Protein AF-0000000066589413 (afdb_homodimer)

Structure (mmCIF, N/CA/C/O backbone):
data_AF-0000000066589413-model_v1
#
loop_
_entity.id
_entity.type
_entity.pdbx_description
1 polymer 'Intraflagellar transport 172'
#
loop_
_atom_site.group_PDB
_atom_site.id
_atom_site.type_symbol
_atom_site.label_atom_id
_atom_site.label_alt_id
_atom_site.label_comp_id
_atom_site.label_asym_id
_atom_site.label_entity_id
_atom_site.label_seq_id
_atom_site.pdbx_PDB_ins_code
_atom_site.Cartn_x
_atom_site.Cartn_y
_atom_site.Cartn_z
_atom_site.occupancy
_atom_site.B_iso_or_equiv
_atom_site.auth_seq_id
_atom_site.auth_comp_id
_atom_site.auth_asym_id
_atom_site.auth_atom_id
_atom_site.pdbx_PDB_model_num
ATOM 1 N N . MET A 1 1 ? 19.422 2.709 15.188 1 61.81 1 MET A N 1
ATOM 2 C CA . MET A 1 1 ? 19.094 1.898 14.016 1 61.81 1 MET A CA 1
ATOM 3 C C . MET A 1 1 ? 19.391 2.662 12.727 1 61.81 1 MET A C 1
ATOM 5 O O . MET A 1 1 ? 19.125 3.861 12.633 1 61.81 1 MET A O 1
ATOM 9 N N . HIS A 1 2 ? 20.297 2.041 11.875 1 78.81 2 HIS A N 1
ATOM 10 C CA . HIS A 1 2 ? 20.703 2.691 10.633 1 78.81 2 HIS A CA 1
ATOM 11 C C . HIS A 1 2 ? 20.109 1.977 9.422 1 78.81 2 HIS A C 1
ATOM 13 O O . HIS A 1 2 ? 20.203 0.752 9.312 1 78.81 2 HIS A O 1
ATOM 19 N N . LEU A 1 3 ? 19.375 2.783 8.602 1 82.25 3 LEU A N 1
ATOM 20 C CA . LEU A 1 3 ? 18.844 2.23 7.363 1 82.25 3 LEU A CA 1
ATOM 21 C C . LEU A 1 3 ? 19.922 2.156 6.293 1 82.25 3 LEU A C 1
ATOM 23 O O . LEU A 1 3 ? 20.625 3.143 6.043 1 82.25 3 LEU A O 1
ATOM 27 N N . LYS A 1 4 ? 20.172 0.955 5.77 1 81.44 4 LYS A N 1
ATOM 28 C CA . LYS A 1 4 ? 21.172 0.753 4.727 1 81.44 4 LYS A CA 1
ATOM 29 C C . LYS A 1 4 ? 20.562 0.096 3.494 1 81.44 4 LYS A C 1
ATOM 31 O O . LYS A 1 4 ? 19.641 -0.715 3.611 1 81.44 4 LYS A O 1
ATOM 36 N N . HIS A 1 5 ? 21 0.683 2.309 1 77.81 5 HIS A N 1
ATOM 37 C CA . HIS A 1 5 ? 20.734 -0.089 1.099 1 77.81 5 HIS A CA 1
ATOM 38 C C . HIS A 1 5 ? 21.422 -1.448 1.151 1 77.81 5 HIS A C 1
ATOM 40 O O . HIS A 1 5 ? 22.641 -1.526 1.382 1 77.81 5 HIS A O 1
ATOM 46 N N . LEU A 1 6 ? 20.75 -2.443 0.965 1 71.81 6 LEU A N 1
ATOM 47 C CA . LEU A 1 6 ? 21.359 -3.764 1.078 1 71.81 6 LEU A CA 1
ATOM 48 C C . LEU A 1 6 ? 21.578 -4.383 -0.298 1 71.81 6 LEU A C 1
ATOM 50 O O . LEU A 1 6 ? 22.656 -4.902 -0.587 1 71.81 6 LEU A O 1
ATOM 54 N N . ARG A 1 7 ? 20.5 -4.32 -1.135 1 81 7 ARG A N 1
ATOM 55 C CA . ARG A 1 7 ? 20.625 -5.129 -2.344 1 81 7 ARG A CA 1
ATOM 56 C C . ARG A 1 7 ? 19.641 -4.66 -3.41 1 81 7 ARG A C 1
ATOM 58 O O . ARG A 1 7 ? 18.484 -4.348 -3.102 1 81 7 ARG A O 1
ATOM 65 N N . THR A 1 8 ? 20.156 -4.5 -4.688 1 83.12 8 THR A N 1
ATOM 66 C CA . THR A 1 8 ? 19.281 -4.391 -5.84 1 83.12 8 THR A CA 1
ATOM 67 C C . THR A 1 8 ? 18.734 -5.762 -6.242 1 83.12 8 THR A C 1
ATOM 69 O O . THR A 1 8 ? 19.5 -6.625 -6.68 1 83.12 8 THR A O 1
ATOM 72 N N . LEU A 1 9 ? 17.5 -5.93 -6.062 1 85.75 9 LEU A N 1
ATOM 73 C CA . LEU A 1 9 ? 16.906 -7.234 -6.32 1 85.75 9 LEU A CA 1
ATOM 74 C C . LEU A 1 9 ? 16.688 -7.441 -7.816 1 85.75 9 LEU A C 1
ATOM 76 O O . LEU A 1 9 ? 16.891 -8.547 -8.336 1 85.75 9 LEU A O 1
ATOM 80 N N . LEU A 1 10 ? 16.188 -6.449 -8.422 1 84.81 10 LEU A N 1
ATOM 81 C CA . LEU A 1 10 ? 16 -6.441 -9.867 1 84.81 10 LEU A CA 1
ATOM 82 C C . LEU A 1 10 ? 16.672 -5.223 -10.5 1 84.81 10 LEU A C 1
ATOM 84 O O . LEU A 1 10 ? 16.453 -4.094 -10.055 1 84.81 10 LEU A O 1
ATOM 88 N N . SER A 1 11 ? 17.531 -5.445 -11.414 1 83 11 SER A N 1
ATOM 89 C CA . SER A 1 11 ? 18.203 -4.375 -12.141 1 83 11 SER A CA 1
ATOM 90 C C . SER A 1 11 ? 17.281 -3.781 -13.211 1 83 11 SER A C 1
ATOM 92 O O . SER A 1 11 ? 16.266 -4.383 -13.57 1 83 11 SER A O 1
ATOM 94 N N . PRO A 1 12 ? 17.75 -2.555 -13.555 1 78.19 12 PRO A N 1
ATOM 95 C CA . PRO A 1 12 ? 16.953 -1.935 -14.617 1 78.19 12 PRO A CA 1
ATOM 96 C C . PRO A 1 12 ? 16.766 -2.85 -15.82 1 78.19 12 PRO A C 1
ATOM 98 O O . PRO A 1 12 ? 17.656 -3.621 -16.172 1 78.19 12 PRO A O 1
ATOM 101 N N . GLN A 1 13 ? 15.617 -2.99 -16.188 1 72.81 13 GLN A N 1
ATOM 102 C CA . GLN A 1 13 ? 15.312 -3.799 -17.359 1 72.81 13 GLN A CA 1
ATOM 103 C C . GLN A 1 13 ? 15.102 -2.924 -18.594 1 72.81 13 GLN A C 1
ATOM 105 O O . GLN A 1 13 ? 14.844 -1.724 -18.469 1 72.81 13 GLN A O 1
ATOM 110 N N . ASP A 1 14 ? 15.391 -3.48 -19.812 1 65.31 14 ASP A N 1
ATOM 111 C CA . ASP A 1 14 ? 15.102 -2.768 -21.047 1 65.31 14 ASP A CA 1
ATOM 112 C C . ASP A 1 14 ? 13.602 -2.518 -21.203 1 65.31 14 ASP A C 1
ATOM 114 O O . ASP A 1 14 ? 12.797 -3.449 -21.109 1 65.31 14 ASP A O 1
ATOM 118 N N . GLY A 1 15 ? 13.188 -1.229 -21.328 1 54.28 15 GLY A N 1
ATOM 119 C CA . GLY A 1 15 ? 11.812 -0.812 -21.547 1 54.28 15 GLY A CA 1
ATOM 120 C C . GLY A 1 15 ? 11.094 -0.425 -20.266 1 54.28 15 GLY A C 1
ATOM 121 O O . GLY A 1 15 ? 11.695 -0.423 -19.188 1 54.28 15 GLY A O 1
ATOM 122 N N . ALA A 1 16 ? 9.836 -0.073 -20.484 1 49.66 16 ALA A N 1
ATOM 123 C CA . ALA A 1 16 ? 8.93 0.5 -19.5 1 49.66 16 ALA A CA 1
ATOM 124 C C . ALA A 1 16 ? 8.852 -0.381 -18.25 1 49.66 16 ALA A C 1
ATOM 126 O O . ALA A 1 16 ? 9.305 -1.529 -18.266 1 49.66 16 ALA A O 1
ATOM 127 N N . ALA A 1 17 ? 7.84 -0.218 -17.391 1 55.28 17 ALA A N 1
ATOM 128 C CA . ALA A 1 17 ? 7.527 -0.595 -16.016 1 55.28 17 ALA A CA 1
ATOM 129 C C . ALA A 1 17 ? 7.504 -2.111 -15.852 1 55.28 17 ALA A C 1
ATOM 131 O O . ALA A 1 17 ? 6.656 -2.791 -16.438 1 55.28 17 ALA A O 1
ATOM 132 N N . LYS A 1 18 ? 8.656 -2.814 -15.352 1 74.44 18 LYS A N 1
ATOM 133 C CA . LYS A 1 18 ? 8.875 -4.254 -15.359 1 74.44 18 LYS A CA 1
ATOM 134 C C . LYS A 1 18 ? 8.266 -4.918 -14.133 1 74.44 18 LYS A C 1
ATOM 136 O O . LYS A 1 18 ? 7.875 -6.086 -14.18 1 74.44 18 LYS A O 1
ATOM 141 N N . VAL A 1 19 ? 7.914 -4.062 -13.188 1 86.69 19 VAL A N 1
ATOM 142 C CA . VAL A 1 19 ? 7.309 -4.699 -12.016 1 86.69 19 VAL A CA 1
ATOM 143 C C . VAL A 1 19 ? 5.871 -4.219 -11.852 1 86.69 19 VAL A C 1
ATOM 145 O O . VAL A 1 19 ? 5.598 -3.018 -11.938 1 86.69 19 VAL A O 1
ATOM 148 N N . THR A 1 20 ? 4.965 -5.09 -11.672 1 88.19 20 THR A N 1
ATOM 149 C CA . THR A 1 20 ? 3.564 -4.691 -11.586 1 88.19 20 THR A CA 1
ATOM 150 C C . THR A 1 20 ? 3.117 -4.613 -10.125 1 88.19 20 THR A C 1
ATOM 152 O O . THR A 1 20 ? 2.273 -3.783 -9.773 1 88.19 20 THR A O 1
ATOM 155 N N . CYS A 1 21 ? 3.701 -5.43 -9.242 1 89.81 21 CYS A N 1
ATOM 156 C CA . CYS A 1 21 ? 3.326 -5.367 -7.832 1 89.81 21 CYS A CA 1
ATOM 157 C C . CYS A 1 21 ? 4.344 -6.102 -6.965 1 89.81 21 CYS A C 1
ATOM 159 O O . CYS A 1 21 ? 5.164 -6.863 -7.477 1 89.81 21 CYS A O 1
ATOM 161 N N . MET A 1 22 ? 4.398 -5.789 -5.66 1 91.88 22 MET A N 1
ATOM 162 C CA . MET A 1 22 ? 5.238 -6.41 -4.641 1 91.88 22 MET A CA 1
ATOM 163 C C . MET A 1 22 ? 4.438 -6.688 -3.373 1 91.88 22 MET A C 1
ATOM 165 O O . MET A 1 22 ? 3.508 -5.945 -3.047 1 91.88 22 MET A O 1
ATOM 169 N N . ALA A 1 23 ? 4.812 -7.723 -2.645 1 94.94 23 ALA A N 1
ATOM 170 C CA . ALA A 1 23 ? 4.129 -8.047 -1.395 1 94.94 23 ALA A CA 1
ATOM 171 C C . ALA A 1 23 ? 5.066 -8.758 -0.425 1 94.94 23 ALA A C 1
ATOM 173 O O . ALA A 1 23 ? 5.832 -9.641 -0.825 1 94.94 23 ALA A O 1
ATOM 174 N N . TRP A 1 24 ? 4.984 -8.375 0.849 1 94.25 24 TRP A N 1
ATOM 175 C CA . TRP A 1 24 ? 5.672 -9.078 1.93 1 94.25 24 TRP A CA 1
ATOM 176 C C . TRP A 1 24 ? 4.758 -10.117 2.576 1 94.25 24 TRP A C 1
ATOM 178 O O . TRP A 1 24 ? 3.566 -9.859 2.775 1 94.25 24 TRP A O 1
ATOM 188 N N . SER A 1 25 ? 5.43 -11.219 2.92 1 96.75 25 SER A N 1
ATOM 189 C CA . SER A 1 25 ? 4.676 -12.188 3.715 1 96.75 25 SER A CA 1
ATOM 190 C C . SER A 1 25 ? 4.5 -11.703 5.152 1 96.75 25 SER A C 1
ATOM 192 O O . SER A 1 25 ? 5.316 -10.93 5.656 1 96.75 25 SER A O 1
ATOM 194 N N . GLN A 1 26 ? 3.486 -12.164 5.82 1 93.62 26 GLN A N 1
ATOM 195 C CA . GLN A 1 26 ? 3.131 -11.664 7.145 1 93.62 26 GLN A CA 1
ATOM 196 C C . GLN A 1 26 ? 4.191 -12.031 8.172 1 93.62 26 GLN A C 1
ATOM 198 O O . GLN A 1 26 ? 4.422 -11.289 9.133 1 93.62 26 GLN A O 1
ATOM 203 N N . ASN A 1 27 ? 4.84 -13.133 7.992 1 94.75 27 ASN A N 1
ATOM 204 C CA . ASN A 1 27 ? 5.879 -13.547 8.93 1 94.75 27 ASN A CA 1
ATOM 205 C C . ASN A 1 27 ? 7.215 -12.883 8.617 1 94.75 27 ASN A C 1
ATOM 207 O O . ASN A 1 27 ? 8.227 -13.195 9.234 1 94.75 27 ASN A O 1
ATOM 211 N N . ASN A 1 28 ? 7.293 -12.117 7.594 1 93 28 ASN A N 1
ATOM 212 C CA . ASN A 1 28 ? 8.438 -11.312 7.18 1 93 28 ASN A CA 1
ATOM 213 C C . ASN A 1 28 ? 9.562 -12.188 6.617 1 93 28 ASN A C 1
ATOM 215 O O . ASN A 1 28 ? 10.68 -11.711 6.43 1 93 28 ASN A O 1
ATOM 219 N N . ALA A 1 29 ? 9.227 -13.422 6.25 1 95.06 29 ALA A N 1
ATOM 220 C CA . ALA A 1 29 ? 10.258 -14.359 5.809 1 95.06 29 ALA A CA 1
ATOM 221 C C . ALA A 1 29 ? 10.391 -14.352 4.285 1 95.06 29 ALA A C 1
ATOM 223 O O . ALA A 1 29 ? 11.398 -14.812 3.742 1 95.06 29 ALA A O 1
ATOM 224 N N . LYS A 1 30 ? 9.328 -13.93 3.621 1 95.25 30 LYS A N 1
ATOM 225 C CA . LYS A 1 30 ? 9.297 -13.93 2.162 1 95.25 30 LYS A CA 1
ATOM 226 C C . LYS A 1 30 ? 8.805 -12.586 1.624 1 95.25 30 LYS A C 1
ATOM 228 O O . LYS A 1 30 ? 8.039 -11.891 2.291 1 95.25 30 LYS A O 1
ATOM 233 N N . PHE A 1 31 ? 9.219 -12.25 0.531 1 94.81 31 PHE A N 1
ATOM 234 C CA . PHE A 1 31 ? 8.516 -11.25 -0.264 1 94.81 31 PHE A CA 1
ATOM 235 C C . PHE A 1 31 ? 8.492 -11.641 -1.735 1 94.81 31 PHE A C 1
ATOM 237 O O . PHE A 1 31 ? 9.32 -12.438 -2.182 1 94.81 31 PHE A O 1
ATOM 244 N N . ALA A 1 32 ? 7.539 -11.172 -2.445 1 96.19 32 ALA A N 1
ATOM 245 C CA . ALA A 1 32 ? 7.285 -11.539 -3.838 1 96.19 32 ALA A CA 1
ATOM 246 C C . ALA A 1 32 ? 7.238 -10.297 -4.727 1 96.19 32 ALA A C 1
ATOM 248 O O . ALA A 1 32 ? 6.762 -9.242 -4.305 1 96.19 32 ALA A O 1
ATOM 249 N N . VAL A 1 33 ? 7.762 -10.422 -5.891 1 93.94 33 VAL A N 1
ATOM 250 C CA . VAL A 1 33 ? 7.723 -9.398 -6.926 1 93.94 33 VAL A CA 1
ATOM 251 C C . VAL A 1 33 ? 7.152 -9.984 -8.211 1 93.94 33 VAL A C 1
ATOM 253 O O . VAL A 1 33 ? 7.625 -11.016 -8.695 1 93.94 33 VAL A O 1
ATOM 256 N N . CYS A 1 34 ? 6.164 -9.375 -8.664 1 94.12 34 CYS A N 1
ATOM 257 C CA . CYS A 1 34 ? 5.609 -9.805 -9.945 1 94.12 34 CYS A CA 1
ATOM 258 C C . CYS A 1 34 ? 6.086 -8.898 -11.07 1 94.12 34 CYS A C 1
ATOM 260 O O . CYS A 1 34 ? 5.902 -7.68 -11.016 1 94.12 34 CYS A O 1
ATOM 262 N N . THR A 1 35 ? 6.645 -9.5 -12.086 1 90.56 35 THR A N 1
ATOM 263 C CA . THR A 1 35 ? 7.156 -8.734 -13.219 1 90.56 35 THR A CA 1
ATOM 264 C C . THR A 1 35 ? 6.066 -8.531 -14.266 1 90.56 35 THR A C 1
ATOM 266 O O . THR A 1 35 ? 5.016 -9.164 -14.211 1 90.56 35 THR A O 1
ATOM 269 N N . VAL A 1 36 ? 6.309 -7.691 -15.25 1 90 36 VAL A N 1
ATOM 270 C CA . VAL A 1 36 ? 5.371 -7.418 -16.328 1 90 36 VAL A CA 1
ATOM 271 C C . VAL A 1 36 ? 5.191 -8.672 -17.188 1 90 36 VAL A C 1
ATOM 273 O O . VAL A 1 36 ? 4.176 -8.82 -17.875 1 90 36 VAL A O 1
ATOM 276 N N . ASP A 1 37 ? 6.156 -9.562 -17.141 1 90.31 37 ASP A N 1
ATOM 277 C CA . ASP A 1 37 ? 6.062 -10.82 -17.891 1 90.31 37 ASP A CA 1
ATOM 278 C C . ASP A 1 37 ? 5.242 -11.852 -17.109 1 90.31 37 ASP A C 1
ATOM 280 O O . ASP A 1 37 ? 5.215 -13.031 -17.469 1 90.31 37 ASP A O 1
ATOM 284 N N . ARG A 1 38 ? 4.648 -11.508 -16.016 1 95.06 38 ARG A N 1
ATOM 285 C CA . ARG A 1 38 ? 3.691 -12.312 -15.25 1 95.06 38 ARG A CA 1
ATOM 286 C C . ARG A 1 38 ? 4.391 -13.461 -14.531 1 95.06 38 ARG A C 1
ATOM 288 O O . ARG A 1 38 ? 3.832 -14.555 -14.406 1 95.06 38 ARG A O 1
ATOM 295 N N . VAL A 1 39 ? 5.602 -13.156 -14.164 1 94.88 39 VAL A N 1
ATOM 296 C CA . VAL A 1 39 ? 6.371 -14.07 -13.328 1 94.88 39 VAL A CA 1
ATOM 297 C C . VAL A 1 39 ? 6.465 -13.523 -11.914 1 94.88 39 VAL A C 1
ATOM 299 O O . VAL A 1 39 ? 6.797 -12.352 -11.711 1 94.88 39 VAL A O 1
ATOM 302 N N . VAL A 1 40 ? 6.109 -14.352 -10.961 1 97 40 VAL A N 1
ATOM 303 C CA . VAL A 1 40 ? 6.293 -14.016 -9.555 1 97 40 VAL A CA 1
ATOM 304 C C . VAL A 1 40 ? 7.652 -14.523 -9.078 1 97 40 VAL A C 1
ATOM 306 O O . VAL A 1 40 ? 7.918 -15.727 -9.109 1 97 40 VAL A O 1
ATOM 309 N N . LEU A 1 41 ? 8.477 -13.609 -8.688 1 95.81 41 LEU A N 1
ATOM 310 C CA . LEU A 1 41 ? 9.766 -13.914 -8.07 1 95.81 41 LEU A CA 1
ATOM 311 C C . LEU A 1 41 ? 9.648 -13.945 -6.555 1 95.81 41 LEU A C 1
ATOM 313 O O . LEU A 1 41 ? 9.078 -13.023 -5.953 1 95.81 41 LEU A O 1
ATOM 317 N N . LEU A 1 42 ? 10.156 -15.016 -5.984 1 97.06 42 LEU A N 1
ATOM 318 C CA . LEU A 1 42 ? 10.094 -15.188 -4.539 1 97.06 42 LEU A CA 1
ATOM 319 C C . LEU A 1 42 ? 11.469 -15.008 -3.912 1 97.06 42 LEU A C 1
ATOM 321 O O . LEU A 1 42 ? 12.43 -15.68 -4.312 1 97.06 42 LEU A O 1
ATOM 325 N N . TYR A 1 43 ? 11.539 -14.148 -2.943 1 95.94 43 TYR A N 1
ATOM 326 C CA . TYR A 1 43 ? 12.781 -13.836 -2.246 1 95.94 43 TYR A CA 1
ATOM 327 C C . TYR A 1 43 ? 12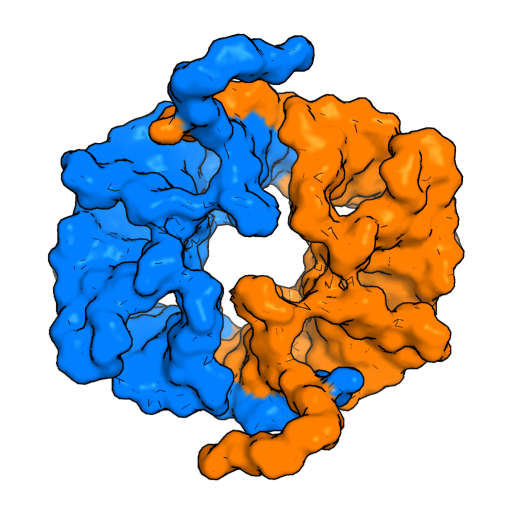.68 -14.18 -0.765 1 95.94 43 TYR A C 1
ATOM 329 O O . TYR A 1 43 ? 11.586 -14.141 -0.19 1 95.94 43 TYR A O 1
ATOM 337 N N . ASP A 1 44 ? 13.766 -14.461 -0.127 1 94.44 44 ASP A N 1
ATOM 338 C CA . ASP A 1 44 ? 13.797 -14.57 1.328 1 94.44 44 ASP A CA 1
ATOM 339 C C . ASP A 1 44 ? 14.008 -13.203 1.976 1 94.44 44 ASP A C 1
ATOM 341 O O . ASP A 1 44 ? 14.055 -12.18 1.284 1 94.44 44 ASP A O 1
ATOM 345 N N . GLU A 1 45 ? 14.078 -13.164 3.283 1 88.19 45 GLU A N 1
ATOM 346 C CA . GLU A 1 45 ? 14.133 -11.93 4.055 1 88.19 45 GLU A CA 1
ATOM 347 C C . GLU A 1 45 ? 15.445 -11.188 3.809 1 88.19 45 GLU A C 1
ATOM 349 O O . GLU A 1 45 ? 15.562 -10 4.133 1 88.19 45 GLU A O 1
ATOM 354 N N . HIS A 1 46 ? 16.391 -11.859 3.18 1 86.38 46 HIS A N 1
ATOM 355 C CA . HIS A 1 46 ? 17.688 -11.242 2.93 1 86.38 46 HIS A CA 1
ATOM 356 C C . HIS A 1 46 ? 17.812 -10.773 1.484 1 86.38 46 HIS A C 1
ATOM 358 O O . HIS A 1 46 ? 18.859 -10.273 1.073 1 86.38 46 HIS A O 1
ATOM 364 N N . GLY A 1 47 ? 16.766 -11 0.693 1 89.62 47 GLY A N 1
ATOM 365 C CA . GLY A 1 47 ? 16.766 -10.523 -0.681 1 89.62 47 GLY A CA 1
ATOM 366 C C . GLY A 1 47 ? 17.312 -11.531 -1.666 1 89.62 47 GLY A C 1
ATOM 367 O O . GLY A 1 47 ? 17.625 -11.188 -2.811 1 89.62 47 GLY A O 1
ATOM 368 N N . GLU A 1 48 ? 17.531 -12.734 -1.168 1 93.56 48 GLU A N 1
ATOM 369 C CA . GLU A 1 48 ? 17.938 -13.805 -2.078 1 93.56 48 GLU A CA 1
ATOM 370 C C . GLU A 1 48 ? 16.734 -14.406 -2.791 1 93.56 48 GLU A C 1
ATOM 372 O O . GLU A 1 48 ? 15.766 -14.82 -2.146 1 93.56 48 GLU A O 1
ATOM 377 N N . ARG A 1 49 ? 16.875 -14.422 -4.129 1 94.38 49 ARG A N 1
ATOM 378 C CA . ARG A 1 49 ? 15.805 -15.07 -4.883 1 94.38 49 ARG A CA 1
ATOM 379 C C . ARG A 1 49 ? 15.82 -16.578 -4.672 1 94.38 49 ARG A C 1
ATOM 381 O O . ARG A 1 49 ? 16.812 -17.25 -5.008 1 94.38 49 ARG A O 1
ATOM 388 N N . ARG A 1 50 ? 14.719 -17.125 -4.242 1 97.56 50 ARG A N 1
ATOM 389 C CA . ARG A 1 50 ? 14.711 -18.531 -3.852 1 97.56 50 ARG A CA 1
ATOM 390 C C . ARG A 1 50 ? 13.867 -19.359 -4.816 1 97.56 50 ARG A C 1
ATOM 392 O O . ARG A 1 50 ? 14.102 -20.562 -4.977 1 97.56 50 ARG A O 1
ATOM 399 N N . ASP A 1 51 ? 12.891 -18.688 -5.391 1 97.56 51 ASP A N 1
ATOM 400 C CA . ASP A 1 51 ? 11.977 -19.406 -6.273 1 97.56 51 ASP A CA 1
ATOM 401 C C . ASP A 1 51 ? 11.227 -18.438 -7.191 1 97.56 51 ASP A C 1
ATOM 403 O O . ASP A 1 51 ? 11.367 -17.219 -7.07 1 97.56 51 ASP A O 1
ATOM 407 N N . LYS A 1 52 ? 10.531 -19.016 -8.125 1 96.75 52 LYS A N 1
ATOM 408 C CA . LYS A 1 52 ? 9.656 -18.234 -9 1 96.75 52 LYS A CA 1
ATOM 409 C C . LYS A 1 52 ? 8.547 -19.094 -9.594 1 96.75 52 LYS A C 1
ATOM 411 O O . LYS A 1 52 ? 8.641 -20.328 -9.586 1 96.75 52 LYS A O 1
ATOM 416 N N . PHE A 1 53 ? 7.57 -18.531 -10.047 1 97.56 53 PHE A N 1
ATOM 417 C CA . PHE A 1 53 ? 6.547 -19.219 -10.828 1 97.56 53 PHE A CA 1
ATOM 418 C C . PHE A 1 53 ? 5.824 -18.234 -11.742 1 97.56 53 PHE A C 1
ATOM 420 O O . PHE A 1 53 ? 5.758 -17.047 -11.461 1 97.56 53 PHE A O 1
ATOM 427 N N . SER A 1 54 ? 5.199 -18.766 -12.812 1 97.38 54 SER A N 1
ATOM 428 C CA . SER A 1 54 ? 4.387 -17.984 -13.727 1 97.38 54 SER A CA 1
ATOM 429 C C . SER A 1 54 ? 2.912 -18.016 -13.336 1 97.38 54 SER A C 1
ATOM 431 O O . SER A 1 54 ? 2.398 -19.062 -12.945 1 97.38 54 SER A O 1
ATOM 433 N N . THR A 1 55 ? 2.336 -16.875 -13.438 1 98.06 55 THR A N 1
ATOM 434 C CA . THR A 1 55 ? 0.884 -16.875 -13.289 1 98.06 55 THR A CA 1
ATOM 435 C C . THR A 1 55 ? 0.208 -17.359 -14.57 1 98.06 55 THR A C 1
ATOM 437 O O . THR A 1 55 ? 0.861 -17.516 -15.602 1 98.06 55 THR A O 1
ATOM 440 N N . LYS A 1 56 ? -1.093 -17.625 -14.484 1 97.88 56 LYS A N 1
ATOM 441 C CA . LYS A 1 56 ? -1.821 -18.203 -15.602 1 97.88 56 LYS A CA 1
ATOM 442 C C . LYS A 1 56 ? -2.928 -17.266 -16.094 1 97.88 56 LYS A C 1
ATOM 444 O O . LYS A 1 56 ? -3.555 -16.578 -15.281 1 97.88 56 LYS A O 1
ATOM 449 N N . PRO A 1 57 ? -3.135 -17.312 -17.422 1 98.19 57 PRO A N 1
ATOM 450 C CA . PRO A 1 57 ? -4.305 -16.562 -17.906 1 98.19 57 PRO A CA 1
ATOM 451 C C . PRO A 1 57 ? -5.625 -17.234 -17.516 1 98.19 57 PRO A C 1
ATOM 453 O O . PRO A 1 57 ? -5.668 -18.438 -17.266 1 98.19 57 PRO A O 1
ATOM 456 N N . ALA A 1 58 ? -6.645 -16.453 -17.422 1 98.06 58 ALA A N 1
ATOM 457 C CA . ALA A 1 58 ? -7.977 -17 -17.156 1 98.06 58 ALA A CA 1
ATOM 458 C C . ALA A 1 58 ? -8.398 -17.969 -18.25 1 98.06 58 ALA A C 1
ATOM 460 O O . ALA A 1 58 ? -9.102 -18.953 -17.969 1 98.06 58 ALA A O 1
ATOM 461 N N . ASP A 1 59 ? -8.062 -17.656 -19.453 1 97.69 59 ASP A N 1
ATOM 462 C CA . ASP A 1 59 ? -8.273 -18.5 -20.625 1 97.69 59 ASP A CA 1
ATOM 463 C C . ASP A 1 59 ? -6.984 -18.672 -21.422 1 97.69 59 ASP A C 1
ATOM 465 O O . ASP A 1 59 ? -6.477 -17.719 -22 1 97.69 59 ASP A O 1
ATOM 469 N N . MET A 1 60 ? -6.527 -19.844 -21.453 1 94.56 60 MET A N 1
ATOM 470 C CA . MET A 1 60 ? -5.242 -20.141 -22.078 1 94.56 60 MET A CA 1
ATOM 471 C C . MET A 1 60 ? -5.25 -19.781 -23.562 1 94.56 60 MET A C 1
ATOM 473 O O . MET A 1 60 ? -4.195 -19.531 -24.141 1 94.56 60 MET A O 1
ATOM 477 N N . LYS A 1 61 ? -6.383 -19.625 -24.172 1 96.44 61 LYS A N 1
ATOM 478 C CA . LYS A 1 61 ? -6.496 -19.328 -25.594 1 96.44 61 LYS A CA 1
ATOM 479 C C . LYS A 1 61 ? -5.961 -17.938 -25.906 1 96.44 61 LYS A C 1
ATOM 481 O O . LYS A 1 61 ? -5.535 -17.672 -27.031 1 96.44 61 LYS A O 1
ATOM 486 N N . TYR A 1 62 ? -6.043 -17.031 -24.938 1 94.69 62 TYR A N 1
ATOM 487 C CA . TYR A 1 62 ? -5.648 -15.656 -25.188 1 94.69 62 TYR A CA 1
ATOM 488 C C . TYR A 1 62 ? -4.156 -15.469 -24.953 1 94.69 62 TYR A C 1
ATOM 490 O O . TYR A 1 62 ? -3.578 -14.453 -25.359 1 94.69 62 TYR A O 1
ATOM 498 N N . GLY A 1 63 ? -3.469 -16.5 -24.219 1 92.69 63 GLY A N 1
ATOM 499 C CA . GLY A 1 63 ? -2.023 -16.469 -24.062 1 92.69 63 GLY A CA 1
ATOM 500 C C . GLY A 1 63 ? -1.586 -15.758 -22.781 1 92.69 63 GLY A C 1
ATOM 501 O O . GLY A 1 63 ? -2.395 -15.094 -22.125 1 92.69 63 GLY A O 1
ATOM 502 N N . ARG A 1 64 ? -0.321 -15.703 -22.625 1 90.81 64 ARG A N 1
ATOM 503 C CA . ARG A 1 64 ? 0.267 -15.258 -21.375 1 90.81 64 ARG A CA 1
ATOM 504 C C . ARG A 1 64 ? 0.35 -13.734 -21.312 1 90.81 64 ARG A C 1
ATOM 506 O O . ARG A 1 64 ? 0.51 -13.156 -20.234 1 90.81 64 ARG A O 1
ATOM 513 N N . LYS A 1 65 ? 0.262 -13.141 -22.438 1 93 65 LYS A N 1
ATOM 514 C CA . LYS A 1 65 ? 0.401 -11.688 -22.453 1 93 65 LYS A CA 1
ATOM 515 C C . LYS A 1 65 ? -0.964 -11.008 -22.469 1 93 65 LYS A C 1
ATOM 517 O O . LYS A 1 65 ? -1.055 -9.789 -22.641 1 93 65 LYS A O 1
ATOM 522 N N . SER A 1 66 ? -1.994 -11.742 -22.25 1 96.88 66 SER A N 1
ATOM 523 C CA . SER A 1 66 ? -3.352 -11.242 -22.438 1 96.88 66 SER A CA 1
ATOM 524 C C . SER A 1 66 ? -3.879 -10.57 -21.188 1 96.88 66 SER A C 1
ATOM 526 O O . SER A 1 66 ? -5.035 -10.148 -21.141 1 96.88 66 SER A O 1
ATOM 528 N N . TYR A 1 67 ? -3.158 -10.477 -20.219 1 97.75 67 TYR A N 1
ATOM 529 C CA . TYR A 1 67 ? -3.607 -9.914 -18.953 1 97.75 67 TYR A CA 1
ATOM 530 C C . TYR A 1 67 ? -2.455 -9.234 -18.219 1 97.75 67 TYR A C 1
ATOM 532 O O . TYR A 1 67 ? -1.303 -9.32 -18.641 1 97.75 67 TYR A O 1
ATOM 540 N N . MET A 1 68 ? -2.789 -8.492 -17.25 1 96.38 68 MET A N 1
ATOM 541 C CA . MET A 1 68 ? -1.846 -7.914 -16.297 1 96.38 68 MET A CA 1
ATOM 542 C C . MET A 1 68 ? -2.217 -8.297 -14.859 1 96.38 68 MET A C 1
ATOM 544 O O . MET A 1 68 ? -3.396 -8.438 -14.539 1 96.38 68 MET A O 1
ATOM 548 N N . VAL A 1 69 ? -1.195 -8.5 -14.047 1 96.88 69 VAL A N 1
ATOM 549 C CA . VAL A 1 69 ? -1.418 -8.68 -12.617 1 96.88 69 VAL A CA 1
ATOM 550 C C . VAL A 1 69 ? -1.562 -7.32 -11.938 1 96.88 69 VAL A C 1
ATOM 552 O O . VAL A 1 69 ? -0.692 -6.457 -12.07 1 96.88 69 VAL A O 1
ATOM 555 N N . LYS A 1 70 ? -2.645 -7.086 -11.188 1 96.25 70 LYS A N 1
ATOM 556 C CA . LYS A 1 70 ? -2.93 -5.777 -10.609 1 96.25 70 LYS A CA 1
ATOM 557 C C . LYS A 1 70 ? -2.768 -5.797 -9.094 1 96.25 70 LYS A C 1
ATOM 559 O O . LYS A 1 70 ? -2.615 -4.75 -8.461 1 96.25 70 LYS A O 1
ATOM 564 N N . GLY A 1 71 ? -2.789 -6.953 -8.5 1 95.56 71 GLY A N 1
ATOM 565 C CA . GLY A 1 71 ? -2.654 -7.082 -7.059 1 95.56 71 GLY A CA 1
ATOM 566 C C . GLY A 1 71 ? -2.115 -8.438 -6.629 1 95.56 71 GLY A C 1
ATOM 567 O O . GLY A 1 71 ? -2.352 -9.445 -7.297 1 95.56 71 GLY A O 1
ATOM 568 N N . MET A 1 72 ? -1.442 -8.445 -5.559 1 97.62 72 MET A N 1
ATOM 569 C CA . MET A 1 72 ? -0.865 -9.641 -4.953 1 97.62 72 MET A CA 1
ATOM 570 C C . MET A 1 72 ? -0.855 -9.531 -3.434 1 97.62 72 MET A C 1
ATOM 572 O O . MET A 1 72 ? -0.581 -8.469 -2.887 1 97.62 72 MET A O 1
ATOM 576 N N . ALA A 1 73 ? -1.185 -10.578 -2.783 1 97.88 73 ALA A N 1
ATOM 577 C CA . ALA A 1 73 ? -1.154 -10.602 -1.323 1 97.88 73 ALA A CA 1
ATOM 578 C C . ALA A 1 73 ? -0.854 -12 -0.798 1 97.88 73 ALA A C 1
ATOM 580 O O . ALA A 1 73 ? -1.38 -12.992 -1.313 1 97.88 73 ALA A O 1
ATOM 581 N N . PHE A 1 74 ? -0.009 -12.039 0.236 1 98.19 74 PHE A N 1
ATOM 582 C CA . PHE A 1 74 ? 0.226 -13.297 0.937 1 98.19 74 PHE A CA 1
ATOM 583 C C . PHE A 1 74 ? -0.932 -13.625 1.873 1 98.19 74 PHE A C 1
ATOM 585 O O . PHE A 1 74 ? -1.526 -12.719 2.469 1 98.19 74 PHE A O 1
ATOM 592 N N . SER A 1 75 ? -1.152 -14.914 1.979 1 98.38 75 SER A N 1
ATOM 593 C CA . SER A 1 75 ? -2.045 -15.344 3.053 1 98.38 75 SER A CA 1
ATOM 594 C C . SER A 1 75 ? -1.452 -15.023 4.422 1 98.38 75 SER A C 1
ATOM 596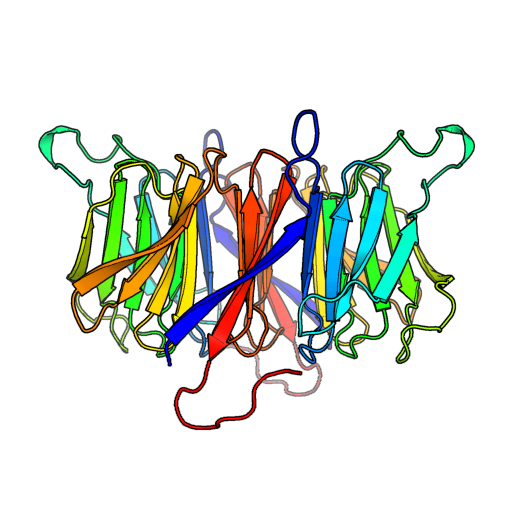 O O . SER A 1 75 ? -0.233 -14.914 4.566 1 98.38 75 SER A O 1
ATOM 598 N N . PRO A 1 76 ? -2.365 -14.875 5.418 1 96.62 76 PRO A N 1
ATOM 599 C CA . PRO A 1 76 ? -1.865 -14.562 6.758 1 96.62 76 PRO A CA 1
ATOM 600 C C . PRO A 1 76 ? -0.863 -15.594 7.273 1 96.62 76 PRO A C 1
ATOM 602 O O . PRO A 1 76 ? 0.048 -15.25 8.031 1 96.62 76 PRO A O 1
ATOM 605 N N . ASP A 1 77 ? -0.943 -16.812 6.855 1 97.5 77 ASP A N 1
ATOM 606 C CA . ASP A 1 77 ? -0.011 -17.844 7.305 1 97.5 77 ASP A CA 1
ATOM 607 C C . ASP A 1 77 ? 1.231 -17.891 6.418 1 97.5 77 ASP A C 1
ATOM 609 O O . ASP A 1 77 ? 2.107 -18.734 6.609 1 97.5 77 ASP A O 1
ATOM 613 N N . SER A 1 78 ? 1.287 -17.109 5.348 1 97.94 78 SER A N 1
ATOM 614 C CA . SER A 1 78 ? 2.447 -16.859 4.496 1 97.94 78 SER A CA 1
ATOM 615 C C . SER A 1 78 ? 2.732 -18.047 3.588 1 97.94 78 SER A C 1
ATOM 617 O O . SER A 1 78 ? 3.852 -18.203 3.096 1 97.94 78 SER A O 1
ATOM 619 N N . THR A 1 79 ? 1.716 -18.906 3.324 1 98.44 79 THR A N 1
ATOM 620 C CA . THR A 1 79 ? 1.965 -20.094 2.533 1 98.44 79 THR A CA 1
ATOM 621 C C . THR A 1 79 ? 1.261 -20.016 1.183 1 98.44 79 THR A C 1
ATOM 623 O O . THR A 1 79 ? 1.41 -20.906 0.342 1 98.44 79 THR A O 1
ATOM 626 N N . LYS A 1 80 ? 0.519 -18.984 0.951 1 98.75 80 LYS A N 1
ATOM 627 C CA . LYS A 1 80 ? -0.201 -18.797 -0.304 1 98.75 80 LYS A CA 1
ATOM 628 C C . LYS A 1 80 ? -0.081 -17.359 -0.79 1 98.75 80 LYS A C 1
ATOM 630 O O . LYS A 1 80 ? 0.224 -16.453 -0.005 1 98.75 80 LYS A O 1
ATOM 635 N N . ILE A 1 81 ? -0.33 -17.172 -2.053 1 98.75 81 ILE A N 1
ATOM 636 C CA . ILE A 1 81 ? -0.375 -15.844 -2.658 1 98.75 81 ILE A CA 1
ATOM 637 C C . ILE A 1 81 ? -1.624 -15.719 -3.527 1 98.75 81 ILE A C 1
ATOM 639 O O . ILE A 1 81 ? -1.877 -16.562 -4.391 1 98.75 81 ILE A O 1
ATOM 643 N N . ALA A 1 82 ? -2.395 -14.711 -3.262 1 98.88 82 ALA A N 1
ATOM 644 C CA . ALA A 1 82 ? -3.508 -14.344 -4.133 1 98.88 82 ALA A CA 1
ATOM 645 C C . ALA A 1 82 ? -3.055 -13.383 -5.223 1 98.88 82 ALA A C 1
ATOM 647 O O . ALA A 1 82 ? -2.309 -12.438 -4.953 1 98.88 82 ALA A O 1
ATOM 648 N N . ILE A 1 83 ? -3.521 -13.602 -6.418 1 98.81 83 ILE A N 1
ATOM 649 C CA . ILE A 1 83 ? -3.162 -12.789 -7.57 1 98.81 83 ILE A CA 1
ATOM 650 C C . ILE A 1 83 ? -4.43 -12.305 -8.273 1 98.81 83 ILE A C 1
ATOM 652 O O . ILE A 1 83 ? -5.238 -13.109 -8.734 1 98.81 83 ILE A O 1
ATOM 656 N N . GLY A 1 84 ? -4.609 -11.008 -8.305 1 98.81 84 GLY A N 1
ATOM 657 C CA . GLY A 1 84 ? -5.699 -10.391 -9.055 1 98.81 84 GLY A CA 1
ATOM 658 C C . GLY A 1 84 ? -5.293 -9.93 -10.438 1 98.81 84 GLY A C 1
ATOM 659 O O . GLY A 1 84 ? -4.277 -9.242 -10.594 1 98.81 84 GLY A O 1
ATOM 660 N N . GLN A 1 85 ? -6.145 -10.312 -11.422 1 98.75 85 GLN A N 1
ATOM 661 C CA . GLN A 1 85 ? -5.738 -10.109 -12.812 1 98.75 85 GLN A CA 1
ATOM 662 C C . GLN A 1 85 ? -6.789 -9.32 -13.578 1 98.75 85 GLN A C 1
ATOM 664 O O . GLN A 1 85 ? -7.965 -9.312 -13.211 1 98.75 85 GLN A O 1
ATOM 669 N N . THR A 1 86 ? -6.332 -8.68 -14.703 1 98.56 86 THR A N 1
ATOM 670 C CA . THR A 1 86 ? -7.203 -7.852 -15.531 1 98.56 86 THR A CA 1
ATOM 671 C C . THR A 1 86 ? -8.102 -8.719 -16.406 1 98.56 86 THR A C 1
ATOM 673 O O . THR A 1 86 ? -9.062 -8.227 -17 1 98.56 86 THR A O 1
ATOM 676 N N . ASP A 1 87 ? -7.832 -10.008 -16.562 1 98.62 87 ASP A N 1
ATOM 677 C CA . ASP A 1 87 ? -8.719 -10.906 -17.297 1 98.62 87 ASP A CA 1
ATOM 678 C C . ASP A 1 87 ? -9.773 -11.516 -16.375 1 98.62 87 ASP A C 1
ATOM 680 O O . ASP A 1 87 ? -10.164 -12.672 -16.562 1 98.62 87 ASP A O 1
ATOM 684 N N . ASN A 1 88 ? -10.156 -10.836 -15.305 1 98.75 88 ASN A N 1
ATOM 685 C CA . ASN A 1 88 ? -11.344 -11.047 -14.477 1 98.75 88 ASN A CA 1
ATOM 686 C C . ASN A 1 88 ? -11.195 -12.281 -13.594 1 98.75 88 ASN A C 1
ATOM 688 O O . ASN A 1 88 ? -12.148 -13.039 -13.406 1 98.75 88 ASN A O 1
ATOM 692 N N . ILE A 1 89 ? -10.031 -12.492 -13.039 1 98.81 89 ILE A N 1
ATOM 693 C CA . ILE A 1 89 ? -9.867 -13.688 -12.211 1 98.81 89 ILE A CA 1
ATOM 694 C C . ILE A 1 89 ? -8.922 -13.398 -11.055 1 98.81 89 ILE A C 1
ATOM 696 O O . ILE A 1 89 ? -8.008 -12.578 -11.18 1 98.81 89 ILE A O 1
ATOM 700 N N . ILE A 1 90 ? -9.172 -14 -9.969 1 98.94 90 ILE A N 1
ATOM 701 C CA . ILE A 1 90 ? -8.211 -14.141 -8.875 1 98.94 90 ILE A CA 1
ATOM 702 C C . ILE A 1 90 ? -7.785 -15.594 -8.75 1 98.94 90 ILE A C 1
ATOM 704 O O . ILE A 1 90 ? -8.625 -16.484 -8.578 1 98.94 90 ILE A O 1
ATOM 708 N N . TYR A 1 91 ? -6.508 -15.836 -8.828 1 98.88 91 TYR A N 1
ATOM 709 C CA . TYR A 1 91 ? -5.941 -17.125 -8.484 1 98.88 91 TYR A CA 1
ATOM 710 C C . TYR A 1 91 ? -5.266 -17.094 -7.121 1 98.88 91 TYR A C 1
ATOM 712 O O . TYR A 1 91 ? -4.617 -16.094 -6.773 1 98.88 91 TYR A O 1
ATOM 720 N N . VAL A 1 92 ? -5.406 -18.172 -6.406 1 98.88 92 VAL A N 1
ATOM 721 C CA . VAL A 1 92 ? -4.594 -18.391 -5.211 1 98.88 92 VAL A CA 1
ATOM 722 C C . VAL A 1 92 ? -3.588 -19.5 -5.461 1 98.88 92 VAL A C 1
ATOM 724 O O . VAL A 1 92 ? -3.969 -20.625 -5.816 1 98.88 92 VAL A O 1
ATOM 727 N N . TYR A 1 93 ? -2.363 -19.188 -5.316 1 98.88 93 TYR A N 1
ATOM 728 C CA . TYR A 1 93 ? -1.28 -20.156 -5.449 1 98.88 93 TYR A CA 1
ATOM 729 C C . TYR A 1 93 ? -0.789 -20.625 -4.082 1 98.88 93 TYR A C 1
ATOM 731 O O . TYR A 1 93 ? -0.425 -19.797 -3.238 1 98.88 93 TYR A O 1
ATOM 739 N N . LYS A 1 94 ? -0.774 -21.891 -3.908 1 98.69 94 LYS A N 1
ATOM 740 C CA . LYS A 1 94 ? -0.03 -22.453 -2.783 1 98.69 94 LYS A CA 1
ATOM 741 C C . LYS A 1 94 ? 1.471 -22.453 -3.062 1 98.69 94 LYS A C 1
ATOM 743 O O . LYS A 1 94 ? 1.922 -23.031 -4.055 1 98.69 94 LYS A O 1
ATOM 748 N N . ILE A 1 95 ? 2.203 -21.766 -2.219 1 98.31 95 ILE A N 1
ATOM 749 C CA . ILE A 1 95 ? 3.645 -21.719 -2.438 1 98.31 95 ILE A CA 1
ATOM 750 C C . ILE A 1 95 ? 4.348 -22.562 -1.377 1 98.31 95 ILE A C 1
ATOM 752 O O . ILE A 1 95 ? 5.531 -22.891 -1.515 1 98.31 95 ILE A O 1
ATOM 756 N N . GLY A 1 96 ? 3.623 -22.844 -0.308 1 97.75 96 GLY A N 1
ATOM 757 C CA . GLY A 1 96 ? 4.129 -23.75 0.702 1 97.75 96 GLY A CA 1
ATOM 758 C C . GLY A 1 96 ? 5.008 -23.078 1.736 1 97.75 96 GLY A C 1
ATOM 759 O O . GLY A 1 96 ? 5.207 -21.859 1.688 1 97.75 96 GLY A O 1
ATOM 760 N N . GLU A 1 97 ? 5.441 -23.875 2.699 1 96.38 97 GLU A N 1
ATOM 761 C CA . GLU A 1 97 ? 6.324 -23.406 3.764 1 96.38 97 GLU A CA 1
ATOM 762 C C . GLU A 1 97 ? 7.781 -23.406 3.314 1 96.38 97 GLU A C 1
ATOM 764 O O . GLU A 1 97 ? 8.539 -22.5 3.65 1 96.38 97 GLU A O 1
ATOM 769 N N . ASP A 1 98 ? 8.07 -24.359 2.504 1 97 98 ASP A N 1
ATOM 770 C CA . ASP A 1 98 ? 9.445 -24.516 2.043 1 97 98 ASP A CA 1
ATOM 771 C C . ASP A 1 98 ? 9.609 -24 0.616 1 97 98 ASP A C 1
ATOM 773 O O . ASP A 1 98 ? 8.695 -24.125 -0.203 1 97 98 ASP A O 1
ATOM 777 N N . TRP A 1 99 ? 10.766 -23.562 0.298 1 96.69 99 TRP A N 1
ATOM 778 C CA . TRP A 1 99 ? 11.023 -22.953 -1 1 96.69 99 TRP A CA 1
ATOM 779 C C . TRP A 1 99 ? 10.859 -23.969 -2.125 1 96.69 99 TRP A C 1
ATOM 781 O O . TRP A 1 99 ? 10.492 -23.609 -3.246 1 96.69 99 TRP A O 1
ATOM 791 N N . GLY A 1 100 ? 11.109 -25.219 -1.798 1 95.88 100 GLY A N 1
ATOM 792 C CA . GLY A 1 100 ? 11.062 -26.266 -2.807 1 95.88 100 GLY A CA 1
ATOM 793 C C . GLY A 1 100 ? 9.656 -26.797 -3.051 1 95.88 100 GLY A C 1
ATOM 794 O O . GLY A 1 100 ? 9.445 -27.625 -3.936 1 95.88 100 GLY A O 1
ATOM 795 N N . ASP A 1 101 ? 8.695 -26.359 -2.328 1 97.81 101 ASP A N 1
ATOM 796 C CA . ASP A 1 101 ? 7.328 -26.844 -2.496 1 97.81 101 ASP A CA 1
ATOM 797 C C . ASP A 1 101 ? 6.785 -26.484 -3.877 1 97.81 101 ASP A C 1
ATOM 799 O O . ASP A 1 101 ? 7.062 -25.406 -4.395 1 97.81 101 ASP A O 1
ATOM 803 N N . LYS A 1 102 ? 6 -27.375 -4.426 1 97.19 102 LYS A N 1
ATOM 804 C CA . LYS A 1 102 ? 5.359 -27.125 -5.711 1 97.19 102 LYS A CA 1
ATOM 805 C C . LYS A 1 102 ? 4.363 -25.969 -5.605 1 97.19 102 LYS A C 1
ATOM 807 O O . LYS A 1 102 ? 3.625 -25.875 -4.625 1 97.19 102 LYS A O 1
ATOM 812 N N . LYS A 1 103 ? 4.395 -25.141 -6.562 1 98.12 103 LYS A N 1
ATOM 813 C CA . LYS A 1 103 ? 3.412 -24.062 -6.66 1 98.12 103 LYS A CA 1
ATOM 814 C C . LYS A 1 103 ? 2.148 -24.531 -7.375 1 98.12 103 LYS A C 1
ATOM 816 O O . LYS A 1 103 ? 2.209 -24.953 -8.531 1 98.12 103 LYS A O 1
ATOM 821 N N . VAL A 1 104 ? 1.059 -24.531 -6.668 1 98.5 104 VAL A N 1
ATOM 822 C CA . VAL A 1 104 ? -0.168 -25.062 -7.262 1 98.5 104 VAL A CA 1
ATOM 823 C C . VAL A 1 104 ? -1.312 -24.078 -7.035 1 98.5 104 VAL A C 1
ATOM 825 O O . VAL A 1 104 ? -1.407 -23.453 -5.973 1 98.5 104 VAL A O 1
ATOM 828 N N . ILE A 1 105 ? -2.152 -23.953 -8.039 1 98.62 105 ILE A N 1
ATOM 829 C CA . ILE A 1 105 ? -3.365 -23.172 -7.863 1 98.62 105 ILE A CA 1
ATOM 830 C C . ILE A 1 105 ? -4.355 -23.922 -6.984 1 98.62 105 ILE A C 1
ATOM 832 O O . ILE A 1 105 ? -4.707 -25.062 -7.281 1 98.62 105 ILE A O 1
ATOM 836 N N . CYS A 1 106 ? -4.848 -23.266 -5.965 1 98.69 106 CYS A N 1
ATOM 837 C CA . CYS A 1 106 ? -5.734 -23.969 -5.043 1 98.69 106 CYS A CA 1
ATOM 838 C C . CYS A 1 106 ? -7.094 -23.281 -4.969 1 98.69 106 CYS A C 1
ATOM 840 O O . CYS A 1 106 ? -8.055 -23.859 -4.453 1 98.69 106 CYS A O 1
ATOM 842 N N . ASN A 1 107 ? -7.293 -22.062 -5.383 1 98.75 107 ASN A N 1
ATOM 843 C CA . ASN A 1 107 ? -8.562 -21.359 -5.551 1 98.75 107 ASN A CA 1
ATOM 844 C C . ASN A 1 107 ? -8.594 -20.547 -6.844 1 98.75 107 ASN A C 1
ATOM 846 O O . ASN A 1 107 ? -7.559 -20.062 -7.293 1 98.75 107 ASN A O 1
ATOM 850 N N . LYS A 1 108 ? -9.75 -20.453 -7.344 1 98.44 108 LYS A N 1
ATOM 851 C CA . LYS A 1 108 ? -10.047 -19.609 -8.492 1 98.44 108 LYS A CA 1
ATOM 852 C C . LYS A 1 108 ? -11.359 -18.844 -8.289 1 98.44 108 LYS A C 1
ATOM 854 O O . LYS A 1 108 ? -12.383 -19.453 -7.969 1 98.44 108 LYS A O 1
ATOM 859 N N . PHE A 1 109 ? -11.336 -17.531 -8.484 1 98.81 109 PHE A N 1
ATOM 860 C CA . PHE A 1 109 ? -12.539 -16.703 -8.383 1 98.81 109 PHE A CA 1
ATOM 861 C C . PHE A 1 109 ? -12.734 -15.891 -9.656 1 98.81 109 PHE A C 1
ATOM 863 O O . PHE A 1 109 ? -12.07 -14.875 -9.859 1 98.81 109 PHE A O 1
ATOM 870 N N . ILE A 1 110 ? -13.656 -16.359 -10.469 1 98.62 110 ILE A N 1
ATOM 871 C CA . ILE A 1 110 ? -13.977 -15.633 -11.703 1 98.62 110 ILE A CA 1
ATOM 872 C C . ILE A 1 110 ? -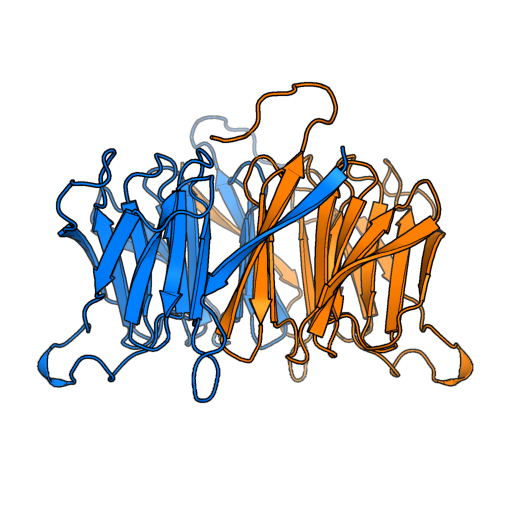14.852 -14.43 -11.375 1 98.62 110 ILE A C 1
ATOM 874 O O . ILE A 1 110 ? -15.805 -14.531 -10.602 1 98.62 110 ILE A O 1
ATOM 878 N N . GLN A 1 111 ? -14.523 -13.32 -11.961 1 98.5 111 GLN A N 1
ATOM 879 C CA . GLN A 1 111 ? -15.242 -12.078 -11.719 1 98.5 111 GLN A CA 1
ATOM 880 C C . GLN A 1 111 ? -15.891 -11.547 -12.992 1 98.5 111 GLN A C 1
ATOM 882 O O . GLN A 1 111 ? -15.648 -12.078 -14.086 1 98.5 111 GLN A O 1
ATOM 887 N N . THR A 1 112 ? -16.688 -10.539 -12.773 1 98.19 112 THR A N 1
ATOM 888 C CA . THR A 1 112 ? -17.422 -9.984 -13.906 1 98.19 112 THR A CA 1
ATOM 889 C C . THR A 1 112 ? -16.609 -8.898 -14.602 1 98.19 112 THR A C 1
ATOM 891 O O . THR A 1 112 ? -16.969 -8.453 -15.695 1 98.19 112 THR A O 1
ATOM 894 N N . SER A 1 113 ? -15.57 -8.445 -14.039 1 98.62 113 SER A N 1
ATOM 895 C CA . SER A 1 113 ? -14.664 -7.457 -14.625 1 98.62 113 SER A CA 1
ATOM 896 C C . SER A 1 113 ? -13.266 -7.574 -14.031 1 98.62 113 SER A C 1
ATOM 898 O O . SER A 1 113 ? -13.023 -8.398 -13.148 1 98.62 113 SER A O 1
ATOM 900 N N . ALA A 1 114 ? -12.359 -6.742 -14.57 1 98.75 114 ALA A N 1
ATOM 901 C CA . ALA A 1 114 ? -10.953 -6.785 -14.172 1 98.75 114 ALA A CA 1
ATOM 902 C C . ALA A 1 114 ? -10.805 -6.551 -12.672 1 98.75 114 ALA A C 1
ATOM 904 O O . ALA A 1 114 ? -11.484 -5.695 -12.102 1 98.75 114 ALA A O 1
ATOM 905 N N . VAL A 1 115 ? -9.953 -7.336 -12.031 1 98.75 115 VAL A N 1
ATOM 906 C CA . VAL A 1 115 ? -9.547 -7.055 -10.656 1 98.75 115 VAL A CA 1
ATOM 907 C C . VAL A 1 115 ? -8.578 -5.871 -10.641 1 98.75 115 VAL A C 1
ATOM 909 O O . VAL A 1 115 ? -7.672 -5.789 -11.469 1 98.75 115 VAL A O 1
ATOM 912 N N . THR A 1 116 ? -8.766 -4.953 -9.695 1 97.81 116 THR A N 1
ATOM 913 C CA . THR A 1 116 ? -7.953 -3.744 -9.703 1 97.81 116 THR A CA 1
ATOM 914 C C . THR A 1 116 ? -7.043 -3.693 -8.484 1 97.81 116 THR A C 1
ATOM 916 O O . THR A 1 116 ? -6.008 -3.023 -8.5 1 97.81 116 THR A O 1
ATOM 919 N N . CYS A 1 117 ? -7.371 -4.328 -7.438 1 96.31 117 CYS A N 1
ATOM 920 C CA . CYS A 1 117 ? -6.613 -4.379 -6.191 1 96.31 117 CYS A CA 1
ATOM 921 C C . CYS A 1 117 ? -7.129 -5.492 -5.285 1 96.31 117 CYS A C 1
ATOM 923 O O . CYS A 1 117 ? -8.25 -5.969 -5.461 1 96.31 117 CYS A O 1
ATOM 925 N N . LEU A 1 118 ? -6.34 -5.941 -4.363 1 97.69 118 LEU A N 1
ATOM 926 C CA . LEU A 1 118 ? -6.82 -6.926 -3.396 1 97.69 118 LEU A CA 1
ATOM 927 C C . LEU A 1 118 ? -5.969 -6.898 -2.131 1 97.69 118 LEU A C 1
ATOM 929 O O . LEU A 1 118 ? -4.848 -6.395 -2.143 1 97.69 118 LEU A O 1
ATOM 933 N N . GLN A 1 119 ? -6.504 -7.336 -1.054 1 96.75 119 GLN A N 1
ATOM 934 C CA . GLN A 1 119 ? -5.902 -7.555 0.258 1 96.75 119 GLN A CA 1
ATOM 935 C C . GLN A 1 119 ? -6.344 -8.891 0.849 1 96.75 119 GLN A C 1
ATOM 937 O O . GLN A 1 119 ? -7.449 -9.367 0.577 1 96.75 119 GLN A O 1
ATOM 942 N N . TRP A 1 120 ? -5.445 -9.523 1.608 1 97.44 120 TRP A N 1
ATOM 943 C CA . TRP A 1 120 ? -5.77 -10.75 2.324 1 97.44 120 TRP A CA 1
ATOM 944 C C . TRP A 1 120 ? -5.656 -10.547 3.832 1 97.44 120 TRP A C 1
ATOM 946 O O . TRP A 1 120 ? -4.711 -11.039 4.461 1 97.44 120 TRP A O 1
ATOM 956 N N . PRO A 1 121 ? -6.68 -9.984 4.48 1 94.56 121 PRO A N 1
ATOM 957 C CA . PRO A 1 121 ? -6.562 -9.523 5.867 1 94.56 121 PRO A CA 1
ATOM 958 C C . PRO A 1 121 ? -6.805 -10.641 6.883 1 94.56 121 PRO A C 1
ATOM 960 O O . PRO A 1 121 ? -6.363 -10.547 8.031 1 94.56 121 PRO A O 1
ATOM 963 N N . ALA A 1 122 ? -7.523 -11.68 6.488 1 94.06 122 ALA A N 1
ATOM 964 C CA . ALA A 1 122 ? -7.887 -12.75 7.414 1 94.06 122 ALA A CA 1
ATOM 965 C C . ALA A 1 122 ? -7.727 -14.117 6.762 1 94.06 122 ALA A C 1
ATOM 967 O O . ALA A 1 122 ? -7.738 -14.234 5.535 1 94.06 122 ALA A O 1
ATOM 968 N N . GLU A 1 123 ? -7.656 -15.062 7.551 1 94.12 123 GLU A N 1
ATOM 969 C CA . GLU A 1 123 ? -7.246 -16.406 7.18 1 94.12 123 GLU A CA 1
ATOM 970 C C . GLU A 1 123 ? -7.871 -16.828 5.852 1 94.12 123 GLU A C 1
ATOM 972 O O . GLU A 1 123 ? -7.164 -17.25 4.934 1 94.12 123 GLU A O 1
ATOM 977 N N . TYR A 1 124 ? -9.172 -16.641 5.695 1 96.81 124 TYR A N 1
ATOM 978 C CA . TYR A 1 124 ? -9.836 -17.188 4.516 1 96.81 124 TYR A CA 1
ATOM 979 C C . TYR A 1 124 ? -10.469 -16.078 3.689 1 96.81 124 TYR A C 1
ATOM 981 O O . TYR A 1 124 ? -11.211 -16.344 2.74 1 96.81 124 TYR A O 1
ATOM 989 N N . ILE A 1 125 ? -10.18 -14.844 4.027 1 96.75 125 ILE A N 1
ATOM 990 C CA . ILE A 1 125 ? -10.945 -13.766 3.404 1 96.75 125 ILE A CA 1
ATOM 991 C C . ILE A 1 125 ? -10.008 -12.859 2.605 1 96.75 125 ILE A C 1
ATOM 993 O O . ILE A 1 125 ? -9.133 -12.211 3.174 1 96.75 125 ILE A O 1
ATOM 997 N N . ILE A 1 126 ? -10.219 -12.805 1.338 1 98.12 126 ILE A N 1
ATOM 998 C CA . ILE A 1 126 ? -9.594 -11.836 0.442 1 98.12 126 ILE A CA 1
ATOM 999 C C . ILE A 1 126 ? -10.602 -10.742 0.084 1 98.12 126 ILE A C 1
ATOM 1001 O O . ILE A 1 126 ? -11.734 -11.031 -0.296 1 98.12 126 ILE A O 1
ATOM 1005 N N . VAL A 1 127 ? -10.258 -9.508 0.263 1 98 127 VAL A N 1
ATOM 1006 C CA . VAL A 1 127 ? -11.078 -8.367 -0.155 1 98 127 VAL A CA 1
ATOM 1007 C C . VAL A 1 127 ? -10.484 -7.746 -1.415 1 98 127 VAL A C 1
ATOM 1009 O O . VAL A 1 127 ? -9.266 -7.547 -1.504 1 98 127 VAL A O 1
ATOM 1012 N N . PHE A 1 128 ? -11.336 -7.434 -2.383 1 98.38 128 PHE A N 1
ATOM 1013 C CA . PHE A 1 128 ? -10.781 -6.961 -3.646 1 98.38 128 PHE A CA 1
ATOM 1014 C C . PHE A 1 128 ? -11.75 -6.012 -4.34 1 98.38 128 PHE A C 1
ATOM 1016 O O . PHE A 1 128 ? -12.938 -5.98 -4.012 1 98.38 128 PHE A O 1
ATOM 1023 N N . GLY A 1 129 ? -11.227 -5.246 -5.191 1 98.5 129 GLY A N 1
ATOM 1024 C CA . GLY A 1 129 ? -11.992 -4.305 -5.996 1 98.5 129 GLY A CA 1
ATOM 1025 C C . GLY A 1 129 ? -12 -4.656 -7.473 1 98.5 129 GLY A C 1
ATOM 1026 O O . GLY A 1 129 ? -11.062 -5.285 -7.973 1 98.5 129 GLY A O 1
ATOM 1027 N N . LEU A 1 130 ? -13.016 -4.203 -8.125 1 98.69 130 LEU A N 1
ATOM 1028 C CA . LEU A 1 130 ? -13.18 -4.457 -9.555 1 98.69 130 LEU A CA 1
ATOM 1029 C C . LEU A 1 130 ? -13.219 -3.152 -10.336 1 98.69 130 LEU A C 1
ATOM 1031 O O . LEU A 1 130 ? -13.531 -2.098 -9.781 1 98.69 130 LEU A O 1
ATOM 1035 N N . ALA A 1 131 ? -12.938 -3.285 -11.594 1 98.06 131 ALA A N 1
ATOM 1036 C CA . ALA A 1 131 ? -12.961 -2.137 -12.492 1 98.06 131 ALA A CA 1
ATOM 1037 C C . ALA A 1 131 ? -14.359 -1.548 -12.602 1 98.06 131 ALA A C 1
ATOM 1039 O O . ALA A 1 131 ? -14.523 -0.337 -12.773 1 98.06 131 ALA A O 1
ATOM 1040 N N . GLU A 1 132 ? -15.312 -2.379 -12.414 1 97.88 132 GLU A N 1
ATOM 1041 C CA . GLU A 1 132 ? -16.688 -1.896 -12.562 1 97.88 132 GLU A CA 1
ATOM 1042 C C . GLU A 1 132 ? -17.203 -1.287 -11.258 1 97.88 132 GLU A C 1
ATOM 1044 O O . GLU A 1 132 ? -18.359 -0.888 -11.172 1 97.88 132 GLU A O 1
ATOM 1049 N N . GLY A 1 133 ? -16.484 -1.296 -10.188 1 96.12 133 GLY A N 1
ATOM 1050 C CA . GLY A 1 133 ? -16.797 -0.454 -9.047 1 96.12 133 GLY A CA 1
ATOM 1051 C C . GLY A 1 133 ? -17.219 -1.243 -7.816 1 96.12 133 GLY A C 1
ATOM 1052 O O . GLY A 1 133 ? -17.406 -0.673 -6.742 1 96.12 133 GLY A O 1
ATOM 1053 N N . LYS A 1 134 ? -17.203 -2.586 -7.914 1 97.12 134 LYS A N 1
ATOM 1054 C CA . LYS A 1 134 ? -17.594 -3.412 -6.777 1 97.12 134 LYS A CA 1
ATOM 1055 C C . LYS A 1 134 ? -16.406 -3.725 -5.883 1 97.12 134 LYS A C 1
ATOM 1057 O O . LYS A 1 134 ? -15.297 -3.963 -6.375 1 97.12 134 LYS A O 1
ATOM 1062 N N . VAL A 1 135 ? -16.641 -3.666 -4.637 1 97.62 135 VAL A N 1
ATOM 1063 C CA . VAL A 1 135 ? -15.766 -4.277 -3.643 1 97.62 135 VAL A CA 1
ATOM 1064 C C . VAL A 1 135 ? -16.344 -5.617 -3.197 1 97.62 135 VAL A C 1
ATOM 1066 O O . VAL A 1 135 ? -17.5 -5.688 -2.756 1 97.62 135 VAL A O 1
ATOM 1069 N N . ARG A 1 136 ? -15.531 -6.637 -3.318 1 98.12 136 ARG A N 1
ATOM 1070 C CA . ARG A 1 136 ? -16.031 -7.988 -3.104 1 98.12 136 ARG A CA 1
ATOM 1071 C C . ARG A 1 136 ? -15.156 -8.75 -2.127 1 98.12 136 ARG A C 1
ATOM 1073 O O . ARG A 1 136 ? -14.047 -8.312 -1.805 1 98.12 136 ARG A O 1
ATOM 1080 N N . LEU A 1 137 ? -15.734 -9.844 -1.611 1 97.56 137 LEU A N 1
ATOM 1081 C CA . LEU A 1 137 ? -15.07 -10.758 -0.693 1 97.56 137 LEU A CA 1
ATOM 1082 C C . LEU A 1 137 ? -14.977 -12.156 -1.291 1 97.56 137 LEU A C 1
ATOM 1084 O O . LEU A 1 137 ? -15.977 -12.688 -1.784 1 97.56 137 LEU A O 1
ATOM 1088 N N . ALA A 1 138 ? -13.75 -12.695 -1.381 1 98.44 138 ALA A N 1
ATOM 1089 C CA . ALA A 1 138 ? -13.531 -14.094 -1.752 1 98.44 138 ALA A CA 1
ATOM 1090 C C . ALA A 1 138 ? -13.18 -14.938 -0.53 1 98.44 138 ALA A C 1
ATOM 1092 O O . ALA A 1 138 ? -12.266 -14.602 0.227 1 98.44 138 ALA A O 1
ATOM 1093 N N . ASN A 1 139 ? -13.891 -15.984 -0.307 1 98 139 ASN A N 1
ATOM 1094 C CA . ASN A 1 139 ? -13.656 -16.938 0.778 1 98 139 ASN A CA 1
ATOM 1095 C C . ASN A 1 139 ? -12.93 -18.172 0.285 1 98 139 ASN A C 1
ATOM 1097 O O . ASN A 1 139 ? -13.5 -19 -0.439 1 98 139 ASN A O 1
ATOM 1101 N N . THR A 1 140 ? -11.719 -18.375 0.66 1 98.5 140 THR A N 1
ATOM 1102 C CA . THR A 1 140 ? -10.883 -19.438 0.116 1 98.5 140 THR A CA 1
ATOM 1103 C C . THR A 1 140 ? -11.297 -20.781 0.689 1 98.5 140 THR A C 1
ATOM 1105 O O . THR A 1 140 ? -10.922 -21.828 0.154 1 98.5 140 THR A O 1
ATOM 1108 N N . LYS A 1 141 ? -11.992 -20.781 1.782 1 97.44 141 LYS A N 1
ATOM 1109 C CA . LYS A 1 141 ? -12.5 -22.031 2.342 1 97.44 141 LYS A CA 1
ATOM 1110 C C . LYS A 1 141 ? -13.695 -22.547 1.54 1 97.44 141 LYS A C 1
ATOM 1112 O O . LYS A 1 141 ? -13.781 -23.734 1.245 1 97.44 141 LYS A O 1
ATOM 1117 N N . THR A 1 142 ? -14.562 -21.641 1.176 1 97.12 142 THR A N 1
ATOM 1118 C CA . THR A 1 142 ? -15.781 -22.047 0.478 1 97.12 142 THR A CA 1
ATOM 1119 C C . THR A 1 142 ? -15.609 -21.906 -1.032 1 97.12 142 THR A C 1
ATOM 1121 O O . THR A 1 142 ? -16.406 -22.438 -1.805 1 97.12 142 THR A O 1
ATOM 1124 N N . ASN A 1 143 ? -14.586 -21.203 -1.477 1 97.81 143 ASN A N 1
ATOM 1125 C CA . ASN A 1 143 ? -14.312 -20.922 -2.881 1 97.81 143 ASN A CA 1
ATOM 1126 C C . ASN A 1 143 ? -15.438 -20.109 -3.52 1 97.81 143 ASN A C 1
ATOM 1128 O O . ASN A 1 143 ? -15.773 -20.328 -4.688 1 97.81 143 ASN A O 1
ATOM 1132 N N . LYS A 1 144 ? -16.047 -19.234 -2.68 1 97.62 144 LYS A N 1
ATOM 1133 C CA . LYS A 1 144 ? -17.109 -18.344 -3.152 1 97.62 144 LYS A CA 1
ATOM 1134 C C . LYS A 1 144 ? -16.75 -16.891 -2.928 1 97.62 144 LYS A C 1
ATOM 1136 O O . LYS A 1 144 ? -15.961 -16.562 -2.045 1 97.62 144 LYS A O 1
ATOM 1141 N N . SER A 1 145 ? -17.266 -16.094 -3.793 1 97.69 145 SER A N 1
ATOM 1142 C CA . SER A 1 145 ? -17.109 -14.656 -3.6 1 97.69 145 SER A CA 1
ATOM 1143 C C . SER A 1 145 ? -18.453 -13.938 -3.584 1 97.69 145 SER A C 1
ATOM 1145 O O . SER A 1 145 ? -19.438 -14.461 -4.098 1 97.69 145 SER A O 1
ATOM 1147 N N . SER A 1 146 ? -18.5 -12.828 -2.891 1 97.06 146 SER A N 1
ATOM 1148 C CA . SER A 1 146 ? -19.719 -12.039 -2.781 1 97.06 146 SER A CA 1
ATOM 1149 C C . SER A 1 146 ? -19.406 -10.539 -2.781 1 97.06 146 SER A C 1
ATOM 1151 O O . SER A 1 146 ? -18.297 -10.133 -2.426 1 97.06 146 SER A O 1
ATOM 1153 N N . THR A 1 147 ? -20.422 -9.773 -3.191 1 96.62 147 THR A N 1
ATOM 1154 C CA . THR A 1 147 ? -20.266 -8.32 -3.203 1 96.62 147 THR A CA 1
ATOM 1155 C C . THR A 1 147 ? -20.547 -7.738 -1.818 1 96.62 147 THR A C 1
ATOM 1157 O O . THR A 1 147 ? -21.516 -8.125 -1.156 1 96.62 147 THR A O 1
ATOM 1160 N N . ILE A 1 148 ? -19.734 -6.871 -1.377 1 94.62 148 ILE A N 1
ATOM 1161 C CA . ILE A 1 148 ? -19.906 -6.195 -0.096 1 94.62 148 ILE A CA 1
ATOM 1162 C C . ILE A 1 148 ? -20.453 -4.781 -0.325 1 94.62 148 ILE A C 1
ATOM 1164 O O . ILE A 1 148 ? -21.219 -4.266 0.487 1 94.62 148 ILE A O 1
ATOM 1168 N N . TYR A 1 149 ? -19.891 -4.109 -1.322 1 92.12 149 TYR A N 1
ATOM 1169 C CA . TYR A 1 149 ? -20.266 -2.758 -1.716 1 92.12 149 TYR A CA 1
ATOM 1170 C C . TYR A 1 149 ? -20.078 -2.557 -3.217 1 92.12 149 TYR A C 1
ATOM 1172 O O . TYR A 1 149 ? -19.219 -3.186 -3.834 1 92.12 149 TYR A O 1
ATOM 1180 N N . GLY A 1 150 ? -20.984 -1.736 -3.732 1 88.75 150 GLY A N 1
ATOM 1181 C CA . GLY A 1 150 ? -20.828 -1.456 -5.148 1 88.75 150 GLY A CA 1
ATOM 1182 C C . GLY A 1 150 ? -21.234 -0.046 -5.531 1 88.75 150 GLY A C 1
ATOM 1183 O O . GLY A 1 150 ? -22.234 0.469 -5.035 1 88.75 150 GLY A O 1
ATOM 1184 N N . THR A 1 151 ? -20.375 0.512 -6.172 1 85.75 151 THR A N 1
ATOM 1185 C CA . THR A 1 151 ? -20.672 1.713 -6.941 1 85.75 151 THR A CA 1
ATOM 1186 C C . THR A 1 151 ? -20.406 1.487 -8.43 1 85.75 151 THR A C 1
ATOM 1188 O O . THR A 1 151 ? -20.094 0.371 -8.844 1 85.75 151 THR A O 1
ATOM 1191 N N . GLU A 1 152 ? -20.609 2.43 -9.266 1 90.56 152 GLU A N 1
ATOM 1192 C CA . GLU A 1 152 ? -20.281 2.32 -10.688 1 90.56 152 GLU A CA 1
ATOM 1193 C C . GLU A 1 152 ? -18.875 2.824 -10.961 1 90.56 152 GLU A C 1
ATOM 1195 O O . GLU A 1 152 ? -18.406 2.785 -12.102 1 90.56 152 GLU A O 1
ATOM 1200 N N . SER A 1 153 ? -18.25 3.207 -9.984 1 91.44 153 SER A N 1
ATOM 1201 C CA . SER A 1 153 ? -16.953 3.861 -10.18 1 91.44 153 SER A CA 1
ATOM 1202 C C . SER A 1 153 ? -15.805 2.918 -9.852 1 91.44 153 SER A C 1
ATOM 1204 O O . SER A 1 153 ? -15.789 2.295 -8.789 1 91.44 153 SER A O 1
ATOM 1206 N N . TYR A 1 154 ? -14.82 2.883 -10.719 1 94.06 154 TYR A N 1
ATOM 1207 C CA . TYR A 1 154 ? -13.602 2.092 -10.656 1 94.06 154 TYR A CA 1
ATOM 1208 C C . TYR A 1 154 ? -13.008 2.121 -9.258 1 94.06 154 TYR A C 1
ATOM 1210 O O . TYR A 1 154 ? -12.836 3.193 -8.664 1 94.06 154 TYR A O 1
ATOM 1218 N N . VAL A 1 155 ? -12.789 0.862 -8.586 1 94.69 155 VAL A N 1
ATOM 1219 C CA . VAL A 1 155 ? -12.086 0.812 -7.309 1 94.69 155 VAL A CA 1
ATOM 1220 C C . VAL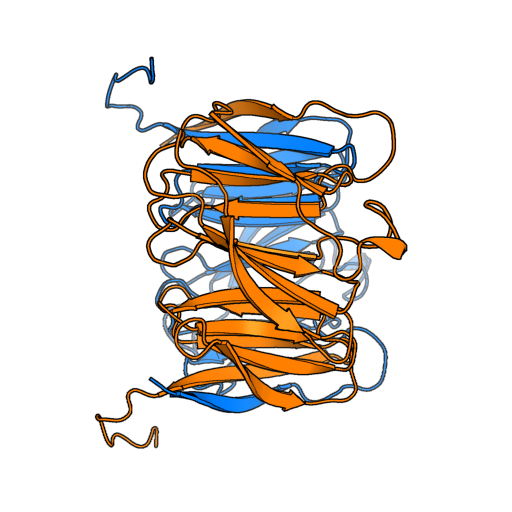 A 1 155 ? -10.594 1.062 -7.527 1 94.69 155 VAL A C 1
ATOM 1222 O O . VAL A 1 155 ? -9.906 0.242 -8.141 1 94.69 155 VAL A O 1
ATOM 1225 N N . VAL A 1 156 ? -10.086 2.064 -7.016 1 91.38 156 VAL A N 1
ATOM 1226 C CA . VAL A 1 156 ? -8.711 2.484 -7.273 1 91.38 156 VAL A CA 1
ATOM 1227 C C . VAL A 1 156 ? -7.766 1.792 -6.293 1 91.38 156 VAL A C 1
ATOM 1229 O O . VAL A 1 156 ? -6.656 1.406 -6.664 1 91.38 156 VAL A O 1
ATOM 1232 N N . SER A 1 157 ? -8.211 1.673 -5.09 1 90.62 157 SER A N 1
ATOM 1233 C CA . SER A 1 157 ? -7.285 1.169 -4.082 1 90.62 157 SER A CA 1
ATOM 1234 C C . SER A 1 157 ? -8.031 0.568 -2.895 1 90.62 157 SER A C 1
ATOM 1236 O O . SER A 1 157 ? -9.219 0.844 -2.697 1 90.62 157 SER A O 1
ATOM 1238 N N . LEU A 1 158 ? -7.355 -0.316 -2.221 1 93.31 158 LEU A N 1
ATOM 1239 C CA . LEU A 1 158 ? -7.746 -0.875 -0.931 1 93.31 158 LEU A CA 1
ATOM 1240 C C . LEU A 1 158 ? -6.617 -0.74 0.085 1 93.31 158 LEU A C 1
ATOM 1242 O O . LEU A 1 158 ? -5.441 -0.893 -0.262 1 93.31 158 LEU A O 1
ATOM 1246 N N . THR A 1 159 ? -6.93 -0.418 1.293 1 90.12 159 THR A N 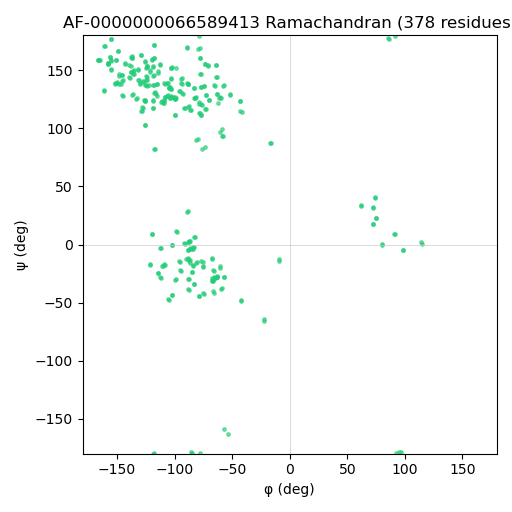1
ATOM 1247 C CA . THR A 1 159 ? -5.945 -0.453 2.367 1 90.12 159 THR A CA 1
ATOM 1248 C C . THR A 1 159 ? -6.551 -1.031 3.643 1 90.12 159 THR A C 1
ATOM 1250 O O . THR A 1 159 ? -7.75 -0.876 3.891 1 90.12 159 THR A O 1
ATOM 1253 N N . THR A 1 160 ? -5.746 -1.788 4.383 1 91.44 160 THR A N 1
ATOM 1254 C CA . THR A 1 160 ? -6.148 -2.381 5.652 1 91.44 160 THR A CA 1
ATOM 1255 C C . THR A 1 160 ? -5.348 -1.786 6.809 1 91.44 160 THR A C 1
ATOM 1257 O O . THR A 1 160 ? -4.203 -1.359 6.621 1 91.44 160 THR A O 1
ATOM 1260 N N . ASN A 1 161 ? -6.043 -1.757 7.926 1 89.38 161 ASN A N 1
ATOM 1261 C CA . ASN A 1 161 ? -5.281 -1.306 9.086 1 89.38 161 ASN A CA 1
ATOM 1262 C C . ASN A 1 161 ? -4.387 -2.414 9.633 1 89.38 161 ASN A C 1
ATOM 1264 O O . ASN A 1 161 ? -4.379 -3.527 9.109 1 89.38 161 ASN A O 1
ATOM 1268 N N . CYS A 1 162 ? -3.645 -2.113 10.688 1 83.31 162 CYS A N 1
ATOM 1269 C CA . CYS A 1 162 ? -2.631 -3.027 11.203 1 83.31 162 CYS A CA 1
ATOM 1270 C C . CYS A 1 162 ? -3.27 -4.293 11.766 1 83.31 162 CYS A C 1
ATOM 1272 O O . CYS A 1 162 ? -2.697 -5.379 11.664 1 83.31 162 CYS A O 1
ATOM 1274 N N . SER A 1 163 ? -4.438 -4.168 12.273 1 84.5 163 SER A N 1
ATOM 1275 C CA . SER A 1 163 ? -5.113 -5.324 12.859 1 84.5 163 SER A CA 1
ATOM 1276 C C . SER A 1 163 ? -5.766 -6.184 11.781 1 84.5 163 SER A C 1
ATOM 1278 O O . SER A 1 163 ? -6.164 -7.316 12.047 1 84.5 163 SER A O 1
ATOM 1280 N N . GLY A 1 164 ? -5.879 -5.598 10.648 1 86.44 164 GLY A N 1
ATOM 1281 C CA . GLY A 1 164 ? -6.562 -6.297 9.57 1 86.44 164 GLY A CA 1
ATOM 1282 C C . GLY A 1 164 ? -8.078 -6.23 9.68 1 86.44 164 GLY A C 1
ATOM 1283 O O . GLY A 1 164 ? -8.789 -6.719 8.797 1 86.44 164 GLY A O 1
ATOM 1284 N N . LYS A 1 165 ? -8.625 -5.613 10.641 1 88.25 165 LYS A N 1
ATOM 1285 C CA . LYS A 1 165 ? -10.062 -5.59 10.883 1 88.25 165 LYS A CA 1
ATOM 1286 C C . LYS A 1 165 ? -10.734 -4.453 10.117 1 88.25 165 LYS A C 1
ATOM 1288 O O . LYS A 1 165 ? -11.93 -4.516 9.82 1 88.25 165 LYS A O 1
ATOM 1293 N N . GLY A 1 166 ? -10.023 -3.455 9.914 1 90.31 166 GLY A N 1
ATOM 1294 C CA . GLY A 1 166 ? -10.547 -2.316 9.172 1 90.31 166 GLY A CA 1
ATOM 1295 C C . GLY A 1 166 ? -10.016 -2.227 7.758 1 90.31 166 GLY A C 1
ATOM 1296 O O . GLY A 1 166 ? -8.812 -2.379 7.531 1 90.31 166 GLY A O 1
ATOM 1297 N N . ILE A 1 167 ? -10.906 -1.98 6.789 1 93.06 167 ILE A N 1
ATOM 1298 C CA . ILE A 1 167 ? -10.539 -1.855 5.383 1 93.06 167 ILE A CA 1
ATOM 1299 C C . ILE A 1 167 ? -11.148 -0.58 4.801 1 93.06 167 ILE A C 1
ATOM 1301 O O . ILE A 1 167 ? -12.289 -0.228 5.117 1 93.06 167 ILE A O 1
ATOM 1305 N N . LEU A 1 168 ? -10.438 0.112 4.039 1 92.31 168 LEU A N 1
ATOM 1306 C CA . LEU A 1 168 ? -10.914 1.265 3.283 1 92.31 168 LEU A CA 1
ATOM 1307 C C . LEU A 1 168 ? -10.781 1.022 1.783 1 92.31 168 LEU A C 1
ATOM 1309 O O . LEU A 1 168 ? -9.789 0.455 1.324 1 92.31 168 LEU A O 1
ATOM 1313 N N . SER A 1 169 ? -11.789 1.398 1.055 1 93.19 169 SER A N 1
ATOM 1314 C CA . SER A 1 169 ? -11.68 1.426 -0.401 1 93.19 169 SER A CA 1
ATOM 1315 C C . SER A 1 169 ? -11.789 2.85 -0.937 1 93.19 169 SER A C 1
ATOM 1317 O O . SER A 1 169 ? -12.547 3.662 -0.406 1 93.19 169 SER A O 1
ATOM 1319 N N . GLY A 1 170 ? -10.992 3.16 -1.851 1 91.19 170 GLY A N 1
ATOM 1320 C CA . GLY A 1 170 ? -11.094 4.383 -2.629 1 91.19 170 GLY A CA 1
ATOM 1321 C C . GLY A 1 170 ? -11.539 4.148 -4.059 1 91.19 170 GLY A C 1
ATOM 1322 O O . GLY A 1 170 ? -11.07 3.215 -4.715 1 91.19 170 GLY A O 1
ATOM 1323 N N . HIS A 1 171 ? -12.414 5.02 -4.523 1 91.5 171 HIS A N 1
ATOM 1324 C CA . HIS A 1 171 ? -12.977 4.891 -5.859 1 91.5 171 HIS A CA 1
ATOM 1325 C C . HIS A 1 171 ? -12.609 6.078 -6.738 1 91.5 171 HIS A C 1
ATOM 1327 O O . HIS A 1 171 ? -12.203 7.129 -6.23 1 91.5 171 HIS A O 1
ATOM 1333 N N . ALA A 1 172 ? -12.711 5.895 -8.039 1 89.31 172 ALA A N 1
ATOM 1334 C CA . ALA A 1 172 ? -12.266 6.891 -9.008 1 89.31 172 ALA A CA 1
ATOM 1335 C C . ALA A 1 172 ? -13.07 8.18 -8.875 1 89.31 172 ALA A C 1
ATOM 1337 O O . ALA A 1 172 ? -12.562 9.266 -9.164 1 89.31 172 ALA A O 1
ATOM 1338 N N . ASP A 1 173 ? -14.281 8.07 -8.398 1 87.19 173 ASP A N 1
ATOM 1339 C CA . ASP A 1 173 ? -15.109 9.273 -8.289 1 87.19 173 ASP A CA 1
ATOM 1340 C C . ASP A 1 173 ? -14.883 9.977 -6.957 1 87.19 173 ASP A C 1
ATOM 1342 O O . ASP A 1 173 ? -15.602 10.922 -6.617 1 87.19 173 ASP A O 1
ATOM 1346 N N . GLY A 1 174 ? -13.914 9.414 -6.145 1 84.5 174 GLY A N 1
ATOM 1347 C CA . GLY A 1 174 ? -13.57 10.039 -4.875 1 84.5 174 GLY A CA 1
ATOM 1348 C C . GLY A 1 174 ? -14.266 9.391 -3.689 1 84.5 174 GLY A C 1
ATOM 1349 O O . GLY A 1 174 ? -13.969 9.719 -2.539 1 84.5 174 GLY A O 1
ATOM 1350 N N . THR A 1 175 ? -15.133 8.438 -3.969 1 88.88 175 THR A N 1
ATOM 1351 C CA . THR A 1 175 ? -15.812 7.734 -2.887 1 88.88 175 THR A CA 1
ATOM 1352 C C . THR A 1 175 ? -14.812 6.969 -2.023 1 88.88 175 THR A C 1
ATOM 1354 O O . THR A 1 175 ? -13.898 6.328 -2.545 1 88.88 175 THR A O 1
ATOM 1357 N N . ILE A 1 176 ? -14.922 7.172 -0.762 1 90.94 176 ILE A N 1
ATOM 1358 C CA . ILE A 1 176 ? -14.195 6.355 0.201 1 90.94 176 ILE A CA 1
ATOM 1359 C C . ILE A 1 176 ? -15.18 5.574 1.064 1 90.94 176 ILE A C 1
ATOM 1361 O O . ILE A 1 176 ? -16.125 6.148 1.616 1 90.94 176 ILE A O 1
ATOM 1365 N N . VAL A 1 177 ? -14.969 4.309 1.161 1 92.69 177 VAL A N 1
ATOM 1366 C CA . VAL A 1 177 ? -15.883 3.439 1.897 1 92.69 177 VAL A CA 1
ATOM 1367 C C . VAL A 1 177 ? -15.109 2.646 2.945 1 92.69 177 VAL A C 1
ATOM 1369 O O . VAL A 1 177 ? -14.016 2.143 2.67 1 92.69 177 VAL A O 1
ATOM 1372 N N . ARG A 1 178 ? -15.656 2.535 4.102 1 92.38 178 ARG A N 1
ATOM 1373 C CA . ARG A 1 178 ? -15.07 1.766 5.191 1 92.38 178 ARG A CA 1
ATOM 1374 C C . ARG A 1 178 ? -15.828 0.46 5.41 1 92.38 178 ARG A C 1
ATOM 1376 O O . ARG A 1 178 ? -17.062 0.432 5.352 1 92.38 178 ARG A O 1
ATOM 1383 N N . TYR A 1 179 ? -15.062 -0.553 5.648 1 92.25 179 TYR A N 1
ATOM 1384 C CA . TYR A 1 179 ? -15.578 -1.873 5.992 1 92.25 179 TYR A CA 1
ATOM 1385 C C . TYR A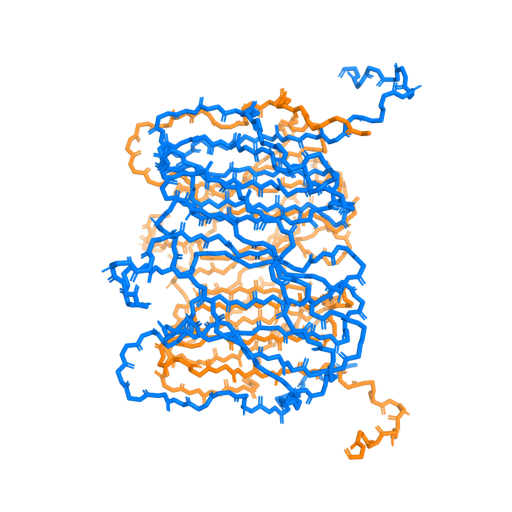 1 179 ? -14.992 -2.355 7.316 1 92.25 179 TYR A C 1
ATOM 1387 O O . TYR A 1 179 ? -13.898 -1.94 7.707 1 92.25 179 TYR A O 1
ATOM 1395 N N . PHE A 1 180 ? -15.703 -3.205 7.988 1 89.75 180 PHE A N 1
ATOM 1396 C CA . PHE A 1 180 ? -15.172 -3.75 9.234 1 89.75 180 PHE A CA 1
ATOM 1397 C C . PHE A 1 180 ? -15.609 -5.199 9.414 1 89.75 180 PHE A C 1
ATOM 1399 O O . PHE A 1 180 ? -16.734 -5.566 9.055 1 89.75 180 PHE A O 1
ATOM 1406 N N . PHE A 1 181 ? -14.633 -5.965 9.938 1 86.62 181 PHE A N 1
ATOM 1407 C CA . PHE A 1 181 ? -14.984 -7.32 10.352 1 86.62 181 PHE A CA 1
ATOM 1408 C C . PHE A 1 181 ? -15.703 -7.305 11.703 1 86.62 181 PHE A C 1
ATOM 1410 O O . PHE A 1 181 ? -15.195 -6.742 12.672 1 86.62 181 PHE A O 1
ATOM 1417 N N . ASP A 1 182 ? -16.969 -7.668 11.727 1 77.62 182 ASP A N 1
ATOM 1418 C CA . ASP A 1 182 ? -17.719 -7.762 12.977 1 77.62 182 ASP A CA 1
ATOM 1419 C C . ASP A 1 182 ? -17.578 -9.141 13.609 1 77.62 182 ASP A C 1
ATOM 1421 O O . ASP A 1 182 ? -17.406 -10.141 12.898 1 77.62 182 ASP A O 1
ATOM 1425 N N . ASP A 1 183 ? -17 -9.18 14.859 1 63.34 183 ASP A N 1
ATOM 1426 C CA . ASP A 1 183 ? -17.047 -10.461 15.562 1 63.34 183 ASP A CA 1
ATOM 1427 C C . ASP A 1 183 ? -18.484 -10.938 15.75 1 63.34 183 ASP A C 1
ATOM 1429 O O . ASP A 1 183 ? -19.359 -10.141 16.078 1 63.34 183 ASP A O 1
ATOM 1433 N N . GLU A 1 184 ? -19.094 -11.672 15.031 1 53.62 184 GLU A N 1
ATOM 1434 C CA . GLU A 1 184 ? -20.422 -12.18 15.367 1 53.62 184 GLU A CA 1
ATOM 1435 C C . GLU A 1 184 ? -20.656 -12.125 16.875 1 53.62 184 GLU A C 1
ATOM 1437 O O . GLU A 1 184 ? -21.812 -11.992 17.312 1 53.62 184 GLU A O 1
ATOM 1442 N N . GLY A 1 185 ? -19.969 -12.852 17.703 1 40.06 185 GLY A N 1
ATOM 1443 C CA . GLY A 1 185 ? -20.469 -13.07 19.047 1 40.06 185 GLY A CA 1
ATOM 1444 C C . GLY A 1 185 ? -20.516 -11.797 19.875 1 40.06 185 GLY A C 1
ATOM 1445 O O . GLY A 1 185 ? -20.938 -11.828 21.031 1 40.06 185 GLY A O 1
ATOM 1446 N N . SER A 1 186 ? -19.562 -10.898 19.859 1 37.41 186 SER A N 1
ATOM 1447 C CA . SER A 1 186 ? -19.781 -9.875 20.875 1 37.41 186 SER A CA 1
ATOM 1448 C C . SER A 1 186 ? -20.812 -8.852 20.422 1 37.41 186 SER A C 1
ATOM 1450 O O . SER A 1 186 ? -20.797 -8.414 19.266 1 37.41 186 SER A O 1
ATOM 1452 N N . GLY A 1 187 ? -22.078 -8.914 20.625 1 35.5 187 GLY A N 1
ATOM 1453 C CA . GLY A 1 187 ? -23.203 -8 20.703 1 35.5 187 GLY A CA 1
ATOM 1454 C C . GLY A 1 187 ? -22.797 -6.539 20.719 1 35.5 187 GLY A C 1
ATOM 1455 O O . GLY A 1 187 ? -23.594 -5.668 21.078 1 35.5 187 GLY A O 1
ATOM 1456 N N . GLU A 1 188 ? -21.609 -6.242 20.906 1 34.59 188 GLU A N 1
ATOM 1457 C CA . GLU A 1 188 ? -21.484 -4.82 21.219 1 34.59 188 GLU A CA 1
ATOM 1458 C C . GLU A 1 188 ? -21.641 -3.975 19.953 1 34.59 188 GLU A C 1
ATOM 1460 O O . GLU A 1 188 ? -20.953 -4.199 18.953 1 34.59 188 GLU A O 1
ATOM 1465 N N . SER A 1 189 ? -22.859 -3.658 19.469 1 32.25 189 SER A N 1
ATOM 1466 C CA . SER A 1 189 ? -23.328 -2.52 18.688 1 32.25 189 SER A CA 1
ATOM 1467 C C . SER A 1 189 ? -22.344 -1.364 18.75 1 32.25 189 SER A C 1
ATOM 1469 O O . SER A 1 189 ? -21.891 -0.981 19.828 1 32.25 189 SER A O 1
ATOM 1471 N N . GLN A 1 190 ? -21.359 -1.314 17.875 1 34.66 190 GLN A N 1
ATOM 1472 C CA . GLN A 1 190 ? -20.734 -0.002 18 1 34.66 190 GLN A CA 1
ATOM 1473 C C . GLN A 1 190 ? -21.781 1.098 18.125 1 34.66 190 GLN A C 1
ATOM 1475 O O . GLN A 1 190 ? -22.734 1.146 17.328 1 34.66 190 GLN A O 1
ATOM 1480 N N . PRO A 1 191 ? -21.969 1.908 19.25 1 31.5 191 PRO A N 1
ATOM 1481 C CA . PRO A 1 191 ? -23 2.936 19.391 1 31.5 191 PRO A CA 1
ATOM 1482 C C . PRO A 1 191 ? -23.031 3.914 18.219 1 31.5 191 PRO A C 1
ATOM 1484 O O . PRO A 1 191 ? -22.031 4.082 17.531 1 31.5 191 PRO A O 1
ATOM 1487 N N . MET B 1 1 ? -16.234 -14.469 11.438 1 61.53 1 MET B N 1
ATOM 1488 C CA . MET B 1 1 ? -16.078 -13.039 11.219 1 61.53 1 MET B CA 1
ATOM 1489 C C . MET B 1 1 ? -16.672 -12.625 9.875 1 61.53 1 MET B C 1
ATOM 1491 O O . MET B 1 1 ? -16.531 -13.336 8.883 1 61.53 1 MET B O 1
ATOM 1495 N N . HIS B 1 2 ? -17.656 -11.664 9.906 1 79 2 HIS B N 1
ATOM 1496 C CA . HIS B 1 2 ? -18.344 -11.211 8.703 1 79 2 HIS B CA 1
ATOM 1497 C C . HIS B 1 2 ? -17.922 -9.789 8.336 1 79 2 HIS B C 1
ATOM 1499 O O . HIS B 1 2 ? -17.938 -8.898 9.188 1 79 2 HIS B O 1
ATOM 1505 N N . LEU B 1 3 ? -17.422 -9.695 7.086 1 81.94 3 LEU B N 1
ATOM 1506 C CA . LEU B 1 3 ? -17.078 -8.359 6.594 1 81.94 3 LEU B CA 1
ATOM 1507 C C . LEU B 1 3 ? -18.328 -7.613 6.148 1 81.94 3 LEU B C 1
ATOM 1509 O O . LEU B 1 3 ? -19.125 -8.141 5.371 1 81.94 3 LEU B O 1
ATOM 1513 N N . LYS B 1 4 ? -18.578 -6.438 6.785 1 81.5 4 LYS B N 1
ATOM 1514 C CA . LYS B 1 4 ? -19.734 -5.613 6.445 1 81.5 4 LYS B CA 1
ATOM 1515 C C . LYS B 1 4 ? -19.312 -4.211 6.031 1 81.5 4 LYS B C 1
ATOM 1517 O O . LYS B 1 4 ? -18.297 -3.689 6.527 1 81.5 4 LYS B O 1
ATOM 1522 N N . HIS B 1 5 ? -20.031 -3.736 4.875 1 78.75 5 HIS B N 1
ATOM 1523 C CA . HIS B 1 5 ? -19.938 -2.305 4.621 1 78.75 5 HIS B CA 1
ATOM 1524 C C . HIS B 1 5 ? -20.484 -1.499 5.789 1 78.75 5 HIS B C 1
ATOM 1526 O O . HIS B 1 5 ? -21.625 -1.729 6.219 1 78.75 5 HIS B O 1
ATOM 1532 N N . LEU B 1 6 ? -19.781 -0.651 6.285 1 72.25 6 LEU B N 1
ATOM 1533 C CA . LEU B 1 6 ? -20.25 0.094 7.449 1 72.25 6 LEU B CA 1
ATOM 1534 C C . LEU B 1 6 ? -20.656 1.51 7.062 1 72.25 6 LEU B C 1
ATOM 1536 O O . LEU B 1 6 ? -21.703 1.991 7.477 1 72.25 6 LEU B O 1
ATOM 1540 N N . ARG B 1 7 ? -19.766 2.176 6.266 1 81.38 7 ARG B N 1
ATOM 1541 C CA . ARG B 1 7 ? -20.031 3.604 6.109 1 81.38 7 ARG B CA 1
ATOM 1542 C C . ARG B 1 7 ? -19.297 4.164 4.891 1 81.38 7 ARG B C 1
ATOM 1544 O O . ARG B 1 7 ? -18.141 3.828 4.648 1 81.38 7 ARG B O 1
ATOM 1551 N N . THR B 1 8 ? -20.047 4.953 4.035 1 83.69 8 THR B N 1
ATOM 1552 C CA . THR B 1 8 ? -19.406 5.809 3.051 1 83.69 8 THR B CA 1
ATOM 1553 C C . THR B 1 8 ? -18.844 7.066 3.709 1 83.69 8 THR B C 1
ATOM 1555 O O . THR B 1 8 ? -19.609 7.898 4.215 1 83.69 8 THR B O 1
ATOM 1558 N N . LEU B 1 9 ? -17.594 7.164 3.742 1 86.38 9 LEU B N 1
ATOM 1559 C CA . LEU B 1 9 ? -16.953 8.281 4.434 1 86.38 9 LEU B CA 1
ATOM 1560 C C . LEU B 1 9 ? -16.984 9.539 3.58 1 86.38 9 LEU B C 1
ATOM 1562 O O . LEU B 1 9 ? -17.172 10.641 4.102 1 86.38 9 LEU B O 1
ATOM 1566 N N . LEU B 1 10 ? -16.688 9.367 2.357 1 85.19 10 LEU B N 1
ATOM 1567 C CA . LEU B 1 10 ? -16.766 10.453 1.384 1 85.19 10 LEU B CA 1
ATOM 1568 C C . LEU B 1 10 ? -17.641 10.055 0.196 1 85.19 10 LEU B C 1
ATOM 1570 O O . LEU B 1 10 ? -17.438 8.984 -0.391 1 85.19 10 LEU B O 1
ATOM 1574 N N . SER B 1 11 ? -18.625 10.82 -0.079 1 83.5 11 SER B N 1
ATOM 1575 C CA . SER B 1 11 ? -19.5 10.586 -1.224 1 83.5 11 SER B CA 1
ATOM 1576 C C . SER B 1 11 ? -18.844 11.047 -2.521 1 83.5 11 SER B C 1
ATOM 1578 O O . SER B 1 11 ? -17.859 11.805 -2.498 1 83.5 11 SER B O 1
ATOM 1580 N N . PRO B 1 12 ? -19.469 10.445 -3.564 1 78.62 12 PRO B N 1
ATOM 1581 C CA . PRO B 1 12 ? -18.922 10.875 -4.855 1 78.62 12 PRO B CA 1
ATOM 1582 C C . PRO B 1 12 ? -18.875 12.391 -5.008 1 78.62 12 PRO B C 1
ATOM 1584 O O . PRO B 1 12 ? -19.766 13.094 -4.508 1 78.62 12 PRO B O 1
ATOM 1587 N N . GLN B 1 13 ? -17.812 12.836 -5.359 1 73.69 13 GLN B N 1
ATOM 1588 C CA . GLN B 1 13 ? -17.672 14.266 -5.598 1 73.69 13 GLN B CA 1
ATOM 1589 C C . GLN B 1 13 ? -17.688 14.578 -7.094 1 73.69 13 GLN B C 1
ATOM 1591 O O . GLN B 1 13 ? -17.469 13.688 -7.922 1 73.69 13 GLN B O 1
ATOM 1596 N N . ASP B 1 14 ? -18.125 15.773 -7.469 1 67.19 14 ASP B N 1
ATOM 1597 C CA . ASP B 1 14 ? -18.078 16.203 -8.867 1 67.19 14 ASP B CA 1
ATOM 1598 C C . ASP B 1 14 ? -16.641 16.234 -9.375 1 67.19 14 ASP B C 1
ATOM 1600 O O . ASP B 1 14 ? -15.773 16.875 -8.773 1 67.19 14 ASP B O 1
ATOM 1604 N N . GLY B 1 15 ? -16.359 15.547 -10.492 1 56.25 15 GLY B N 1
ATOM 1605 C CA . GLY B 1 15 ? -15.07 15.539 -11.156 1 56.25 15 GLY B CA 1
ATOM 1606 C C . GLY B 1 15 ? -14.188 14.375 -10.734 1 56.25 15 GLY B C 1
ATOM 1607 O O . GLY B 1 15 ? -14.609 13.516 -9.969 1 56.25 15 GLY B O 1
ATOM 1608 N N . ALA B 1 16 ? -13.031 14.422 -11.32 1 50.88 16 ALA B N 1
ATOM 1609 C CA . ALA B 1 16 ? -12.023 13.367 -11.25 1 50.88 16 ALA B CA 1
ATOM 1610 C C . ALA B 1 16 ? -11.648 13.07 -9.797 1 50.88 16 ALA B C 1
ATOM 1612 O O . ALA B 1 16 ? -12.062 13.781 -8.883 1 50.88 16 ALA B O 1
ATOM 1613 N N . ALA B 1 17 ? -10.484 12.477 -9.547 1 56.19 17 ALA B N 1
ATOM 1614 C CA . ALA B 1 17 ? -9.875 11.797 -8.406 1 56.19 17 ALA B CA 1
ATOM 1615 C C . ALA B 1 17 ? -9.797 12.727 -7.199 1 56.19 17 ALA B C 1
ATOM 1617 O O . ALA B 1 17 ? -9.086 13.734 -7.227 1 56.19 17 ALA B O 1
ATOM 1618 N N . LYS B 1 18 ? -10.781 12.641 -6.16 1 74.94 18 LYS B N 1
ATOM 1619 C CA . LYS B 1 18 ? -10.898 13.609 -5.078 1 74.94 18 LYS B CA 1
ATOM 1620 C C . LYS B 1 18 ? -10.039 13.203 -3.881 1 74.94 18 LYS B C 1
ATOM 1622 O O . LYS B 1 18 ? -9.602 14.062 -3.107 1 74.94 18 LYS B O 1
ATOM 1627 N N . VAL B 1 19 ? -9.594 11.969 -3.979 1 87.25 19 VAL B N 1
ATOM 1628 C CA . VAL B 1 19 ? -8.742 11.578 -2.861 1 87.25 19 VAL B CA 1
ATOM 1629 C C . VAL B 1 19 ? -7.34 11.25 -3.373 1 87.25 19 VAL B C 1
ATOM 1631 O O . VAL B 1 19 ? -7.184 10.547 -4.371 1 87.25 19 VAL B O 1
ATOM 1634 N N . THR B 1 20 ? -6.363 11.781 -2.789 1 88.44 20 THR B N 1
ATOM 1635 C CA . THR B 1 20 ? -5.008 11.57 -3.281 1 88.44 20 THR B CA 1
ATOM 1636 C C . THR B 1 20 ? -4.305 10.477 -2.479 1 88.44 20 THR B C 1
ATOM 1638 O O . THR B 1 20 ? -3.479 9.742 -3.018 1 88.44 20 THR B O 1
ATOM 1641 N N . CYS B 1 21 ? -4.664 10.32 -1.198 1 90.06 21 CYS B N 1
ATOM 1642 C CA . CYS B 1 21 ? -4.043 9.266 -0.4 1 90.06 21 CYS B CA 1
ATOM 1643 C C . CYS B 1 21 ? -4.82 9.023 0.887 1 90.06 21 CYS B C 1
ATOM 1645 O O . CYS B 1 21 ? -5.66 9.844 1.272 1 90.06 21 CYS B O 1
ATOM 1647 N N . MET B 1 22 ? -4.656 7.852 1.503 1 91.94 22 MET B N 1
ATOM 1648 C CA . MET B 1 22 ? -5.242 7.438 2.773 1 91.94 22 MET B CA 1
ATOM 1649 C C . MET B 1 22 ? -4.203 6.742 3.652 1 91.94 22 MET B C 1
ATOM 1651 O O . MET B 1 22 ? -3.299 6.082 3.143 1 91.94 22 MET B O 1
ATOM 1655 N N . ALA B 1 23 ? -4.348 6.859 4.945 1 94.81 23 ALA B N 1
ATOM 1656 C CA . ALA B 1 23 ? -3.424 6.199 5.863 1 94.81 23 ALA B CA 1
ATOM 1657 C C . ALA B 1 23 ? -4.105 5.879 7.191 1 94.81 23 ALA B C 1
ATOM 1659 O O . ALA B 1 23 ? -4.859 6.699 7.727 1 94.81 23 ALA B O 1
ATOM 1660 N N . TRP B 1 24 ? -3.824 4.688 7.73 1 94.25 24 TRP B N 1
ATOM 1661 C CA . TRP B 1 24 ? -4.242 4.297 9.07 1 94.25 24 TRP B CA 1
ATOM 1662 C C . TRP B 1 24 ? -3.141 4.582 10.086 1 94.25 24 TRP B C 1
ATOM 1664 O O . TRP B 1 24 ? -1.959 4.363 9.812 1 94.25 24 TRP B O 1
ATOM 1674 N N . SER B 1 25 ? -3.646 5.016 11.25 1 96.69 25 SER B N 1
ATOM 1675 C CA . SER B 1 25 ? -2.682 5.133 12.336 1 96.69 25 SER B CA 1
ATOM 1676 C C . SER B 1 25 ? -2.285 3.762 12.875 1 96.69 25 SER B C 1
ATOM 1678 O O . SER B 1 25 ? -3.057 2.805 12.773 1 96.69 25 SER B O 1
ATOM 1680 N N . GLN B 1 26 ? -1.13 3.666 13.461 1 93.5 26 GLN B N 1
ATOM 1681 C CA . GLN B 1 26 ? -0.58 2.381 13.883 1 93.5 26 GLN B CA 1
ATOM 1682 C C . GLN B 1 26 ? -1.398 1.775 15.016 1 93.5 26 GLN B C 1
ATOM 1684 O O . GLN B 1 26 ? -1.506 0.553 15.133 1 93.5 26 GLN B O 1
ATOM 1689 N N . ASN B 1 27 ? -1.983 2.596 15.828 1 94.62 27 ASN B N 1
ATOM 1690 C CA . ASN B 1 27 ? -2.791 2.092 16.938 1 94.62 27 ASN B CA 1
ATOM 1691 C C . ASN B 1 27 ? -4.211 1.764 16.484 1 94.62 27 ASN B C 1
ATOM 1693 O O . ASN B 1 27 ? -5.066 1.427 17.312 1 94.62 27 ASN B O 1
ATOM 1697 N N . ASN B 1 28 ? -4.531 2 15.273 1 92.81 28 ASN B N 1
ATOM 1698 C CA . ASN B 1 28 ? -5.797 1.674 14.625 1 92.81 28 ASN B CA 1
ATOM 1699 C C . ASN B 1 28 ? -6.926 2.576 15.109 1 92.81 28 ASN B C 1
ATOM 1701 O O . ASN B 1 28 ? -8.102 2.311 14.836 1 92.81 28 ASN B O 1
ATOM 1705 N N . ALA B 1 29 ? -6.57 3.713 15.734 1 94.88 29 ALA B N 1
ATOM 1706 C CA . ALA B 1 29 ? -7.59 4.574 16.328 1 94.88 29 ALA B CA 1
ATOM 1707 C C . ALA B 1 29 ? -7.996 5.688 15.367 1 94.88 29 ALA B C 1
ATOM 1709 O O . ALA B 1 29 ? -9.047 6.316 15.547 1 94.88 29 ALA B O 1
ATOM 1710 N N . LYS B 1 30 ? -7.117 5.992 14.422 1 95.19 30 LYS B N 1
ATOM 1711 C CA . LYS B 1 30 ? -7.352 7.074 13.477 1 95.19 30 LYS B CA 1
ATOM 1712 C C . LYS B 1 30 ? -7.086 6.617 12.047 1 95.19 30 LYS B C 1
ATOM 1714 O O . LYS B 1 30 ? -6.27 5.719 11.812 1 95.19 30 LYS B O 1
ATOM 1719 N N . PHE B 1 31 ? -7.73 7.156 11.156 1 94.75 31 PHE B N 1
ATOM 1720 C CA . PHE B 1 31 ? -7.27 7.141 9.773 1 94.75 31 PHE B CA 1
ATOM 1721 C C . PHE B 1 31 ? -7.484 8.5 9.109 1 94.75 31 PHE B C 1
ATOM 1723 O O . PHE B 1 31 ? -8.312 9.289 9.562 1 94.75 31 PHE B O 1
ATOM 1730 N N . ALA B 1 32 ? -6.707 8.797 8.148 1 96.19 32 ALA B N 1
ATOM 1731 C CA . ALA B 1 32 ? -6.684 10.094 7.477 1 96.19 32 ALA B CA 1
ATOM 1732 C C . ALA B 1 32 ? -6.902 9.938 5.973 1 96.19 32 ALA B C 1
ATOM 1734 O O . ALA B 1 32 ? -6.445 8.961 5.375 1 96.19 32 ALA B O 1
ATOM 1735 N N . VAL B 1 33 ? -7.625 10.828 5.402 1 94.12 33 VAL B N 1
ATOM 1736 C CA . VAL B 1 33 ? -7.859 10.914 3.965 1 94.12 33 VAL B CA 1
ATOM 1737 C C . VAL B 1 33 ? -7.488 12.312 3.463 1 94.12 33 VAL B C 1
ATOM 1739 O O . VAL B 1 33 ? -7.965 13.312 3.996 1 94.12 33 VAL B O 1
ATOM 1742 N N . CYS B 1 34 ? -6.645 12.336 2.559 1 94.31 34 CYS B N 1
ATOM 1743 C CA . CYS B 1 34 ? -6.301 13.609 1.944 1 94.31 34 CYS B CA 1
ATOM 1744 C C . CYS B 1 34 ? -7.051 13.805 0.63 1 94.31 34 CYS B C 1
ATOM 1746 O O . CYS B 1 34 ? -6.961 12.961 -0.266 1 94.31 34 CYS B O 1
ATOM 1748 N N . THR B 1 35 ? -7.73 14.906 0.522 1 90.81 35 THR B N 1
ATOM 1749 C CA . THR B 1 35 ? -8.508 15.188 -0.682 1 90.81 35 THR B CA 1
ATOM 1750 C C . THR B 1 35 ? -7.652 15.922 -1.712 1 90.81 35 THR B C 1
ATOM 1752 O O . THR B 1 35 ? -6.559 16.406 -1.394 1 90.81 35 THR B O 1
ATOM 1755 N N . VAL B 1 36 ? -8.133 16.062 -2.922 1 90.25 36 VAL B N 1
ATOM 1756 C CA . VAL B 1 36 ? -7.445 16.766 -4 1 90.25 36 VAL B CA 1
ATOM 1757 C C . VAL B 1 36 ? -7.324 18.25 -3.656 1 90.25 36 VAL B C 1
ATOM 1759 O O . VAL B 1 36 ? -6.445 18.938 -4.172 1 90.25 36 VAL B O 1
ATOM 1762 N N . ASP B 1 37 ? -8.188 18.734 -2.787 1 90.75 37 ASP B N 1
ATOM 1763 C CA . ASP B 1 37 ? -8.133 20.125 -2.35 1 90.75 37 ASP B CA 1
ATOM 1764 C C . ASP B 1 37 ? -7.102 20.297 -1.235 1 90.75 37 ASP B C 1
ATOM 1766 O O . ASP B 1 37 ? -7.047 21.359 -0.598 1 90.75 37 ASP B O 1
ATOM 1770 N N . ARG B 1 38 ? -6.332 19.312 -0.894 1 95.31 38 ARG B N 1
ATOM 1771 C CA . ARG B 1 38 ? -5.188 19.359 0.013 1 95.31 38 ARG B CA 1
ATOM 1772 C C . ARG B 1 38 ? -5.645 19.531 1.458 1 95.31 38 ARG B C 1
ATOM 1774 O O . ARG B 1 38 ? -4.98 20.203 2.246 1 95.31 38 ARG B O 1
ATOM 1781 N N . VAL B 1 39 ? -6.793 18.969 1.694 1 95.19 39 VAL B N 1
ATOM 1782 C CA . VAL B 1 39 ? -7.312 18.891 3.055 1 95.19 39 VAL B CA 1
ATOM 1783 C C . VAL B 1 39 ? -7.191 17.469 3.582 1 95.19 39 VAL B C 1
ATOM 1785 O O . VAL B 1 39 ? -7.582 16.516 2.906 1 95.19 39 VAL B O 1
ATOM 1788 N N . VAL B 1 40 ? -6.609 17.344 4.742 1 97.06 40 VAL B N 1
ATOM 1789 C CA . VAL B 1 40 ? -6.559 16.062 5.434 1 97.06 40 VAL B CA 1
ATOM 1790 C C . VAL B 1 40 ? -7.758 15.93 6.367 1 97.06 40 VAL B C 1
ATOM 1792 O O . VAL B 1 40 ? -7.93 16.734 7.289 1 97.06 40 VAL B O 1
ATOM 1795 N N . LEU B 1 41 ? -8.555 14.977 6.094 1 95.88 41 LEU B N 1
ATOM 1796 C CA . LEU B 1 41 ? -9.68 14.617 6.953 1 95.88 41 LEU B CA 1
ATOM 1797 C C . LEU B 1 41 ? -9.289 13.516 7.93 1 95.88 41 LEU B C 1
ATOM 1799 O O . LEU B 1 41 ? -8.695 12.508 7.531 1 95.88 41 LEU B O 1
ATOM 1803 N N . LEU B 1 42 ? -9.602 13.766 9.18 1 97.19 42 LEU B N 1
ATOM 1804 C CA . LEU B 1 42 ? -9.266 12.805 10.227 1 97.19 42 LEU B CA 1
ATOM 1805 C C . LEU B 1 42 ? -10.516 12.109 10.75 1 97.19 42 LEU B C 1
ATOM 1807 O O . LEU B 1 42 ? -11.469 12.773 11.164 1 97.19 42 LEU B O 1
ATOM 1811 N N . TYR B 1 43 ? -10.477 10.805 10.75 1 95.94 43 TYR B N 1
ATOM 1812 C CA . TYR B 1 43 ? -11.586 9.984 11.195 1 95.94 43 TYR B CA 1
ATOM 1813 C C . TYR B 1 43 ? -11.188 9.117 12.383 1 95.94 43 TYR B C 1
ATOM 1815 O O . TYR B 1 43 ? -10.016 8.75 12.523 1 95.94 43 TYR B O 1
ATOM 1823 N N . ASP B 1 44 ? -12.109 8.75 13.211 1 94.31 44 ASP B N 1
ATOM 1824 C CA . ASP B 1 44 ? -11.875 7.742 14.234 1 94.31 44 ASP B CA 1
ATOM 1825 C C . ASP B 1 44 ? -12.07 6.332 13.68 1 94.31 44 ASP B C 1
ATOM 1827 O O . ASP B 1 44 ? -12.328 6.164 12.484 1 94.31 44 ASP B O 1
ATOM 1831 N N . GLU B 1 45 ? -11.906 5.336 14.508 1 88.12 45 GLU B N 1
ATOM 1832 C CA . GLU B 1 45 ? -11.922 3.934 14.094 1 88.12 45 GLU B CA 1
ATOM 1833 C C . GLU B 1 45 ? -13.32 3.516 13.633 1 88.12 45 GLU B C 1
ATOM 1835 O O . GLU B 1 45 ? -13.477 2.477 12.984 1 88.12 45 GLU B O 1
ATOM 1840 N N . HIS B 1 46 ? -14.297 4.352 13.898 1 86 46 HIS B N 1
ATOM 1841 C CA . HIS B 1 46 ? -15.664 4.02 13.523 1 86 46 HIS B CA 1
ATOM 1842 C C . HIS B 1 46 ? -16.094 4.77 12.266 1 86 46 HIS B C 1
ATOM 1844 O O . HIS B 1 46 ? -17.234 4.66 11.828 1 86 46 HIS B O 1
ATOM 1850 N N . GLY B 1 47 ? -15.203 5.578 11.727 1 89.5 47 GLY B N 1
ATOM 1851 C CA . GLY B 1 47 ? -15.492 6.281 10.484 1 89.5 47 GLY B CA 1
ATOM 1852 C C . GLY B 1 47 ? -16.125 7.641 10.703 1 89.5 47 GLY B C 1
ATOM 1853 O O . GLY B 1 47 ? -16.672 8.234 9.766 1 89.5 47 GLY B O 1
ATOM 1854 N N . GLU B 1 48 ? -16.141 8.062 11.953 1 93.5 48 GLU B N 1
ATOM 1855 C CA . GLU B 1 48 ? -16.609 9.414 12.234 1 93.5 48 GLU B CA 1
ATOM 1856 C C . GLU B 1 48 ? -15.508 10.445 12 1 93.5 48 GLU B C 1
ATOM 1858 O O . GLU B 1 48 ? -14.406 10.32 12.539 1 93.5 48 GLU B O 1
ATOM 1863 N N . ARG B 1 49 ? -15.883 11.438 11.164 1 94.44 49 ARG B N 1
ATOM 1864 C CA . ARG B 1 49 ? -14.922 12.516 10.961 1 94.44 49 ARG B CA 1
ATOM 1865 C C . ARG B 1 49 ? -14.781 13.367 12.219 1 94.44 49 ARG B C 1
ATOM 1867 O O . ARG B 1 49 ? -15.75 13.992 12.664 1 94.44 49 ARG B O 1
ATOM 1874 N N . ARG B 1 50 ? -13.586 13.5 12.711 1 97.56 50 ARG B N 1
ATOM 1875 C CA . ARG B 1 50 ? -13.391 14.148 14.008 1 97.56 50 ARG B CA 1
ATOM 1876 C C . ARG B 1 50 ? -12.68 15.484 13.844 1 97.56 50 ARG B C 1
ATOM 1878 O O . ARG B 1 50 ? -12.836 16.391 14.672 1 97.56 50 ARG B O 1
ATOM 1885 N N . ASP B 1 51 ? -11.867 15.547 12.797 1 97.62 51 ASP B N 1
ATOM 1886 C CA . ASP B 1 51 ? -11.07 16.75 12.594 1 97.62 51 ASP B CA 1
ATOM 1887 C C . ASP B 1 51 ? -10.586 16.859 11.148 1 97.62 51 ASP B C 1
ATOM 1889 O O . ASP B 1 51 ? -10.805 15.945 10.352 1 97.62 51 ASP B O 1
ATOM 1893 N N . LYS B 1 52 ? -10.031 17.984 10.828 1 96.81 52 LYS B N 1
ATOM 1894 C CA . LYS B 1 52 ? -9.406 18.188 9.531 1 96.81 52 LYS B CA 1
ATOM 1895 C C . LYS B 1 52 ? -8.359 19.281 9.586 1 96.81 52 LYS B C 1
ATOM 1897 O O . LYS B 1 52 ? -8.344 20.094 10.523 1 96.81 52 LYS B O 1
ATOM 1902 N N . PHE B 1 53 ? -7.527 19.328 8.703 1 97.62 53 PHE B N 1
ATOM 1903 C CA . PHE B 1 53 ? -6.613 20.453 8.523 1 97.62 53 PHE B CA 1
ATOM 1904 C C . PHE B 1 53 ? -6.148 20.547 7.074 1 97.62 53 PHE B C 1
ATOM 1906 O O . PHE B 1 53 ? -6.125 19.547 6.359 1 97.62 53 PHE B O 1
ATOM 1913 N N . SER B 1 54 ? -5.688 21.734 6.66 1 97.44 54 SER B N 1
ATOM 1914 C CA . SER B 1 54 ? -5.121 21.953 5.336 1 97.44 54 SER B CA 1
ATOM 1915 C C . SER B 1 54 ? -3.604 21.812 5.352 1 97.44 54 SER B C 1
ATOM 1917 O O . SER B 1 54 ? -2.941 22.25 6.289 1 97.44 54 SER B O 1
ATOM 1919 N N . THR B 1 55 ? -3.154 21.188 4.32 1 98.06 55 THR B N 1
ATOM 1920 C CA . THR B 1 55 ? -1.705 21.188 4.156 1 98.06 55 THR B CA 1
ATOM 1921 C C . THR B 1 55 ? -1.236 22.516 3.562 1 98.06 55 THR B C 1
ATOM 1923 O O . THR B 1 55 ? -2.053 23.328 3.123 1 98.06 55 THR B O 1
ATOM 1926 N N . LYS B 1 56 ? 0.076 22.734 3.582 1 97.94 56 LYS B N 1
ATOM 1927 C CA . LYS B 1 56 ? 0.631 24.031 3.16 1 97.94 56 LYS B CA 1
ATOM 1928 C C . LYS B 1 56 ? 1.551 23.859 1.954 1 97.94 56 LYS B C 1
ATOM 1930 O O . LYS B 1 56 ? 2.254 22.844 1.839 1 97.94 56 LYS B O 1
ATOM 1935 N N . PRO B 1 57 ? 1.506 24.891 1.077 1 98.19 57 PRO B N 1
ATOM 1936 C CA . PRO B 1 57 ? 2.502 24.844 0.005 1 98.19 57 PRO B CA 1
ATOM 1937 C C . PRO B 1 57 ? 3.922 25.109 0.509 1 98.19 57 PRO B C 1
ATOM 1939 O O . PRO B 1 57 ? 4.105 25.734 1.555 1 98.19 57 PRO B O 1
ATOM 1942 N N . ALA B 1 58 ? 4.867 24.594 -0.198 1 98.12 58 ALA B N 1
ATOM 1943 C CA . ALA B 1 58 ? 6.262 24.875 0.131 1 98.12 58 ALA B CA 1
ATOM 1944 C C . ALA B 1 58 ? 6.555 26.375 0.073 1 98.12 58 ALA B C 1
ATOM 1946 O O . ALA B 1 58 ? 7.379 26.875 0.834 1 98.12 58 ALA B O 1
ATOM 1947 N N . ASP B 1 59 ? 5.973 27.047 -0.867 1 97.69 59 ASP B N 1
ATOM 1948 C CA . ASP B 1 59 ? 6.035 28.5 -1.031 1 97.69 59 ASP B CA 1
ATOM 1949 C C . ASP B 1 59 ? 4.641 29.094 -1.194 1 97.69 59 ASP B C 1
ATOM 1951 O O . ASP B 1 59 ? 3.965 28.828 -2.193 1 97.69 59 ASP B O 1
ATOM 1955 N N . MET B 1 60 ? 4.281 29.859 -0.257 1 94.5 60 MET B N 1
ATOM 1956 C CA . MET B 1 60 ? 2.934 30.406 -0.204 1 94.5 60 MET B CA 1
ATOM 1957 C C . MET B 1 60 ? 2.646 31.25 -1.438 1 94.5 60 MET B C 1
ATOM 1959 O O . MET B 1 60 ? 1.486 31.453 -1.811 1 94.5 60 MET B O 1
ATOM 1963 N N . LYS B 1 61 ? 3.635 31.719 -2.141 1 96.44 61 LYS B N 1
ATOM 1964 C CA . LYS B 1 61 ? 3.465 32.562 -3.307 1 96.44 61 LYS B CA 1
ATOM 1965 C C . LYS B 1 61 ? 2.777 31.828 -4.445 1 96.44 61 LYS B C 1
ATOM 1967 O O . LYS B 1 61 ? 2.139 32.438 -5.301 1 96.44 61 LYS B O 1
ATOM 1972 N N . TYR B 1 62 ? 2.951 30.531 -4.504 1 94.69 62 TYR B N 1
ATOM 1973 C CA . TYR B 1 62 ? 2.412 29.75 -5.617 1 94.69 62 TYR B CA 1
ATOM 1974 C C . TYR B 1 62 ? 0.977 29.312 -5.336 1 94.69 62 TYR B C 1
ATOM 1976 O O . TYR B 1 62 ? 0.261 28.891 -6.242 1 94.69 62 TYR B O 1
ATOM 1984 N N . GLY B 1 63 ? 0.52 29.438 -3.969 1 92.75 63 GLY B N 1
ATOM 1985 C CA . GLY B 1 63 ? -0.871 29.172 -3.639 1 92.75 63 GLY B CA 1
ATOM 1986 C C . GLY B 1 63 ? -1.122 27.719 -3.25 1 92.75 63 GLY B C 1
ATOM 1987 O O . GLY B 1 63 ? -0.264 26.859 -3.453 1 92.75 63 GLY B O 1
ATOM 1988 N N . ARG B 1 64 ? -2.34 27.469 -2.951 1 91.19 64 ARG B N 1
ATOM 1989 C CA . ARG B 1 64 ? -2.721 26.188 -2.354 1 91.19 64 ARG B CA 1
ATOM 1990 C C . ARG B 1 64 ? -2.92 25.125 -3.422 1 91.19 64 ARG B C 1
ATOM 1992 O O . ARG B 1 64 ? -2.934 23.922 -3.117 1 91.19 64 ARG B O 1
ATOM 1999 N N . LYS B 1 65 ? -3.072 25.547 -4.605 1 93.25 65 LYS B N 1
ATOM 2000 C CA . LYS B 1 65 ? -3.332 24.578 -5.668 1 93.25 65 LYS B CA 1
ATOM 2001 C C . LYS B 1 65 ? -2.055 24.25 -6.438 1 93.25 65 LYS B C 1
ATOM 2003 O O . LYS B 1 65 ? -2.102 23.578 -7.469 1 93.25 65 LYS B O 1
ATOM 2008 N N . SER B 1 66 ? -0.957 24.656 -5.941 1 96.94 66 SER B N 1
ATOM 2009 C CA . SER B 1 66 ? 0.294 24.594 -6.691 1 96.94 66 SER B CA 1
ATOM 2010 C C . SER B 1 66 ? 0.991 23.25 -6.477 1 96.94 66 SER B C 1
ATOM 2012 O O . SER B 1 66 ? 2.094 23.031 -6.98 1 96.94 66 SER B O 1
ATOM 2014 N N . TYR B 1 67 ? 0.454 22.406 -5.789 1 97.81 67 TYR B N 1
ATOM 2015 C CA . TYR B 1 67 ? 1.081 21.125 -5.477 1 97.81 67 TYR B CA 1
ATOM 2016 C C . TYR B 1 67 ? 0.033 20.031 -5.293 1 97.81 67 TYR B C 1
ATOM 2018 O O . TYR B 1 67 ? -1.169 20.312 -5.305 1 97.81 67 TYR B O 1
ATOM 2026 N N . MET B 1 68 ? 0.477 18.859 -5.277 1 96.56 68 MET B N 1
ATOM 2027 C CA . MET B 1 68 ? -0.319 17.688 -4.922 1 96.56 68 MET B CA 1
ATOM 2028 C C . MET B 1 68 ? 0.335 16.906 -3.785 1 96.56 68 MET B C 1
ATOM 2030 O O . MET B 1 68 ? 1.562 16.859 -3.686 1 96.56 68 MET B O 1
ATOM 2034 N N . VAL B 1 69 ? -0.506 16.344 -2.928 1 96.94 69 VAL B N 1
ATOM 2035 C CA . VAL B 1 69 ? -0.013 15.43 -1.91 1 96.94 69 VAL B CA 1
ATOM 2036 C C . VAL B 1 69 ? 0.144 14.031 -2.508 1 96.94 69 VAL B C 1
ATOM 2038 O O . VAL B 1 69 ? -0.801 13.484 -3.084 1 96.94 69 VAL B O 1
ATOM 2041 N N . LYS B 1 70 ? 1.335 13.406 -2.387 1 96.38 70 LYS B N 1
ATOM 2042 C CA . LYS B 1 70 ? 1.615 12.133 -3.039 1 96.38 70 LYS B CA 1
ATOM 2043 C C . LYS B 1 70 ? 1.735 11.008 -2.016 1 96.38 70 LYS B C 1
ATOM 2045 O O . LYS B 1 70 ? 1.618 9.828 -2.363 1 96.38 70 LYS B O 1
ATOM 2050 N N . GLY B 1 71 ? 1.954 11.336 -0.786 1 95.62 71 GLY B N 1
ATOM 2051 C CA . GLY B 1 71 ? 2.1 10.344 0.268 1 95.62 71 GLY B CA 1
ATOM 2052 C C . GLY B 1 71 ? 1.755 10.883 1.645 1 95.62 71 GLY B C 1
ATOM 2053 O O . GLY B 1 71 ? 1.938 12.07 1.917 1 95.62 71 GLY B O 1
ATOM 2054 N N . MET B 1 72 ? 1.307 10.039 2.469 1 97.62 72 MET B N 1
ATOM 2055 C CA . MET B 1 72 ? 0.949 10.344 3.852 1 97.62 72 MET B CA 1
ATOM 2056 C C . MET B 1 72 ? 1.207 9.141 4.754 1 97.62 72 MET B C 1
ATOM 2058 O O . MET B 1 72 ? 0.948 8 4.367 1 97.62 72 MET B O 1
ATOM 2062 N N . ALA B 1 73 ? 1.733 9.383 5.887 1 97.94 73 ALA B N 1
ATOM 2063 C CA . ALA B 1 73 ? 1.971 8.305 6.848 1 97.94 73 ALA B CA 1
ATOM 2064 C C . ALA B 1 73 ? 1.89 8.828 8.281 1 97.94 73 ALA B C 1
ATOM 2066 O O . ALA B 1 73 ? 2.396 9.906 8.586 1 97.94 73 ALA B O 1
ATOM 2067 N N . PHE B 1 74 ? 1.264 8.008 9.133 1 98.19 74 PHE B N 1
ATOM 2068 C CA . PHE B 1 74 ? 1.265 8.305 10.555 1 98.19 74 PHE B CA 1
ATOM 2069 C C . PHE B 1 74 ? 2.598 7.926 11.188 1 98.19 74 PHE B C 1
ATOM 2071 O O . PHE B 1 74 ? 3.217 6.938 10.797 1 98.19 74 PHE B O 1
ATOM 2078 N N . SER B 1 75 ? 2.939 8.719 12.172 1 98.38 75 SER B N 1
ATOM 2079 C CA . SER B 1 75 ? 4.043 8.281 13.023 1 98.38 75 SER B CA 1
ATOM 2080 C C . SER B 1 75 ? 3.689 7.004 13.781 1 98.38 75 SER B C 1
ATOM 2082 O O . SER B 1 75 ? 2.512 6.727 14.016 1 98.38 75 SER B O 1
ATOM 2084 N N . PRO B 1 76 ? 4.742 6.25 14.148 1 96.56 76 PRO B N 1
ATOM 2085 C CA . PRO B 1 76 ? 4.473 5.008 14.875 1 96.56 76 PRO B CA 1
ATOM 2086 C C . PRO B 1 76 ? 3.672 5.234 16.156 1 96.56 76 PRO B C 1
ATOM 2088 O O . PRO B 1 76 ? 2.893 4.367 16.562 1 96.56 76 PRO B O 1
ATOM 2091 N N . ASP B 1 77 ? 3.781 6.367 16.766 1 97.44 77 ASP B N 1
ATOM 2092 C CA . ASP B 1 77 ? 3.039 6.641 18 1 97.44 77 ASP B CA 1
ATOM 2093 C C . ASP B 1 77 ? 1.661 7.223 17.688 1 97.44 77 ASP B C 1
ATOM 2095 O O . ASP B 1 77 ? 0.911 7.574 18.594 1 97.44 77 ASP B O 1
ATOM 2099 N N . SER B 1 78 ? 1.343 7.492 16.422 1 97.88 78 SER B N 1
ATOM 2100 C CA . SER B 1 78 ? 0.028 7.859 15.914 1 97.88 78 SER B CA 1
ATOM 2101 C C . SER B 1 78 ? -0.321 9.305 16.266 1 97.88 78 SER B C 1
ATOM 2103 O O . SER B 1 78 ? -1.494 9.68 16.266 1 97.88 78 SER B O 1
ATOM 2105 N N . THR B 1 79 ? 0.698 10.148 16.531 1 98.44 79 THR B N 1
ATOM 2106 C CA . THR B 1 79 ? 0.407 11.508 16.953 1 98.44 79 THR B CA 1
ATOM 2107 C C . THR B 1 79 ? 0.844 12.516 15.891 1 98.44 79 THR B C 1
ATOM 2109 O O . THR B 1 79 ? 0.614 13.719 16.031 1 98.44 79 THR B O 1
ATOM 2112 N N . LYS B 1 80 ? 1.435 12.062 14.844 1 98.75 80 LYS B N 1
ATOM 2113 C CA . LYS B 1 80 ? 1.895 12.922 13.758 1 98.75 80 LYS B CA 1
ATOM 2114 C C . LYS B 1 80 ? 1.57 12.312 12.398 1 98.75 80 LYS B C 1
ATOM 2116 O O . LYS B 1 80 ? 1.346 11.102 12.289 1 98.75 80 LYS B O 1
ATOM 2121 N N . ILE B 1 81 ? 1.574 13.156 11.398 1 98.75 81 ILE B N 1
ATOM 2122 C CA . ILE B 1 81 ? 1.4 12.719 10.016 1 98.75 81 ILE B CA 1
ATOM 2123 C C . ILE B 1 81 ? 2.453 13.391 9.133 1 98.75 81 ILE B C 1
ATOM 2125 O O . ILE B 1 81 ? 2.609 14.609 9.156 1 98.75 81 ILE B O 1
ATOM 2129 N N . ALA B 1 82 ? 3.176 12.578 8.422 1 98.88 82 ALA B N 1
ATOM 2130 C CA . ALA B 1 82 ? 4.074 13.078 7.387 1 98.88 82 ALA B CA 1
ATOM 2131 C C . ALA B 1 82 ? 3.348 13.211 6.047 1 98.88 82 ALA B C 1
ATOM 2133 O O . ALA B 1 82 ? 2.588 12.32 5.66 1 98.88 82 ALA B O 1
ATOM 2134 N N . ILE B 1 83 ? 3.609 14.273 5.355 1 98.81 83 ILE B N 1
ATOM 2135 C CA . ILE B 1 83 ? 2.977 14.555 4.07 1 98.81 83 ILE B CA 1
ATOM 2136 C C . ILE B 1 83 ? 4.047 14.859 3.023 1 98.81 83 ILE B C 1
ATOM 2138 O O . ILE B 1 83 ? 4.816 15.805 3.176 1 98.81 83 ILE B O 1
ATOM 2142 N N . GLY B 1 84 ? 4.105 14.047 2.01 1 98.81 84 GLY B N 1
ATOM 2143 C CA . GLY B 1 84 ? 4.984 14.281 0.877 1 98.81 84 GLY B CA 1
ATOM 2144 C C . GLY B 1 84 ? 4.293 14.977 -0.283 1 98.81 84 GLY B C 1
ATOM 2145 O O . GLY B 1 84 ? 3.209 14.555 -0.701 1 98.81 84 GLY B O 1
ATOM 2146 N N . GLN B 1 85 ? 4.98 16.031 -0.785 1 98.75 85 GLN B N 1
ATOM 2147 C CA . GLN B 1 85 ? 4.309 16.891 -1.755 1 98.75 85 GLN B CA 1
ATOM 2148 C C . GLN B 1 85 ? 5.133 17.031 -3.033 1 98.75 85 GLN B C 1
ATOM 2150 O O . GLN B 1 85 ? 6.352 16.844 -3.012 1 98.75 85 GLN B O 1
ATOM 2155 N N . THR B 1 86 ? 4.426 17.375 -4.156 1 98.56 86 THR B N 1
ATOM 2156 C CA . THR B 1 86 ? 5.059 17.516 -5.465 1 98.56 86 THR B CA 1
ATOM 2157 C C . THR B 1 86 ? 5.852 18.812 -5.551 1 98.56 86 THR B C 1
ATOM 2159 O O . THR B 1 86 ? 6.645 19 -6.477 1 98.56 86 THR B O 1
ATOM 2162 N N . ASP B 1 87 ? 5.66 19.781 -4.645 1 98.56 87 ASP B N 1
ATOM 2163 C CA . ASP B 1 87 ? 6.465 20.984 -4.621 1 98.56 87 ASP B CA 1
ATOM 2164 C C . ASP B 1 87 ? 7.719 20.812 -3.77 1 98.56 87 ASP B C 1
ATOM 2166 O O . ASP B 1 87 ? 8.164 21.734 -3.1 1 98.56 87 ASP B O 1
ATOM 2170 N N . ASN B 1 88 ? 8.25 19.578 -3.652 1 98.75 88 ASN B N 1
ATOM 2171 C CA . ASN B 1 88 ? 9.578 19.203 -3.176 1 98.75 88 ASN B CA 1
ATOM 2172 C C . ASN B 1 88 ? 9.695 19.359 -1.662 1 98.75 88 ASN B C 1
ATOM 2174 O O . ASN B 1 88 ? 10.734 19.797 -1.157 1 98.75 88 ASN B O 1
ATOM 2178 N N . ILE B 1 89 ? 8.664 18.984 -0.927 1 98.81 89 ILE B N 1
ATOM 2179 C CA . ILE B 1 89 ? 8.758 19.172 0.519 1 98.81 89 ILE B CA 1
ATOM 2180 C C . ILE B 1 89 ? 8.016 18.031 1.226 1 98.81 89 ILE B C 1
ATOM 2182 O O . ILE B 1 89 ? 7.031 17.5 0.701 1 98.81 89 ILE B O 1
ATOM 2186 N N . ILE B 1 90 ? 8.508 17.656 2.326 1 98.94 90 ILE B N 1
ATOM 2187 C CA . ILE B 1 90 ? 7.781 16.859 3.311 1 98.94 90 ILE B CA 1
ATOM 2188 C C . ILE B 1 90 ? 7.504 17.688 4.555 1 98.94 90 ILE B C 1
ATOM 2190 O O . ILE B 1 90 ? 8.43 18.219 5.172 1 98.94 90 ILE B O 1
ATOM 2194 N N . TYR B 1 91 ? 6.266 17.812 4.906 1 98.88 91 TYR B N 1
ATOM 2195 C CA . TYR B 1 91 ? 5.883 18.375 6.199 1 98.88 91 TYR B CA 1
ATOM 2196 C C . TYR B 1 91 ? 5.465 17.266 7.168 1 98.88 91 TYR B C 1
ATOM 2198 O O . TYR B 1 91 ? 4.809 16.297 6.773 1 98.88 91 TYR B O 1
ATOM 2206 N N . VAL B 1 92 ? 5.812 17.469 8.398 1 98.88 92 VAL B N 1
ATOM 2207 C CA . VAL B 1 92 ? 5.258 16.656 9.477 1 98.88 92 VAL B CA 1
ATOM 2208 C C . VAL B 1 92 ? 4.312 17.5 10.328 1 98.88 92 VAL B C 1
ATOM 2210 O O . VAL B 1 92 ? 4.715 18.547 10.867 1 98.88 92 VAL B O 1
ATOM 2213 N N . TYR B 1 93 ? 3.129 17.078 10.414 1 98.88 93 TYR B N 1
ATOM 2214 C CA . TYR B 1 93 ? 2.123 17.734 11.25 1 98.88 93 TYR B CA 1
ATOM 2215 C C . TYR B 1 93 ? 1.929 16.984 12.555 1 98.88 93 TYR B C 1
ATOM 2217 O O . TYR B 1 93 ? 1.654 15.781 12.555 1 98.88 93 TYR B O 1
ATOM 2225 N N . LYS B 1 94 ? 2.053 17.703 13.617 1 98.69 94 LYS B N 1
ATOM 2226 C CA . LYS B 1 94 ? 1.577 17.172 14.891 1 98.69 94 LYS B CA 1
ATOM 2227 C C . LYS B 1 94 ? 0.057 17.266 14.992 1 98.69 94 LYS B C 1
ATOM 2229 O O . LYS B 1 94 ? -0.517 18.344 14.867 1 98.69 94 LYS B O 1
ATOM 2234 N N . ILE B 1 95 ? -0.568 16.109 15.172 1 98.31 95 ILE B N 1
ATOM 2235 C CA . ILE B 1 95 ? -2.023 16.141 15.266 1 98.31 95 ILE B CA 1
ATOM 2236 C C . ILE B 1 95 ? -2.449 15.844 16.703 1 98.31 95 ILE B C 1
ATOM 2238 O O . ILE B 1 95 ? -3.607 16.062 17.078 1 98.31 95 ILE B O 1
ATOM 2242 N N . GLY B 1 96 ? -1.518 15.297 17.453 1 97.75 96 GLY B N 1
ATOM 2243 C CA . GLY B 1 96 ? -1.751 15.117 18.875 1 97.75 96 GLY B CA 1
ATOM 2244 C C . GLY B 1 96 ? -2.479 13.828 19.203 1 97.75 96 GLY B C 1
ATOM 2245 O O . GLY B 1 96 ? -2.789 13.039 18.312 1 97.75 96 GLY B O 1
ATOM 2246 N N . GLU B 1 97 ? -2.658 13.602 20.5 1 96.25 97 GLU B N 1
ATOM 2247 C CA . GLU B 1 97 ? -3.367 12.422 21 1 96.25 97 GLU B CA 1
ATOM 2248 C C . GLU B 1 97 ? -4.879 12.641 20.984 1 96.25 97 GLU B 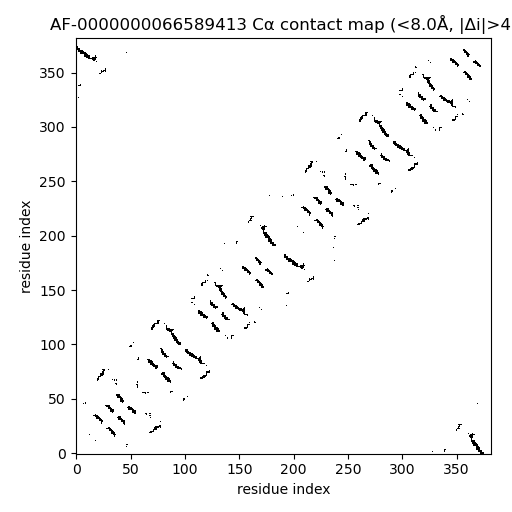C 1
ATOM 2250 O O . GLU B 1 97 ? -5.641 11.727 20.656 1 96.25 97 GLU B O 1
ATOM 2255 N N . ASP B 1 98 ? -5.227 13.852 21.219 1 96.94 98 ASP B N 1
ATOM 2256 C CA . ASP B 1 98 ? -6.648 14.18 21.297 1 96.94 98 ASP B CA 1
ATOM 2257 C C . ASP B 1 98 ? -7.113 14.883 20.016 1 96.94 98 ASP B C 1
ATOM 2259 O O . ASP B 1 98 ? -6.363 15.648 19.422 1 96.94 98 ASP B O 1
ATOM 2263 N N . TRP B 1 99 ? -8.352 14.734 19.703 1 96.62 99 TRP B N 1
ATOM 2264 C CA . TRP B 1 99 ? -8.891 15.258 18.453 1 96.62 99 TRP B CA 1
ATOM 2265 C C . TRP B 1 99 ? -8.852 16.781 18.453 1 96.62 99 TRP B C 1
ATOM 2267 O O . TRP B 1 99 ? -8.727 17.406 17.391 1 96.62 99 TRP B O 1
ATOM 2277 N N . GLY B 1 100 ? -8.922 17.375 19.641 1 95.69 100 GLY B N 1
ATOM 2278 C CA . GLY B 1 100 ? -8.977 18.812 19.75 1 95.69 100 GLY B CA 1
ATOM 2279 C C . GLY B 1 100 ? -7.602 19.469 19.734 1 95.69 100 GLY B C 1
ATOM 2280 O O . GLY B 1 100 ? -7.488 20.688 19.734 1 95.69 100 GLY B O 1
ATOM 2281 N N . ASP B 1 101 ? -6.566 18.719 19.703 1 97.69 101 ASP B N 1
ATOM 2282 C CA . ASP B 1 101 ? -5.215 19.281 19.703 1 97.69 101 ASP B CA 1
ATOM 2283 C C . ASP B 1 101 ? -4.965 20.109 18.453 1 97.69 101 ASP B C 1
ATOM 2285 O O . ASP B 1 101 ? -5.422 19.75 17.359 1 97.69 101 ASP B O 1
ATOM 2289 N N . LYS B 1 102 ? -4.227 21.172 18.609 1 97.12 102 LYS B N 1
ATOM 2290 C CA . LYS B 1 102 ? -3.859 22 17.469 1 97.12 102 LYS B CA 1
ATOM 2291 C C . LYS B 1 102 ? -2.957 21.25 16.5 1 97.12 102 LYS B C 1
ATOM 2293 O O . LYS B 1 102 ? -2.061 20.516 16.922 1 97.12 102 LYS B O 1
ATOM 2298 N N . LYS B 1 103 ? -3.227 21.406 15.258 1 98.12 103 LYS B N 1
ATOM 2299 C CA . LYS B 1 103 ? -2.369 20.844 14.219 1 98.12 103 LYS B CA 1
ATOM 2300 C C . LYS B 1 103 ? -1.226 21.797 13.875 1 98.12 103 LYS B C 1
ATOM 2302 O O . LYS B 1 103 ? -1.46 22.938 13.469 1 98.12 103 LYS B O 1
ATOM 2307 N N . VAL B 1 104 ? -0.025 21.359 14.148 1 98.44 104 VAL B N 1
ATOM 2308 C CA . VAL B 1 104 ? 1.111 22.25 13.93 1 98.44 104 VAL B CA 1
ATOM 2309 C C . VAL B 1 104 ? 2.191 21.516 13.133 1 98.44 104 VAL B C 1
ATOM 2311 O O . VAL B 1 104 ? 2.426 20.328 13.336 1 98.44 104 VAL B O 1
ATOM 2314 N N . ILE B 1 105 ? 2.811 22.266 12.234 1 98.62 105 ILE B N 1
ATOM 2315 C CA . ILE B 1 105 ? 3.967 21.703 11.539 1 98.62 105 ILE B CA 1
ATOM 2316 C C . ILE B 1 105 ? 5.16 21.641 12.492 1 98.62 105 ILE B C 1
ATOM 2318 O O . ILE B 1 105 ? 5.543 22.656 13.078 1 98.62 105 ILE B O 1
ATOM 2322 N N . CYS B 1 106 ? 5.773 20.484 12.57 1 98.62 106 CYS B N 1
ATOM 2323 C CA . CYS B 1 106 ? 6.871 20.344 13.523 1 98.62 106 CYS B CA 1
ATOM 2324 C C . CYS B 1 106 ? 8.164 19.953 12.812 1 98.62 106 CYS B C 1
ATOM 2326 O O . CYS B 1 106 ? 9.242 20.047 13.398 1 98.62 106 CYS B O 1
ATOM 2328 N N . ASN B 1 107 ? 8.188 19.453 11.609 1 98.75 107 ASN B N 1
ATOM 2329 C CA . ASN B 1 107 ? 9.344 19.219 10.75 1 98.75 107 ASN B CA 1
ATOM 2330 C C . ASN B 1 107 ? 9.07 19.625 9.312 1 98.75 107 ASN B C 1
ATOM 2332 O O . ASN B 1 107 ? 7.934 19.547 8.844 1 98.75 107 ASN B O 1
ATOM 2336 N N . LYS B 1 108 ? 10.109 20.047 8.703 1 98.38 108 LYS B N 1
ATOM 2337 C CA . LYS B 1 108 ? 10.117 20.359 7.277 1 98.38 108 LYS B CA 1
ATOM 2338 C C . LYS B 1 108 ? 11.375 19.812 6.605 1 98.38 108 LYS B C 1
ATOM 2340 O O . LYS B 1 108 ? 12.484 20.047 7.07 1 98.38 108 LYS B O 1
ATOM 2345 N N . PHE B 1 109 ? 11.203 19.078 5.504 1 98.81 109 PHE B N 1
ATOM 2346 C CA . PHE B 1 109 ? 12.328 18.547 4.734 1 98.81 109 PHE B CA 1
ATOM 2347 C C . PHE B 1 109 ? 12.219 18.969 3.271 1 98.81 109 PHE B C 1
ATOM 2349 O O . PHE B 1 109 ? 11.445 18.391 2.51 1 98.81 109 PHE B O 1
ATOM 2356 N N . ILE B 1 110 ? 13.023 19.969 2.928 1 98.62 110 ILE B N 1
ATOM 2357 C CA . ILE B 1 110 ? 13.047 20.422 1.541 1 98.62 110 ILE B CA 1
ATOM 2358 C C . ILE B 1 110 ? 13.867 19.438 0.692 1 98.62 110 ILE B C 1
ATOM 2360 O O . ILE B 1 110 ? 14.945 19.016 1.098 1 98.62 110 ILE B O 1
ATOM 2364 N N . GLN B 1 111 ? 13.336 19.109 -0.448 1 98.5 111 GLN B N 1
ATOM 2365 C CA . GLN B 1 111 ? 13.984 18.156 -1.347 1 98.5 111 GLN B CA 1
ATOM 2366 C C . GLN B 1 111 ? 14.336 18.812 -2.68 1 98.5 111 GLN B C 1
ATOM 2368 O O . GLN B 1 111 ? 13.945 19.953 -2.943 1 98.5 111 GLN B O 1
ATOM 2373 N N . THR B 1 112 ? 15.07 18.047 -3.426 1 98.19 112 THR B N 1
ATOM 2374 C CA . THR B 1 112 ? 15.547 18.578 -4.703 1 98.19 112 THR B CA 1
ATOM 2375 C C . THR B 1 112 ? 14.531 18.312 -5.809 1 98.19 112 THR B C 1
ATOM 2377 O O . THR B 1 112 ? 14.641 18.859 -6.906 1 98.19 112 THR B O 1
ATOM 2380 N N . SER B 1 113 ? 13.57 17.5 -5.594 1 98.62 113 SER B N 1
ATOM 2381 C CA . SER B 1 113 ? 12.492 17.203 -6.539 1 98.62 113 SER B CA 1
ATOM 2382 C C . SER B 1 113 ? 11.242 16.719 -5.816 1 98.62 113 SER B C 1
ATOM 2384 O O . SER B 1 113 ? 11.234 16.578 -4.59 1 98.62 113 SER B O 1
ATOM 2386 N N . ALA B 1 114 ? 10.195 16.5 -6.617 1 98.75 114 ALA B N 1
ATOM 2387 C CA . ALA B 1 114 ? 8.898 16.109 -6.07 1 98.75 114 ALA B CA 1
ATOM 2388 C C . ALA B 1 114 ? 9.008 14.836 -5.25 1 98.75 114 ALA B C 1
ATOM 2390 O O . ALA B 1 114 ? 9.711 13.898 -5.641 1 98.75 114 ALA B O 1
ATOM 2391 N N . VAL B 1 115 ? 8.344 14.805 -4.102 1 98.75 115 VAL B N 1
ATOM 2392 C CA . VAL B 1 115 ? 8.172 13.57 -3.35 1 98.75 115 VAL B CA 1
ATOM 2393 C C . VAL B 1 115 ? 7.137 12.68 -4.039 1 98.75 115 VAL B C 1
ATOM 2395 O O . VAL B 1 115 ? 6.086 13.164 -4.473 1 98.75 115 VAL B O 1
ATOM 2398 N N . THR B 1 116 ? 7.418 11.391 -4.141 1 97.88 116 THR B N 1
ATOM 2399 C CA . THR B 1 116 ? 6.52 10.523 -4.895 1 97.88 116 THR B CA 1
ATOM 2400 C C . THR B 1 116 ? 5.852 9.508 -3.975 1 97.88 116 THR B C 1
ATOM 2402 O O . THR B 1 116 ? 4.777 8.992 -4.293 1 97.88 116 THR B O 1
ATOM 2405 N N . CYS B 1 117 ? 6.406 9.188 -2.896 1 96.38 117 CYS B N 1
ATOM 2406 C CA . CYS B 1 117 ? 5.898 8.234 -1.915 1 96.38 117 CYS B CA 1
ATOM 2407 C C . CYS B 1 117 ? 6.664 8.344 -0.602 1 96.38 117 CYS B C 1
ATOM 2409 O O . CYS B 1 117 ? 7.77 8.891 -0.565 1 96.38 117 CYS B O 1
ATOM 2411 N N . LEU B 1 118 ? 6.102 7.887 0.479 1 97.69 118 LEU B N 1
ATOM 2412 C CA . LEU B 1 118 ? 6.828 7.863 1.743 1 97.69 118 LEU B CA 1
ATOM 2413 C C . LEU B 1 118 ? 6.227 6.836 2.697 1 97.69 118 LEU B C 1
ATOM 2415 O O . LEU B 1 118 ? 5.082 6.422 2.525 1 97.69 118 LEU B O 1
ATOM 2419 N N . GLN B 1 119 ? 6.988 6.371 3.615 1 96.75 119 GLN B N 1
ATOM 2420 C CA . GLN B 1 119 ? 6.66 5.492 4.734 1 96.75 119 GLN B CA 1
ATOM 2421 C C . GLN B 1 119 ? 7.309 5.984 6.023 1 96.75 119 GLN B C 1
ATOM 2423 O O . GLN B 1 119 ? 8.383 6.586 5.996 1 96.75 119 GLN B O 1
ATOM 2428 N N . TRP B 1 120 ? 6.613 5.754 7.152 1 97.44 120 TRP B N 1
ATOM 2429 C CA . TRP B 1 120 ? 7.168 6.07 8.469 1 97.44 120 TRP B CA 1
ATOM 2430 C C . TRP B 1 120 ? 7.312 4.809 9.312 1 97.44 120 TRP B C 1
ATOM 2432 O O . TRP B 1 120 ? 6.547 4.598 10.258 1 97.44 120 TRP B O 1
ATOM 2442 N N . PRO B 1 121 ? 8.383 4.047 9.117 1 94.5 121 PRO B N 1
ATOM 2443 C CA . PRO B 1 121 ? 8.484 2.703 9.695 1 94.5 121 PRO B CA 1
ATOM 2444 C C . PRO B 1 121 ? 9 2.713 11.133 1 94.5 121 PRO B C 1
ATOM 2446 O O . PRO B 1 121 ? 8.766 1.76 11.883 1 94.5 121 PRO B O 1
ATOM 2449 N N . ALA B 1 122 ? 9.719 3.756 11.523 1 93.94 122 ALA B N 1
ATOM 2450 C CA . ALA B 1 122 ? 10.328 3.809 12.844 1 93.94 122 ALA B CA 1
ATOM 2451 C C . ALA B 1 122 ? 10.156 5.188 13.477 1 93.94 122 ALA B C 1
ATOM 2453 O O . ALA B 1 122 ? 9.945 6.176 12.766 1 93.94 122 ALA B O 1
ATOM 2454 N N . GLU B 1 123 ? 10.32 5.23 14.695 1 94 123 GLU B N 1
ATOM 2455 C CA . GLU B 1 123 ? 9.961 6.371 15.531 1 94 123 GLU B CA 1
ATOM 2456 C C . GLU B 1 123 ? 10.359 7.688 14.875 1 94 123 GLU B C 1
ATOM 2458 O O . GLU B 1 123 ? 9.539 8.594 14.727 1 94 123 GLU B O 1
ATOM 2463 N N . TYR B 1 124 ? 11.594 7.77 14.391 1 96.75 124 TYR B N 1
ATOM 2464 C CA . TYR B 1 124 ? 12.078 9.062 13.914 1 96.75 124 TYR B CA 1
ATOM 2465 C C . TYR B 1 124 ? 12.453 8.992 12.438 1 96.75 124 TYR B C 1
ATOM 2467 O O . TYR B 1 124 ? 13.031 9.93 11.891 1 96.75 124 TYR B O 1
ATOM 2475 N N . ILE B 1 125 ? 12.133 7.898 11.797 1 96.75 125 ILE B N 1
ATOM 2476 C CA . ILE B 1 125 ? 12.688 7.711 10.453 1 96.75 125 ILE B CA 1
ATOM 2477 C C . ILE B 1 125 ? 11.547 7.625 9.438 1 96.75 125 ILE B C 1
ATOM 2479 O O . ILE B 1 125 ? 10.742 6.695 9.477 1 96.75 125 ILE B O 1
ATOM 2483 N N . ILE B 1 126 ? 11.516 8.547 8.539 1 98.12 126 ILE B N 1
ATOM 2484 C CA . ILE B 1 126 ? 10.664 8.516 7.355 1 98.12 126 ILE B CA 1
ATOM 2485 C C . ILE B 1 126 ? 11.484 8.141 6.129 1 98.12 126 ILE B C 1
ATOM 2487 O O . ILE B 1 126 ? 12.555 8.703 5.895 1 98.12 126 ILE B O 1
ATOM 2491 N N . VAL B 1 127 ? 11.078 7.168 5.387 1 98 127 VAL B N 1
ATOM 2492 C CA . VAL B 1 127 ? 11.711 6.785 4.125 1 98 127 VAL B CA 1
ATOM 2493 C C . VAL B 1 127 ? 10.844 7.254 2.955 1 98 127 VAL B C 1
ATOM 2495 O O . VAL B 1 127 ? 9.625 7.086 2.973 1 98 127 VAL B O 1
ATOM 2498 N N . PHE B 1 128 ? 11.477 7.828 1.953 1 98.38 128 PHE B N 1
ATOM 2499 C CA . PHE B 1 128 ? 10.672 8.414 0.889 1 98.38 128 PHE B CA 1
ATOM 2500 C C . PHE B 1 128 ? 11.414 8.375 -0.44 1 98.38 128 PHE B C 1
ATOM 2502 O O . PHE B 1 128 ? 12.633 8.203 -0.469 1 98.38 128 PHE B O 1
ATOM 2509 N N . GLY B 1 129 ? 10.672 8.453 -1.468 1 98.44 129 GLY B N 1
ATOM 2510 C CA . GLY B 1 129 ? 11.195 8.484 -2.824 1 98.44 129 GLY B CA 1
ATOM 2511 C C . GLY B 1 129 ? 10.961 9.812 -3.523 1 98.44 129 GLY B C 1
ATOM 2512 O O . GLY B 1 129 ? 10 10.523 -3.211 1 98.44 129 GLY B O 1
ATOM 2513 N N . LEU B 1 130 ? 11.805 10.086 -4.461 1 98.69 130 LEU B N 1
ATOM 2514 C CA . LEU B 1 130 ? 11.719 11.328 -5.219 1 98.69 130 LEU B CA 1
ATOM 2515 C C . LEU B 1 130 ? 11.516 11.039 -6.703 1 98.69 130 LEU B C 1
ATOM 2517 O O . LEU B 1 130 ? 11.844 9.953 -7.184 1 98.69 130 LEU B O 1
ATOM 2521 N N . ALA B 1 131 ? 11.016 12.031 -7.363 1 98.06 131 ALA B N 1
ATOM 2522 C CA . ALA B 1 131 ? 10.781 11.938 -8.805 1 98.06 131 ALA B CA 1
ATOM 2523 C C . ALA B 1 131 ? 12.086 11.742 -9.562 1 98.06 131 ALA B C 1
ATOM 2525 O O . ALA B 1 131 ? 12.117 11.086 -10.602 1 98.06 131 ALA B O 1
ATOM 2526 N N . GLU B 1 132 ? 13.125 12.234 -9 1 97.81 132 GLU B N 1
ATOM 2527 C CA . GLU B 1 132 ? 14.398 12.141 -9.703 1 97.81 132 GLU B CA 1
ATOM 2528 C C . GLU B 1 132 ? 15.094 10.812 -9.414 1 97.81 132 GLU B C 1
ATOM 2530 O O . GLU B 1 132 ? 16.219 10.578 -9.867 1 97.81 132 GLU B O 1
ATOM 2535 N N . GLY B 1 133 ? 14.586 9.961 -8.578 1 96.12 133 GLY B N 1
ATOM 2536 C CA . GLY B 1 133 ? 15.047 8.586 -8.531 1 96.12 133 GLY B CA 1
ATOM 2537 C C . GLY B 1 133 ? 15.734 8.234 -7.227 1 96.12 133 GLY B C 1
ATOM 2538 O O . GLY B 1 133 ? 16.078 7.07 -6.992 1 96.12 133 GLY B O 1
ATOM 2539 N N . LYS B 1 134 ? 15.82 9.195 -6.293 1 97.12 134 LYS B N 1
ATOM 2540 C CA . LYS B 1 134 ? 16.484 8.938 -5.02 1 97.12 134 LYS B CA 1
ATOM 2541 C C . LYS B 1 134 ? 15.5 8.375 -3.992 1 97.12 134 LYS B C 1
ATOM 2543 O O . LYS B 1 134 ? 14.352 8.812 -3.93 1 97.12 134 LYS B O 1
ATOM 2548 N N . VAL B 1 135 ? 15.953 7.422 -3.271 1 97.62 135 VAL B N 1
ATOM 2549 C CA . VAL B 1 135 ? 15.328 7.02 -2.014 1 97.62 135 VAL B CA 1
ATOM 2550 C C . VAL B 1 135 ? 16.094 7.633 -0.84 1 97.62 135 VAL B C 1
ATOM 2552 O O . VAL B 1 135 ? 17.297 7.449 -0.715 1 97.62 135 VAL B O 1
ATOM 2555 N N . ARG B 1 136 ? 15.352 8.344 -0.013 1 98.06 136 ARG B N 1
ATOM 2556 C CA . ARG B 1 136 ? 16 9.125 1.035 1 98.06 136 ARG B CA 1
ATOM 2557 C C . ARG B 1 136 ? 15.375 8.836 2.396 1 98.06 136 ARG B C 1
ATOM 2559 O O . ARG B 1 136 ? 14.312 8.211 2.482 1 98.06 136 ARG B O 1
ATOM 2566 N N . LEU B 1 137 ? 16.125 9.234 3.424 1 97.56 137 LEU B N 1
ATOM 2567 C CA . LEU B 1 137 ? 15.719 9.102 4.816 1 97.56 137 LEU B CA 1
ATOM 2568 C C . LEU B 1 137 ? 15.633 10.469 5.488 1 97.56 137 LEU B C 1
ATOM 2570 O O . LEU B 1 137 ? 16.562 11.273 5.387 1 97.56 137 LEU B O 1
ATOM 2574 N N . ALA B 1 138 ? 14.453 10.789 6.055 1 98.44 138 ALA B N 1
ATOM 2575 C CA . ALA B 1 138 ? 14.289 11.977 6.891 1 98.44 138 ALA B CA 1
ATOM 2576 C C . ALA B 1 138 ? 14.234 11.602 8.367 1 98.44 138 ALA B C 1
ATOM 2578 O O . ALA B 1 138 ? 13.445 10.742 8.773 1 98.44 138 ALA B O 1
ATOM 2579 N N . ASN B 1 139 ? 15.07 12.195 9.156 1 97.94 139 ASN B N 1
ATOM 2580 C CA . ASN B 1 139 ? 15.109 12.008 10.602 1 97.94 139 ASN B CA 1
ATOM 2581 C C . ASN B 1 139 ? 14.414 13.141 11.344 1 97.94 139 ASN B C 1
ATOM 2583 O O . ASN B 1 139 ? 14.914 14.266 11.367 1 97.94 139 ASN B O 1
ATOM 2587 N N . THR B 1 140 ? 13.312 12.875 11.953 1 98.44 140 THR B N 1
ATOM 2588 C CA . THR B 1 140 ? 12.484 13.922 12.539 1 98.44 140 THR B CA 1
ATOM 2589 C C . THR B 1 140 ? 13.102 14.43 13.844 1 98.44 140 THR B C 1
ATOM 2591 O O . THR B 1 140 ? 12.727 15.492 14.336 1 98.44 140 THR B O 1
ATOM 2594 N N . LYS B 1 141 ? 13.977 13.68 14.414 1 97.31 141 LYS B N 1
ATOM 2595 C CA . LYS B 1 141 ? 14.688 14.141 15.609 1 97.31 141 LYS B CA 1
ATOM 2596 C C . LYS B 1 141 ? 15.75 15.18 15.258 1 97.31 141 LYS B C 1
ATOM 2598 O O . LYS B 1 141 ? 15.875 16.203 15.938 1 97.31 141 LYS B O 1
ATOM 2603 N N . THR B 1 142 ? 16.469 14.922 14.203 1 97.12 142 THR B N 1
ATOM 2604 C CA . THR B 1 142 ? 17.562 15.805 13.82 1 97.12 142 THR B CA 1
ATOM 2605 C C . THR B 1 142 ? 17.109 16.812 12.781 1 97.12 142 THR B C 1
ATOM 2607 O O . THR B 1 142 ? 17.797 17.812 12.516 1 97.12 142 THR B O 1
ATOM 2610 N N . ASN B 1 143 ? 15.969 16.594 12.156 1 97.75 143 ASN B N 1
ATOM 2611 C CA . ASN B 1 143 ? 15.422 17.422 11.086 1 97.75 143 ASN B CA 1
ATOM 2612 C C . ASN B 1 143 ? 16.344 17.453 9.875 1 97.75 143 ASN B C 1
ATOM 2614 O O . ASN B 1 143 ? 16.469 18.484 9.211 1 97.75 143 ASN B O 1
ATOM 2618 N N . LYS B 1 144 ? 17.016 16.297 9.656 1 97.62 144 LYS B N 1
ATOM 2619 C CA . LYS B 1 144 ? 17.906 16.141 8.5 1 97.62 144 LYS B CA 1
ATOM 2620 C C . LYS B 1 144 ? 17.469 14.977 7.621 1 97.62 144 LYS B C 1
ATOM 2622 O O . LYS B 1 144 ? 16.828 14.039 8.102 1 97.62 144 LYS B O 1
ATOM 2627 N N . SER B 1 145 ? 17.734 15.141 6.375 1 97.69 145 SER B N 1
ATOM 2628 C CA . SER B 1 145 ? 17.5 14.023 5.465 1 97.69 145 SER B CA 1
ATOM 2629 C C . SER B 1 145 ? 18.75 13.656 4.691 1 97.69 145 SER B C 1
ATOM 2631 O O . SER B 1 145 ? 19.672 14.461 4.57 1 97.69 145 SER B O 1
ATOM 2633 N N . SER B 1 146 ? 18.828 12.406 4.305 1 97.06 146 SER B N 1
ATOM 2634 C CA . SER B 1 146 ? 19.984 11.898 3.559 1 97.06 146 SER B CA 1
ATOM 2635 C C . SER B 1 146 ? 19.562 10.883 2.508 1 97.06 146 SER B C 1
ATOM 2637 O O . SER B 1 146 ? 18.5 10.258 2.635 1 97.06 146 SER B O 1
ATOM 2639 N N . THR B 1 147 ? 20.422 10.75 1.494 1 96.62 147 THR B N 1
ATOM 2640 C CA . THR B 1 147 ? 20.156 9.773 0.441 1 96.62 147 THR B CA 1
ATOM 2641 C C . THR B 1 147 ? 20.625 8.383 0.857 1 96.62 147 THR B C 1
ATOM 2643 O O . THR B 1 147 ? 21.734 8.234 1.395 1 96.62 147 THR B O 1
ATOM 2646 N N . ILE B 1 148 ? 19.844 7.422 0.641 1 94.62 148 ILE B N 1
ATOM 2647 C CA . ILE B 1 148 ? 20.188 6.039 0.937 1 94.62 148 ILE B CA 1
ATOM 2648 C C . ILE B 1 148 ? 20.562 5.312 -0.353 1 94.62 148 ILE B C 1
ATOM 2650 O O . ILE B 1 148 ? 21.422 4.434 -0.351 1 94.62 148 ILE B O 1
ATOM 2654 N N . TYR B 1 149 ? 19.781 5.551 -1.382 1 92.12 149 TYR B N 1
ATOM 2655 C CA . TYR B 1 149 ? 19.969 4.973 -2.707 1 92.12 149 TYR B CA 1
ATOM 2656 C C . TYR B 1 149 ? 19.5 5.934 -3.795 1 92.12 149 TYR B C 1
ATOM 2658 O O . TYR B 1 149 ? 18.594 6.73 -3.574 1 92.12 149 TYR B O 1
ATOM 2666 N N . GLY B 1 150 ? 20.234 5.867 -4.895 1 88.75 150 GLY B N 1
ATOM 2667 C CA . GLY B 1 150 ? 19.797 6.719 -5.988 1 88.75 150 GLY B CA 1
ATOM 2668 C C . GLY B 1 150 ? 20.016 6.098 -7.355 1 88.75 150 GLY B C 1
ATOM 2669 O O . GLY B 1 150 ? 21.047 5.48 -7.605 1 88.75 150 GLY B O 1
ATOM 2670 N N . THR B 1 151 ? 19 6.105 -8.016 1 85.81 151 THR B N 1
ATOM 2671 C CA . THR B 1 151 ? 19.062 5.902 -9.461 1 85.81 151 THR B CA 1
ATOM 2672 C C . THR B 1 151 ? 18.547 7.129 -10.203 1 85.81 151 THR B C 1
ATOM 2674 O O . THR B 1 151 ? 18.25 8.156 -9.586 1 85.81 151 THR B O 1
ATOM 2677 N N . GLU B 1 152 ? 18.516 7.141 -11.477 1 90.69 152 GLU B N 1
ATOM 2678 C CA . GLU B 1 152 ? 17.938 8.234 -12.258 1 90.69 152 GLU B CA 1
ATOM 2679 C C . GLU B 1 152 ? 16.453 7.988 -12.555 1 90.69 152 GLU B C 1
ATOM 2681 O O . GLU B 1 152 ? 15.797 8.82 -13.172 1 90.69 152 GLU B O 1
ATOM 2686 N N . SER B 1 153 ? 16 6.953 -12.094 1 91.44 153 SER B N 1
ATOM 2687 C CA . SER B 1 153 ? 14.648 6.555 -12.477 1 91.44 153 SER B CA 1
ATOM 2688 C C . SER B 1 153 ? 13.648 6.848 -11.359 1 91.44 153 SER B C 1
ATOM 2690 O O . SER B 1 153 ? 13.875 6.477 -10.203 1 91.44 153 SER B O 1
ATOM 2692 N N . TYR B 1 154 ? 12.531 7.43 -11.719 1 94.06 154 TYR B N 1
ATOM 2693 C CA . TYR B 1 154 ? 11.406 7.805 -10.867 1 94.06 154 TYR B CA 1
ATOM 2694 C C . TYR B 1 154 ? 11.078 6.699 -9.875 1 94.06 154 TYR B C 1
ATOM 2696 O O . TYR B 1 154 ? 10.93 5.535 -10.258 1 94.06 154 TYR B O 1
ATOM 2704 N N . VAL B 1 155 ? 11.086 7.027 -8.484 1 94.62 155 VAL B N 1
ATOM 2705 C CA . VAL B 1 155 ? 10.633 6.059 -7.488 1 94.62 155 VAL B CA 1
ATOM 2706 C C . VAL B 1 155 ? 9.109 5.934 -7.543 1 94.62 155 VAL B C 1
ATOM 2708 O O . VAL B 1 155 ? 8.391 6.875 -7.203 1 94.62 155 VAL B O 1
ATOM 2711 N N . VAL B 1 156 ? 8.633 4.836 -7.859 1 91.44 156 VAL B N 1
ATOM 2712 C CA . VAL B 1 156 ? 7.203 4.637 -8.086 1 91.44 156 VAL B CA 1
ATOM 2713 C C . VAL B 1 156 ? 6.512 4.289 -6.77 1 91.44 156 VAL B C 1
ATOM 2715 O O . VAL B 1 156 ? 5.383 4.723 -6.523 1 91.44 156 VAL B O 1
ATOM 2718 N N . SER B 1 157 ? 7.172 3.518 -5.984 1 90.62 157 SER B N 1
ATOM 2719 C CA . SER B 1 157 ? 6.492 3.025 -4.789 1 90.62 157 SER B CA 1
ATOM 2720 C C . SER B 1 157 ? 7.488 2.609 -3.715 1 90.62 157 SER B C 1
ATOM 2722 O O . SER B 1 157 ? 8.664 2.379 -4.008 1 90.62 157 SER B O 1
ATOM 2724 N N . LEU B 1 158 ? 7.012 2.641 -2.504 1 93.38 158 LEU B N 1
ATOM 2725 C CA . LEU B 1 158 ? 7.68 2.088 -1.331 1 93.38 158 LEU B CA 1
ATOM 2726 C C . LEU B 1 158 ? 6.75 1.149 -0.568 1 93.38 158 LEU B C 1
ATOM 2728 O O . LEU B 1 158 ? 5.547 1.408 -0.464 1 93.38 158 LEU B O 1
ATOM 2732 N N . THR B 1 159 ? 7.254 0.071 -0.074 1 90.25 159 THR B N 1
ATOM 2733 C CA . THR B 1 159 ? 6.488 -0.783 0.827 1 90.25 159 THR B CA 1
ATOM 2734 C C . THR B 1 159 ? 7.367 -1.293 1.966 1 90.25 159 THR B C 1
ATOM 2736 O O . THR B 1 159 ? 8.57 -1.479 1.791 1 90.25 159 THR B O 1
ATOM 2739 N N . THR B 1 160 ? 6.781 -1.408 3.154 1 91.5 160 THR B N 1
ATOM 2740 C CA . THR B 1 160 ? 7.457 -1.917 4.344 1 91.5 160 THR B CA 1
ATOM 2741 C C . THR B 1 160 ? 6.832 -3.232 4.801 1 91.5 160 THR B C 1
ATOM 2743 O O . THR B 1 160 ? 5.641 -3.467 4.586 1 91.5 160 THR B O 1
ATOM 2746 N N . ASN B 1 161 ? 7.723 -4.043 5.359 1 89.56 161 ASN B N 1
ATOM 2747 C CA . ASN B 1 161 ? 7.152 -5.27 5.902 1 89.56 161 ASN B CA 1
ATOM 2748 C C . ASN B 1 161 ? 6.473 -5.027 7.246 1 89.56 161 ASN B C 1
ATOM 2750 O O . ASN B 1 161 ? 6.461 -3.898 7.746 1 89.56 161 ASN B O 1
ATOM 2754 N N . CYS B 1 162 ? 5.926 -6.066 7.84 1 83.56 162 CYS B N 1
ATOM 2755 C CA . CYS B 1 162 ? 5.102 -5.934 9.031 1 83.56 162 CYS B CA 1
ATOM 2756 C C . CYS B 1 162 ? 5.934 -5.457 10.219 1 83.56 162 CYS B C 1
ATOM 2758 O O . CYS B 1 162 ? 5.441 -4.707 11.062 1 83.56 162 CYS B O 1
ATOM 2760 N N . SER B 1 163 ? 7.164 -5.816 10.242 1 84.75 163 SER B N 1
ATOM 2761 C CA . SER B 1 163 ? 8.023 -5.43 11.359 1 84.75 163 SER B CA 1
ATOM 2762 C C . SER B 1 163 ? 8.531 -3.998 11.195 1 84.75 163 SER B C 1
ATOM 2764 O O . SER B 1 163 ? 9.055 -3.408 12.141 1 84.75 163 SER B O 1
ATOM 2766 N N . GLY B 1 164 ? 8.383 -3.531 10.008 1 86.5 164 GLY B N 1
ATOM 2767 C CA . GLY B 1 164 ? 8.906 -2.205 9.719 1 86.5 164 GLY B CA 1
ATOM 2768 C C . GLY B 1 164 ? 10.398 -2.197 9.461 1 86.5 164 GLY B C 1
ATOM 2769 O O . GLY B 1 164 ? 10.977 -1.156 9.133 1 86.5 164 GLY B O 1
ATOM 2770 N N . LYS B 1 165 ? 11.078 -3.279 9.5 1 88.31 165 LYS B N 1
ATOM 2771 C CA . LYS B 1 165 ? 12.531 -3.35 9.367 1 88.31 165 LYS B CA 1
ATOM 2772 C C . LYS B 1 165 ? 12.945 -3.471 7.91 1 88.31 165 LYS B C 1
ATOM 2774 O O . LYS B 1 165 ? 14.07 -3.109 7.547 1 88.31 165 LYS B O 1
ATOM 2779 N N . GLY B 1 166 ? 12.133 -4.047 7.164 1 90.5 166 GLY B N 1
ATOM 2780 C CA . GLY B 1 166 ? 12.414 -4.211 5.746 1 90.5 166 GLY B CA 1
ATOM 2781 C C . GLY B 1 166 ? 11.617 -3.268 4.867 1 90.5 166 GLY B C 1
ATOM 2782 O O . GLY B 1 166 ? 10.406 -3.105 5.055 1 90.5 166 GLY B O 1
ATOM 2783 N N . ILE B 1 167 ? 12.297 -2.648 3.904 1 93.12 167 ILE B N 1
ATOM 2784 C CA . ILE B 1 167 ? 11.664 -1.72 2.971 1 93.12 167 ILE B CA 1
ATOM 2785 C C . ILE B 1 167 ? 12.047 -2.09 1.539 1 93.12 167 ILE B C 1
ATOM 2787 O O . ILE B 1 167 ? 13.188 -2.463 1.271 1 93.12 167 ILE B O 1
ATOM 2791 N N . LEU B 1 168 ? 11.156 -2.029 0.665 1 92.38 168 LEU B N 1
ATOM 2792 C CA . LEU B 1 168 ? 11.391 -2.197 -0.765 1 92.38 168 LEU B CA 1
ATOM 2793 C C . LEU B 1 168 ? 11.008 -0.933 -1.529 1 92.38 168 LEU B C 1
ATOM 2795 O O . LEU B 1 168 ? 10 -0.296 -1.222 1 92.38 168 LEU B O 1
ATOM 2799 N N . SER B 1 169 ? 11.828 -0.567 -2.461 1 93.19 169 SER B N 1
ATOM 2800 C CA . SER B 1 169 ? 11.453 0.487 -3.4 1 93.19 169 SER B CA 1
ATOM 2801 C C . SER B 1 169 ? 11.344 -0.054 -4.82 1 93.19 169 SER B C 1
ATOM 2803 O O . SER B 1 169 ? 12.117 -0.928 -5.223 1 93.19 169 SER B O 1
ATOM 2805 N N . GLY B 1 170 ? 10.375 0.362 -5.5 1 91.12 170 GLY B N 1
ATOM 2806 C CA . GLY B 1 170 ? 10.227 0.134 -6.93 1 91.12 170 GLY B CA 1
ATOM 2807 C C . GLY B 1 170 ? 10.422 1.389 -7.758 1 91.12 170 GLY B C 1
ATOM 2808 O O . GLY B 1 170 ? 9.922 2.459 -7.398 1 91.12 170 GLY B O 1
ATOM 2809 N N . HIS B 1 171 ? 11.109 1.207 -8.859 1 91.38 171 HIS B N 1
ATOM 2810 C CA . HIS B 1 171 ? 11.43 2.334 -9.727 1 91.38 171 HIS B CA 1
ATOM 2811 C C . HIS B 1 171 ? 10.805 2.162 -11.109 1 91.38 171 HIS B C 1
ATOM 2813 O O . HIS B 1 171 ? 10.406 1.057 -11.484 1 91.38 171 HIS B O 1
ATOM 2819 N N . ALA B 1 172 ? 10.695 3.262 -11.82 1 89.19 172 ALA B N 1
ATOM 2820 C CA . ALA B 1 172 ? 10 3.281 -13.102 1 89.19 172 ALA B CA 1
ATOM 2821 C C . ALA B 1 172 ? 10.695 2.385 -14.117 1 89.19 172 ALA B C 1
ATOM 2823 O O . ALA B 1 172 ? 10.055 1.836 -15.016 1 89.19 172 ALA B O 1
ATOM 2824 N N . ASP B 1 173 ? 11.984 2.207 -13.969 1 86.88 173 ASP B N 1
ATOM 2825 C CA . ASP B 1 173 ? 12.711 1.393 -14.938 1 86.88 173 ASP B CA 1
ATOM 2826 C C . ASP B 1 173 ? 12.664 -0.085 -14.555 1 86.88 173 ASP B C 1
ATOM 2828 O O . ASP B 1 173 ? 13.352 -0.91 -15.164 1 86.88 173 ASP B O 1
ATOM 2832 N N . GLY B 1 174 ? 11.906 -0.397 -13.438 1 84.31 174 GLY B N 1
ATOM 2833 C CA . GLY B 1 174 ? 11.75 -1.778 -13.016 1 84.31 174 GLY B CA 1
ATOM 2834 C C . GLY B 1 174 ? 12.695 -2.172 -11.898 1 84.31 174 GLY B C 1
ATOM 2835 O O . GLY B 1 174 ? 12.586 -3.271 -11.344 1 84.31 174 GLY B O 1
ATOM 2836 N N . THR B 1 175 ? 13.586 -1.259 -11.531 1 88.75 175 THR B N 1
ATOM 2837 C CA . THR B 1 175 ? 14.516 -1.539 -10.438 1 88.75 175 THR B CA 1
ATOM 2838 C C . THR B 1 175 ? 13.758 -1.744 -9.133 1 88.75 175 THR B C 1
ATOM 2840 O O . THR B 1 175 ? 12.82 -1.006 -8.828 1 88.75 175 THR B O 1
ATOM 2843 N N . ILE B 1 176 ? 14.07 -2.82 -8.492 1 90.94 176 ILE B N 1
ATOM 2844 C CA . ILE B 1 176 ? 13.602 -3.045 -7.125 1 90.94 176 ILE B CA 1
ATOM 2845 C C . ILE B 1 176 ? 14.789 -3.09 -6.172 1 90.94 176 ILE B C 1
ATOM 2847 O O . ILE B 1 176 ? 15.766 -3.811 -6.414 1 90.94 176 ILE B O 1
ATOM 2851 N N . VAL B 1 177 ? 14.719 -2.32 -5.145 1 92.69 177 VAL B N 1
ATOM 2852 C CA . VAL B 1 177 ? 15.82 -2.219 -4.191 1 92.69 177 VAL B CA 1
ATOM 2853 C C . VAL B 1 177 ? 15.32 -2.531 -2.783 1 92.69 177 VAL B C 1
ATOM 2855 O O . VAL B 1 177 ? 14.242 -2.078 -2.387 1 92.69 177 VAL B O 1
ATOM 2858 N N . ARG B 1 178 ? 16.062 -3.27 -2.049 1 92.38 178 ARG B N 1
ATOM 2859 C CA . ARG B 1 178 ? 15.758 -3.615 -0.666 1 92.38 178 ARG B CA 1
ATOM 2860 C C . ARG B 1 178 ? 16.641 -2.848 0.304 1 92.38 178 ARG B C 1
ATOM 2862 O O . ARG B 1 178 ? 17.844 -2.686 0.06 1 92.38 178 ARG B O 1
ATOM 2869 N N . TYR B 1 179 ? 16.047 -2.404 1.347 1 92.25 179 TYR B N 1
ATOM 2870 C CA . TYR B 1 179 ? 16.719 -1.744 2.455 1 92.25 179 TYR B CA 1
ATOM 2871 C C . TYR B 1 179 ? 16.422 -2.451 3.773 1 92.25 179 TYR B C 1
ATOM 2873 O O . TYR B 1 179 ? 15.391 -3.102 3.92 1 92.25 179 TYR B O 1
ATOM 2881 N N . PHE B 1 180 ? 17.312 -2.332 4.699 1 89.81 180 PHE B N 1
ATOM 2882 C CA . PHE B 1 180 ? 17.062 -2.938 6.004 1 89.81 180 PHE B CA 1
ATOM 2883 C C . PHE B 1 180 ? 17.656 -2.078 7.117 1 89.81 180 PHE B C 1
ATOM 2885 O O . PHE B 1 180 ? 18.719 -1.478 6.949 1 89.81 180 PHE B O 1
ATOM 2892 N N . PHE B 1 181 ? 16.859 -2.027 8.211 1 86.69 181 PHE B N 1
ATOM 2893 C CA . PHE B 1 181 ? 17.391 -1.404 9.414 1 86.69 181 PHE B CA 1
ATOM 2894 C C . PHE B 1 181 ? 18.328 -2.355 10.141 1 86.69 181 PHE B C 1
ATOM 2896 O O . PHE B 1 181 ? 17.969 -3.49 10.453 1 86.69 181 PHE B O 1
ATOM 2903 N N . ASP B 1 182 ? 19.609 -2.041 10.195 1 77.81 182 ASP B N 1
ATOM 2904 C CA . ASP B 1 182 ? 20.578 -2.848 10.93 1 77.81 182 ASP B CA 1
ATOM 2905 C C . ASP B 1 182 ? 20.656 -2.418 12.391 1 77.81 182 ASP B C 1
ATOM 2907 O O . ASP B 1 182 ? 20.453 -1.243 12.711 1 77.81 182 ASP B O 1
ATOM 2911 N N . ASP B 1 183 ? 20.328 -3.369 13.336 1 63.22 183 ASP B N 1
ATOM 2912 C CA . ASP B 1 183 ? 20.594 -3.043 14.734 1 63.22 183 ASP B CA 1
ATOM 2913 C C . ASP B 1 183 ? 22.062 -2.74 14.953 1 63.22 183 ASP B C 1
ATOM 2915 O O . ASP B 1 183 ? 22.938 -3.424 14.406 1 63.22 183 ASP B O 1
ATOM 2919 N N . GLU B 1 184 ? 22.562 -1.667 14.93 1 53.66 184 GLU B N 1
ATOM 2920 C CA . GLU B 1 184 ? 23.953 -1.449 15.297 1 53.66 184 GLU B CA 1
ATOM 2921 C C . GLU B 1 184 ? 24.484 -2.576 16.188 1 53.66 184 GLU B C 1
ATOM 2923 O O . GLU B 1 184 ? 25.672 -2.896 16.156 1 53.66 184 GLU B O 1
ATOM 2928 N N . GLY B 1 185 ? 23.984 -2.789 17.375 1 40.09 185 GLY B N 1
ATOM 2929 C CA . GLY B 1 185 ? 24.75 -3.598 18.312 1 40.09 185 GLY B CA 1
ATOM 2930 C C . GLY B 1 185 ? 24.875 -5.043 17.875 1 40.09 185 GLY B C 1
ATOM 2931 O O . GLY B 1 185 ? 25.516 -5.848 18.562 1 40.09 185 GLY B O 1
ATOM 2932 N N . SER B 1 186 ? 23.922 -5.73 17.328 1 37.31 186 SER B N 1
ATOM 2933 C CA . SER B 1 186 ? 24.266 -7.141 17.172 1 37.31 186 SER B CA 1
ATOM 2934 C C . SER B 1 186 ? 25.125 -7.363 15.93 1 37.31 186 SER B C 1
ATOM 2936 O O . SER B 1 186 ? 24.844 -6.816 14.859 1 37.31 186 SER B O 1
ATOM 2938 N N . GLY B 1 187 ? 26.422 -7.324 15.875 1 35.5 187 GLY B N 1
ATOM 2939 C CA . GLY B 1 187 ? 27.5 -7.867 15.055 1 35.5 187 GLY B CA 1
ATOM 2940 C C . GLY B 1 187 ? 27.016 -8.922 14.07 1 35.5 187 GLY B C 1
ATOM 2941 O O . GLY B 1 187 ? 27.828 -9.688 13.531 1 35.5 187 GLY B O 1
ATOM 2942 N N . GLU B 1 188 ? 25.891 -9.414 14.203 1 34.81 188 GLU B N 1
ATOM 2943 C CA . GLU B 1 188 ? 25.781 -10.609 13.359 1 34.81 188 GLU B CA 1
ATOM 2944 C C . GLU B 1 188 ? 25.656 -10.234 11.883 1 34.81 188 GLU B C 1
ATOM 2946 O O . GLU B 1 188 ? 24.781 -9.453 11.508 1 34.81 188 GLU B O 1
ATOM 2951 N N . SER B 1 189 ? 26.766 -9.969 11.125 1 32.12 189 SER B N 1
ATOM 2952 C CA . SER B 1 189 ? 27.016 -10.125 9.695 1 32.12 189 SER B CA 1
ATOM 2953 C C . SER B 1 189 ? 25.984 -11.031 9.039 1 32.12 189 SER B C 1
ATOM 2955 O O . SER B 1 189 ? 25.703 -12.125 9.547 1 32.12 189 SER B O 1
ATOM 2957 N N . GLN B 1 190 ? 24.859 -10.5 8.594 1 34.59 190 GLN B N 1
ATOM 2958 C CA . GLN B 1 190 ? 24.172 -11.516 7.797 1 34.59 190 GLN B CA 1
ATOM 2959 C C . GLN B 1 190 ? 25.172 -12.273 6.914 1 34.59 190 GLN B C 1
ATOM 2961 O O . GLN B 1 190 ? 25.969 -11.656 6.211 1 34.59 190 GLN B O 1
ATOM 2966 N N . PRO B 1 191 ? 25.469 -13.633 7.066 1 31.55 191 PRO B N 1
ATOM 2967 C CA . PRO B 1 191 ? 26.453 -14.359 6.258 1 31.55 191 PRO B CA 1
ATOM 2968 C C . PRO B 1 191 ? 26.219 -14.195 4.758 1 31.55 191 PRO B C 1
ATOM 2970 O O . PRO B 1 191 ? 25.109 -13.898 4.332 1 31.55 191 PRO B O 1
#

Organism: Homo sapiens (NCBI:txid9606)

pLDDT: mean 90.45, std 13.87, range [31.5, 98.94]

Sequence (382 aa):
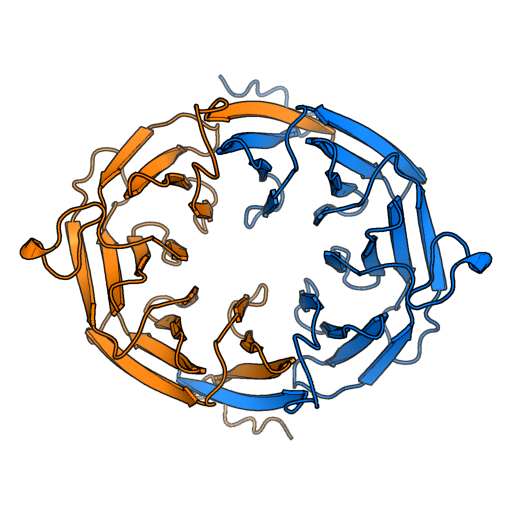MHLKHLRTLLSPQDGAAKVTCMAWSQNNAKFAVCTVDRVVLLYDEHGERRDKFSTKPADMKYGRKSYMVKGMAFSPDSTKIAIGQTDNIIYVYKIGEDWGDKKVICNKFIQTSAVTCLQWPAEYIIVFGLAEGKVRLANTKTNKSSTIYGTESYVVSLTTNCSGKGILSGHADGTIVRYFFDDEGSGESQPMHLKHLRTLLSPQDGAAKVTCMAWSQNNAKFAVCTVDRVVLLYDEHGERRDKFSTKPADMKYGRKSYMVKGMAFSPDSTKIAIGQTDNIIYVYKIGEDWGDKKVICNKFIQTSAVTCLQWPAEYIIVFGLAEGKVRLANTKTNKSSTIYGTESYVVSLTTNCSGKGILSGHADGTIVRYFFDDEGSGESQP

Solvent-accessible surface area (backbone atoms only — not comparable to full-atom values): 19664 Å² total; per-residue (Å²): 117,50,78,38,69,71,44,74,69,34,64,72,46,94,60,68,62,35,51,54,45,68,35,55,19,61,80,49,53,34,32,38,38,29,33,64,84,41,35,36,39,30,23,37,69,85,61,48,78,66,43,69,49,71,68,78,50,80,48,70,88,67,37,78,80,61,50,50,63,45,24,51,27,31,30,56,85,41,31,31,36,38,38,26,19,48,59,15,30,33,41,27,32,34,41,41,90,46,77,84,42,72,73,40,79,76,43,68,47,80,50,94,41,26,28,37,28,51,44,36,60,40,84,45,39,33,40,33,22,17,50,59,12,35,34,31,39,37,30,67,81,76,61,47,70,48,78,57,45,73,50,80,37,31,26,64,41,68,49,63,34,80,82,34,45,39,35,38,36,37,26,44,36,22,26,28,37,37,32,36,53,42,62,73,80,64,78,71,67,80,130,117,49,77,39,67,71,45,76,70,34,66,70,45,93,60,68,64,35,52,54,44,68,35,54,18,62,79,50,54,35,33,37,38,29,33,64,84,41,33,37,38,32,22,38,71,83,61,48,77,68,44,68,50,70,69,77,51,79,50,72,89,67,37,80,80,62,51,48,63,43,23,51,27,31,29,57,86,42,32,31,36,39,37,25,19,48,59,15,32,32,41,27,31,34,42,41,91,45,76,83,42,72,74,40,79,76,43,67,48,81,50,97,41,25,28,37,28,51,45,36,59,40,85,47,39,33,40,34,24,18,49,58,12,34,33,31,39,37,30,68,81,77,61,45,70,47,80,57,47,72,50,80,38,32,26,64,41,70,50,65,37,80,83,36,45,40,37,39,38,36,27,44,36,23,26,27,36,38,31,36,54,40,63,73,82,65,77,71,67,82,129

InterPro domains:
  IPR001680 WD40 repeat [PF00400] (16-44)
  IPR001680 WD40 repeat [PF00400] (66-93)
  IPR001680 WD40 repeat [SM00320] (2-44)
  IPR001680 WD40 repeat [SM00320] (55-94)
  IPR001680 WD40 repeat [SM00320] (102-139)
  IPR001680 WD40 repeat [SM00320] (141-180)
  IPR015943 WD40/YVTN repeat-like-containing domain superfamily [G3DSA:2.130.10.10] (4-188)
  IPR036322 WD40-repeat-containing domain superfamily [SSF50978] (16-179)

Radius of gyration: 20.35 Å; Cα contacts (8 Å, |Δi|>4): 1057; chains: 2; bounding box: 51×60×47 Å

Secondary structure (DSSP, 8-state):
-EEEEEEEEEPPPSSS--EEEEEE-TTSSEEEEEETTSEEEEEETTS-EEEEEE---SSGGG-TTS--EEEEEE-TTSSEEEEEETTTEEEEEE--SSTTSPPEEEEEEE-SS-EEEEEEEETTEEEEEETTSEEEEEETTTTEEEEEEE-SS-EEEEEE-TTS-EEEEEETTS-EEEEEEE-SS------/-EEEEEEEEEPPPSSS--EEEEEE-TTSSEEEEEETTSEEEEEETTS-EEEEEE---SSGGG-TTS--EEEEEE-TTSSEEEEEETTTEEEEEE--SSTTS--EEEEEEE-SS-EEEEEEEETTEEEEEETTSEEEEEETTTTEEEEEEE-SS-EEEEEE-TTS-EEEEEETTS-EEEEEEE-SS------

Foldseek 3Di:
DDDDDQDDLDDDDPDDDQWQDKEAALVLQWIWTATLQQKIFIAGNNSHTLDIDHDAAPDCVCPSNNKGWQEWYAANVRQWIWTFIQNQKIWIWGCGPDNPDDTDTQAMDGGPGGWHYWYRLDRFWIWTFGQQAFIKIAGSVVSDMDTDDGDRFGFHDKDADPNSFKMWIATPVGDIDIDGDDPVPDPPPPD/DDDDDQDDLDDDDPDDFQWQDKEAALVLQWIWTATLQQKIFIAGNNSHTLAIDHDAAPDCVCPSNNKGWQEWYAANVRQWIWTFIQNQKIWIWGCGPDNPDDTDTQAMDGGPGGWHYWYHLDRFWIWTFGQQFFIKIAGSVVSDMDTDDGDRFGFHDKDADPNSFKMWIATPVGDIDIDGDDPVPDPPPPD

Nearest PDB structures (foldseek):
  8xzg-assembly1_B  TM=8.620E-01  e=7.815E-11  Homo sapiens
  8ikh-assembly1_B  TM=8.411E-01  e=3.236E-11  Homo sapiens
  8ikg-assembly1_B  TM=8.580E-01  e=8.003E-09  Homo sapiens
  7mq8-assembly1_LT  TM=7.481E-01  e=9.151E-07  Homo sapiens
  7mqa-assembly1_LT  TM=8.085E-01  e=1.220E-05  Homo sapiens